Protein AF-A0A2A2JA33-F1 (afdb_monomer)

Mean predicted aligned error: 10.63 Å

Secondary structure (DSSP, 8-state):
--------------------------EEE-GGG-EEEEE-SS---------PPPTTEEEEEEEETTS--SEEEEEEPBSS--TTSEEEEEEEEEEEEEP-EEEEE--HHHHHHHHTS-HHHHHHHHHHHH-TTTS----EEE--SS--TTSSS---S--STT-TT-TT----SS-----TTGGG----EEEEE--GGG--HHHHHHHHHH-TTS-EEEEEE-----SSHHHHHHHHHHHGGG-----BTTB----TT-HHHHHHHHHHHHHHHTTTEEEEEEEES-EETTS---TT------SEEEEGGGTEEEE-HHHHHHHHHHTTS-TT-EEEEEEE-SS--TTEEEEEEE-TTS-EEEEEEE-SSS-EEEEEEETTSTT-EEEEEE-SSEEEEEEE-

Sequence (401 aa):
MFLKQYCTALILLVATELIEAQYPCAPRTYKDGYSVCVCNSTYCDSIEPPGQLQKGTGALYYSSKQGARMRKTIVSSQRSAPGQSKFLEIDSSQQFQKIFGFGATFTDASMVNINSLPKEMGANIIKQYYSRESGIGYTFGRVPMGATDFSTKGYTYDDVENDFDLRNFAIPQDEILGDAFAAKHVAGIGLHWYDDRDFNAFLVNNTHYKWPQYFILSTEVDFVLSKTREHVRQMKKRYGELARTDWRNGKTHVVLGDWTAGAGYASNVIQDLHTWYSGWIDMNLALDTEGGPSWTKNIADAPIIVNASATEYYKQPMYHAIAHFSKFIQPNATRIAETWMSLDTIGLDAVAFLNPDGTRTVVIHNYEMLQVGVNIVEKTNPGYYYSFEMDPYSIATLTIN

Solvent-accessible surface area (backbone atoms only — not comparable to full-atom values): 22130 Å² total; per-residue (Å²): 144,81,84,84,80,82,81,79,80,82,79,78,79,74,77,76,74,79,75,78,71,77,36,65,66,44,74,49,74,44,88,94,65,20,42,22,30,48,26,43,88,89,46,61,51,42,38,68,59,82,68,92,63,50,86,55,29,28,33,35,31,31,31,34,59,91,65,48,65,63,45,75,44,80,46,65,43,33,83,61,77,68,93,84,39,46,36,36,40,34,32,82,88,45,69,62,51,52,24,70,34,27,30,30,22,63,36,57,17,18,51,54,42,38,66,59,35,62,69,70,44,30,52,45,56,53,39,42,43,44,28,63,60,49,16,26,24,35,74,52,73,44,72,74,85,50,48,53,60,42,12,85,49,88,53,58,44,56,82,58,86,90,50,87,82,52,83,69,56,44,77,75,94,73,87,90,82,94,58,94,73,67,84,79,66,84,82,68,52,72,45,76,58,82,66,84,90,70,78,51,60,65,58,47,44,49,48,39,77,75,42,73,90,54,61,37,32,39,61,30,42,57,80,63,66,68,95,48,80,65,53,48,53,49,38,32,71,76,47,46,90,57,47,68,75,80,69,58,91,88,48,52,63,45,64,80,12,43,47,53,57,9,54,50,50,41,55,48,56,48,53,40,56,73,38,55,35,15,30,44,21,40,33,48,55,26,17,31,75,71,14,28,53,26,56,76,69,56,54,39,54,39,36,27,31,34,37,55,94,75,54,33,35,32,40,25,33,35,42,54,34,52,31,54,43,28,54,68,51,41,60,60,12,27,35,27,42,66,45,70,76,46,92,85,48,85,47,56,50,72,49,33,30,41,29,79,88,63,30,37,32,37,34,38,40,33,68,31,90,52,70,44,42,36,32,38,36,39,68,88,52,75,67,41,28,45,67,52,77,40,56,41,38,21,40,37,25,41,38,34,89

Foldseek 3Di:
DDDDDDDDDDPPPPPPPPPPPFAAFPWDADPPRFIWRKDFPPDDGFAAAFPDFDAQKWWKFKDFSNGRFRDIDIFGFDLDDDPFFFEKEFEPVFFDAFAQAEAAEPAQQQVVQLVLFPPSSSVVLVCQDCPLGTHLRGDDYHYDQFHDQQHPDHDHQDPDPPPPVCPSRHDPPDDDDDDPVVPPCDQADEDEDDDPPDPPLVVLLVVCVVPVPGAYAHAEDFQFLDLDPVSLVVLCVQQPPLSDRPQDPSAGFADRRRLSSLLVLLVVVLSCVVSRHNYYYYYHSEHERGQHDGPVPHGGYHQKYHDSVVSMITGYSNSSSVSLDRNHRDRRWIWTDMDGPDPPQRQKGKTWTQHPVRKIKMKIFGSDQAKHKHWYDYPVDPSTIGIDIHHHGMMMMMIHD

Radius of gyration: 23.58 Å; Cα contacts (8 Å, |Δi|>4): 847; chains: 1; bounding box: 51×94×74 Å

InterPro domains:
  IPR001139 Glycoside hydrolase family 30 [PR00843] (33-52)
  IPR001139 Glycoside hydrolase family 30 [PR00843] (89-109)
  IPR001139 Glycoside hydrolase family 30 [PR00843] (125-151)
  IPR001139 Glycoside hydrolase family 30 [PR00843] (153-181)
  IPR001139 Glycoside hydrolase family 30 [PTHR11069] (9-174)
  IPR017853 Glycoside hydrolase superfamily [SSF51445] (99-174)
  IPR017853 Glycoside hydrolase superfamily [SSF51445] (174-333)
  IPR033452 Glycosyl hydrolase family 30, beta sandwich domain [PF17189] (333-398)
  IPR033453 Glycosyl hydrolase family 30, TIM-barrel domain [PF02055] (174-329)

Organism: NCBI:txid2018661

pLDDT: mean 77.52, std 21.43, range [31.73, 98.81]

Structure (mmCIF, N/CA/C/O backbone):
data_AF-A0A2A2JA33-F1
#
_entry.id   AF-A0A2A2JA33-F1
#
loop_
_atom_site.group_PDB
_atom_site.id
_atom_site.type_symbol
_atom_site.label_atom_id
_atom_site.label_alt_id
_atom_site.label_comp_id
_atom_site.label_asym_id
_atom_site.label_entity_id
_atom_site.label_seq_id
_atom_site.pdbx_PDB_ins_code
_atom_site.Cartn_x
_atom_site.Cartn_y
_atom_site.Cartn_z
_atom_site.occupancy
_atom_site.B_iso_or_equiv
_atom_site.auth_seq_id
_atom_site.auth_comp_id
_atom_site.auth_asym_id
_atom_site.auth_atom_id
_atom_site.pdbx_PDB_model_num
ATOM 1 N N . MET A 1 1 ? 7.354 -69.196 31.008 1.00 38.91 1 MET A N 1
ATOM 2 C CA . MET A 1 1 ? 7.406 -67.981 31.844 1.00 38.91 1 MET A CA 1
ATOM 3 C C . MET A 1 1 ? 8.502 -67.065 31.307 1.00 38.91 1 MET A C 1
ATOM 5 O O . MET A 1 1 ? 9.614 -67.145 31.787 1.00 38.91 1 MET A O 1
ATOM 9 N N . PHE A 1 2 ? 8.216 -66.284 30.261 1.00 31.81 2 PHE A N 1
ATOM 10 C CA . PHE A 1 2 ? 9.035 -65.152 29.795 1.00 31.81 2 PHE A CA 1
ATOM 11 C C . PHE A 1 2 ? 8.123 -64.272 28.927 1.00 31.81 2 PHE A C 1
ATOM 13 O O . PHE A 1 2 ? 7.888 -64.577 27.761 1.00 31.81 2 PHE A O 1
ATOM 20 N N . LEU A 1 3 ? 7.538 -63.230 29.524 1.00 33.22 3 LEU A N 1
ATOM 21 C CA . LEU A 1 3 ? 6.851 -62.168 28.789 1.00 33.22 3 LEU A CA 1
ATOM 22 C C . LEU A 1 3 ? 7.920 -61.174 28.312 1.00 33.22 3 LEU A C 1
ATOM 24 O O . LEU A 1 3 ? 8.595 -60.559 29.134 1.00 33.22 3 LEU A O 1
ATOM 28 N N . LYS A 1 4 ? 8.083 -61.020 26.994 1.00 33.47 4 LYS A N 1
ATOM 29 C CA . LYS A 1 4 ? 8.830 -59.902 26.405 1.00 33.47 4 LYS A CA 1
ATOM 30 C C . LYS A 1 4 ? 7.938 -58.663 26.435 1.00 33.47 4 LYS A C 1
ATOM 32 O O . LYS A 1 4 ? 6.900 -58.621 25.781 1.00 33.47 4 LYS A O 1
ATOM 37 N N . GLN A 1 5 ? 8.351 -57.679 27.219 1.00 36.41 5 GLN A N 1
ATOM 38 C CA . GLN A 1 5 ? 7.718 -56.374 27.339 1.00 36.41 5 GLN A CA 1
ATOM 39 C C . GLN A 1 5 ? 8.142 -55.521 26.135 1.00 36.41 5 GLN A C 1
ATOM 41 O O . GLN A 1 5 ? 9.316 -55.190 25.986 1.00 36.41 5 GLN A O 1
ATOM 46 N N . TYR A 1 6 ? 7.203 -55.218 25.240 1.00 38.75 6 TYR A N 1
ATOM 47 C CA . TYR A 1 6 ? 7.419 -54.263 24.155 1.00 38.75 6 TYR A CA 1
ATOM 48 C C . TYR A 1 6 ? 7.201 -52.849 24.707 1.00 38.75 6 TYR A C 1
ATOM 50 O O . TYR A 1 6 ? 6.070 -52.447 24.961 1.00 38.75 6 TYR A O 1
ATOM 58 N N . CYS A 1 7 ? 8.289 -52.105 24.915 1.00 32.56 7 CYS A N 1
ATOM 59 C CA . CYS A 1 7 ? 8.237 -50.658 25.113 1.00 32.56 7 CYS A CA 1
ATOM 60 C C . CYS A 1 7 ? 8.021 -49.987 23.753 1.00 32.56 7 CYS A C 1
ATOM 62 O O . CYS A 1 7 ? 8.952 -49.867 22.957 1.00 32.56 7 CYS A O 1
ATOM 64 N N . THR A 1 8 ? 6.799 -49.546 23.478 1.00 39.16 8 THR A N 1
ATOM 65 C CA . THR A 1 8 ? 6.508 -48.610 22.391 1.00 39.16 8 THR A CA 1
ATOM 66 C C . THR A 1 8 ? 7.003 -47.227 22.809 1.00 39.16 8 THR A C 1
ATOM 68 O O . THR A 1 8 ? 6.399 -46.565 23.651 1.00 39.16 8 THR A O 1
ATOM 71 N N . ALA A 1 9 ? 8.136 -46.797 22.254 1.00 37.22 9 ALA A N 1
ATOM 72 C CA . ALA A 1 9 ? 8.608 -45.425 22.381 1.00 37.22 9 ALA A CA 1
ATOM 73 C C . ALA A 1 9 ? 7.684 -44.507 21.565 1.00 37.22 9 ALA A C 1
ATOM 75 O O . ALA A 1 9 ? 7.650 -44.580 20.337 1.00 37.22 9 ALA A O 1
ATOM 76 N N . LEU A 1 10 ? 6.911 -43.668 22.254 1.00 36.78 10 LEU A N 1
ATOM 77 C CA . LEU A 1 10 ? 6.149 -42.586 21.641 1.00 36.78 10 LEU A CA 1
ATOM 78 C C . LEU A 1 10 ? 7.155 -41.520 21.177 1.00 36.78 10 LEU A C 1
ATOM 80 O O . LEU A 1 10 ? 7.702 -40.778 21.990 1.00 36.78 10 LEU A O 1
ATOM 84 N N . ILE A 1 11 ? 7.443 -41.469 19.877 1.00 38.91 11 ILE A N 1
ATOM 85 C CA . ILE A 1 11 ? 8.210 -40.371 19.285 1.00 38.91 11 ILE A CA 1
ATOM 86 C C . ILE A 1 11 ? 7.257 -39.178 19.195 1.00 38.91 11 ILE A C 1
ATOM 88 O O . ILE A 1 11 ? 6.414 -39.110 18.302 1.00 38.91 11 ILE A O 1
ATOM 92 N N . LEU A 1 12 ? 7.360 -38.257 20.154 1.00 32.69 12 LEU A N 1
ATOM 93 C CA . LEU A 1 12 ? 6.752 -36.935 20.046 1.00 32.69 12 LEU A CA 1
ATOM 94 C C . LEU A 1 12 ? 7.494 -36.181 18.932 1.00 32.69 12 LEU A C 1
ATOM 96 O O . LEU A 1 12 ? 8.598 -35.679 19.135 1.00 32.69 12 LEU A O 1
ATOM 100 N N . LEU A 1 13 ? 6.901 -36.127 17.740 1.00 34.72 13 LEU A N 1
ATOM 101 C CA . LEU A 1 13 ? 7.266 -35.156 16.712 1.00 34.72 13 LEU A CA 1
ATOM 102 C C . LEU A 1 13 ? 6.826 -33.780 17.221 1.00 34.72 13 LEU A C 1
ATOM 104 O O . LEU A 1 13 ? 5.699 -33.346 16.999 1.00 34.72 13 LEU A O 1
ATOM 108 N N . VAL A 1 14 ? 7.709 -33.108 17.958 1.00 37.22 14 VAL A N 1
ATOM 109 C CA . VAL A 1 14 ? 7.598 -31.664 18.153 1.00 37.22 14 VAL A CA 1
ATOM 110 C C . VAL A 1 14 ? 7.934 -31.058 16.798 1.00 37.22 14 VAL A C 1
ATOM 112 O O . VAL A 1 14 ? 9.101 -30.970 16.424 1.00 37.22 14 VAL A O 1
ATOM 115 N N . ALA A 1 15 ? 6.905 -30.709 16.027 1.00 36.59 15 ALA A N 1
ATOM 116 C CA . ALA A 1 15 ? 7.065 -29.769 14.936 1.00 36.59 15 ALA A CA 1
ATOM 117 C C . ALA A 1 15 ? 7.534 -28.460 15.578 1.00 36.59 15 ALA A C 1
ATOM 119 O O . ALA A 1 15 ? 6.748 -27.721 16.164 1.00 36.59 15 ALA A O 1
ATOM 120 N N . THR A 1 16 ? 8.841 -28.217 15.563 1.00 35.62 16 THR A N 1
ATOM 121 C CA . THR A 1 16 ? 9.365 -26.877 15.782 1.00 35.62 16 THR A CA 1
ATOM 122 C C . THR A 1 16 ? 8.911 -26.070 14.579 1.00 35.62 16 THR A C 1
ATOM 124 O O . THR A 1 16 ? 9.553 -26.108 13.529 1.00 35.62 16 THR A O 1
ATOM 127 N N . GLU A 1 17 ? 7.763 -25.408 14.698 1.00 37.03 17 GLU A N 1
ATOM 128 C CA . GLU A 1 17 ? 7.465 -24.262 13.854 1.00 37.03 17 GLU A CA 1
ATOM 129 C C . GLU A 1 17 ? 8.668 -23.328 13.994 1.00 37.03 17 GLU A C 1
ATOM 131 O O . GLU A 1 17 ? 8.964 -22.816 15.076 1.00 37.03 17 GLU A O 1
ATOM 136 N N . LEU A 1 18 ? 9.447 -23.213 12.919 1.00 36.84 18 LEU A N 1
ATOM 137 C CA . LEU A 1 18 ? 10.440 -22.165 12.794 1.00 36.84 18 LEU A CA 1
ATOM 138 C C . LEU A 1 18 ? 9.643 -20.864 12.814 1.00 36.84 18 LEU A C 1
ATOM 140 O O . LEU A 1 18 ? 9.067 -20.473 11.804 1.00 36.84 18 LEU A O 1
ATOM 144 N N . ILE A 1 19 ? 9.560 -20.236 13.984 1.00 41.69 19 ILE A N 1
ATOM 145 C CA . ILE A 1 19 ? 9.138 -18.847 14.097 1.00 41.69 19 ILE A CA 1
ATOM 146 C C . ILE A 1 19 ? 10.212 -18.066 13.337 1.00 41.69 19 ILE A C 1
ATOM 148 O O . ILE A 1 19 ? 11.322 -17.883 13.842 1.00 41.69 19 ILE A O 1
ATOM 152 N N . GLU A 1 20 ? 9.929 -17.702 12.084 1.00 45.50 20 GLU A N 1
ATOM 153 C CA . GLU A 1 20 ? 10.741 -16.738 11.346 1.00 45.50 20 GLU A CA 1
ATOM 154 C C . GLU A 1 20 ? 10.719 -15.458 12.182 1.00 45.50 20 GLU A C 1
ATOM 156 O O . GLU A 1 20 ? 9.683 -14.819 12.311 1.00 45.50 20 GLU A O 1
ATOM 161 N N . ALA A 1 21 ? 11.832 -15.138 12.841 1.00 55.59 21 ALA A N 1
ATOM 162 C CA . ALA A 1 21 ? 11.924 -13.937 13.653 1.00 55.59 21 ALA A CA 1
ATOM 163 C C . ALA A 1 21 ? 11.736 -12.705 12.757 1.00 55.59 21 ALA A C 1
ATOM 165 O O . ALA A 1 21 ? 12.388 -12.611 11.715 1.00 55.59 21 ALA A O 1
ATOM 166 N N . GLN A 1 22 ? 10.896 -11.750 13.169 1.00 70.06 22 GLN A N 1
ATOM 167 C CA . GLN A 1 22 ? 10.787 -10.449 12.511 1.00 70.06 22 GLN A CA 1
ATOM 168 C C . GLN A 1 22 ? 12.181 -9.841 12.307 1.00 70.06 22 GLN A C 1
ATOM 170 O O . GLN A 1 22 ? 12.860 -9.468 13.268 1.00 70.06 22 GLN A O 1
ATOM 175 N N . TYR A 1 23 ? 12.594 -9.702 11.048 1.00 87.81 23 TYR A N 1
ATOM 176 C CA . TYR A 1 23 ? 13.821 -8.998 10.706 1.00 87.81 23 TYR A CA 1
ATOM 177 C C . TYR A 1 23 ? 13.508 -7.501 10.695 1.00 87.81 23 TYR A C 1
ATOM 179 O O . TYR A 1 23 ? 12.688 -7.070 9.882 1.00 87.81 23 TYR A O 1
ATOM 187 N N . PRO A 1 24 ? 14.094 -6.691 11.594 1.00 93.50 24 PRO A N 1
ATOM 188 C CA . PRO A 1 24 ? 13.806 -5.264 11.649 1.00 93.50 24 PRO A CA 1
ATOM 189 C C . PRO A 1 24 ? 14.399 -4.533 10.442 1.00 93.50 24 PRO A C 1
ATOM 191 O O . PRO A 1 24 ? 15.386 -4.972 9.856 1.00 93.50 24 PRO A O 1
ATOM 194 N N . CYS A 1 25 ? 13.849 -3.369 10.101 1.00 96.06 25 CYS A N 1
ATOM 195 C CA . CYS A 1 25 ? 14.460 -2.462 9.126 1.00 96.06 25 CYS A CA 1
ATOM 196 C C . CYS A 1 25 ? 15.956 -2.257 9.424 1.00 96.06 25 CYS A C 1
ATOM 198 O O . CYS A 1 25 ? 16.314 -1.968 10.566 1.00 96.06 25 CYS A O 1
ATOM 200 N N . ALA A 1 26 ? 16.817 -2.373 8.407 1.00 97.06 26 ALA A N 1
ATOM 201 C CA . ALA A 1 26 ? 18.203 -1.910 8.466 1.00 97.06 26 ALA A CA 1
ATOM 202 C C . ALA A 1 26 ? 18.253 -0.464 7.940 1.00 97.06 26 ALA A C 1
ATOM 204 O O . ALA A 1 26 ? 18.305 -0.265 6.721 1.00 97.06 26 ALA A O 1
ATOM 205 N N . PRO A 1 27 ? 18.159 0.561 8.812 1.00 96.44 27 PRO A N 1
ATOM 206 C CA . PRO A 1 27 ? 17.957 1.925 8.359 1.00 96.44 27 PRO A CA 1
ATOM 207 C C . PRO A 1 27 ? 19.230 2.496 7.734 1.00 96.44 27 PRO A C 1
ATOM 209 O O . PRO A 1 27 ? 20.317 2.415 8.309 1.00 96.44 27 PRO A O 1
ATOM 212 N N . ARG A 1 28 ? 19.079 3.170 6.595 1.00 96.19 28 ARG A N 1
ATOM 213 C CA . ARG A 1 28 ? 20.072 4.121 6.084 1.00 96.19 28 ARG A CA 1
ATOM 214 C C . ARG A 1 28 ? 19.472 5.512 6.100 1.00 96.19 28 ARG A C 1
ATOM 216 O O . ARG A 1 28 ? 18.480 5.762 5.420 1.00 96.19 28 ARG A O 1
ATOM 223 N N . THR A 1 29 ? 20.089 6.393 6.879 1.00 92.25 29 THR A N 1
ATOM 224 C CA . THR A 1 29 ? 19.624 7.766 7.074 1.00 92.25 29 THR A CA 1
ATOM 225 C C . THR A 1 29 ? 20.380 8.728 6.163 1.00 92.25 29 THR A C 1
ATOM 227 O O . THR A 1 29 ? 21.605 8.672 6.059 1.00 92.25 29 THR A O 1
ATOM 230 N N . TYR A 1 30 ? 19.644 9.632 5.529 1.00 85.62 30 TYR A N 1
ATOM 231 C CA . TYR A 1 30 ? 20.144 10.692 4.664 1.00 85.62 30 TYR A CA 1
ATOM 232 C C . TYR A 1 30 ? 20.037 12.055 5.362 1.00 85.62 30 TYR A C 1
ATOM 234 O O . TYR A 1 30 ? 19.546 12.180 6.489 1.00 85.62 30 TYR A O 1
ATOM 242 N N . LYS A 1 31 ? 20.532 13.105 4.697 1.00 66.69 31 LYS A N 1
ATOM 243 C CA . LYS A 1 31 ? 20.379 14.486 5.180 1.00 66.69 31 LYS A CA 1
ATOM 244 C C . LYS A 1 31 ? 18.882 14.790 5.368 1.00 66.69 31 LYS A C 1
ATOM 246 O O . LYS A 1 31 ? 18.063 14.280 4.616 1.00 66.69 31 LYS A O 1
ATOM 251 N N . ASP A 1 32 ? 18.550 15.571 6.395 1.00 69.75 32 ASP A N 1
ATOM 252 C CA . ASP A 1 32 ? 17.179 15.902 6.840 1.00 69.75 32 ASP A CA 1
ATOM 253 C C . ASP A 1 32 ? 16.404 14.803 7.600 1.00 69.75 32 ASP A C 1
ATOM 255 O O . ASP A 1 32 ? 15.228 14.981 7.914 1.00 69.75 32 ASP A O 1
ATOM 259 N N . GLY A 1 33 ? 17.063 13.699 7.979 1.00 75.44 33 GLY A N 1
ATOM 260 C CA . GLY A 1 33 ? 16.468 12.651 8.825 1.00 75.44 33 GLY A CA 1
ATOM 261 C C . GLY A 1 33 ? 15.633 11.619 8.061 1.00 75.44 33 GLY A C 1
ATOM 262 O O . GLY A 1 33 ? 15.019 10.749 8.675 1.00 75.44 33 GLY A O 1
ATOM 263 N N . TYR A 1 34 ? 15.636 11.691 6.731 1.00 86.38 34 TYR A N 1
ATOM 264 C CA . TYR A 1 34 ? 15.031 10.702 5.846 1.00 86.38 34 TYR A CA 1
ATOM 265 C C . TYR A 1 34 ? 15.714 9.351 5.962 1.00 86.38 34 TYR A C 1
ATOM 267 O O . TYR A 1 34 ? 16.938 9.283 6.054 1.00 86.38 34 TYR A O 1
ATOM 275 N N . SER A 1 35 ? 14.937 8.271 5.947 1.00 93.06 35 SER A N 1
ATOM 276 C CA . SER A 1 35 ? 15.489 6.925 6.067 1.00 93.06 35 SER A CA 1
ATOM 277 C C . SER A 1 35 ? 14.734 5.886 5.253 1.00 93.06 35 SER A C 1
ATOM 279 O O . SER A 1 35 ? 13.499 5.851 5.221 1.00 93.06 35 SER A O 1
ATOM 281 N N . VAL A 1 36 ? 15.517 5.008 4.632 1.00 96.88 36 VAL A N 1
ATOM 282 C CA . VAL A 1 36 ? 15.063 3.815 3.906 1.00 96.88 36 VAL A CA 1
ATOM 283 C C . VAL A 1 36 ? 15.464 2.559 4.670 1.00 96.88 36 VAL A C 1
ATOM 285 O O . VAL A 1 36 ? 16.403 2.604 5.469 1.00 96.88 36 VAL A O 1
ATOM 288 N N . CYS A 1 37 ? 14.805 1.436 4.389 1.00 98.12 37 CYS A N 1
ATOM 289 C CA . CYS A 1 37 ? 15.278 0.122 4.830 1.00 98.12 37 CYS A CA 1
ATOM 290 C C . CYS A 1 37 ? 16.112 -0.513 3.721 1.00 98.12 37 CYS A C 1
ATOM 292 O O . CYS A 1 37 ? 15.628 -0.681 2.600 1.00 98.12 37 CYS A O 1
ATOM 294 N N . VAL A 1 38 ? 17.377 -0.805 4.020 1.00 98.38 38 VAL A N 1
ATOM 295 C CA . VAL A 1 38 ? 18.322 -1.376 3.057 1.00 98.38 38 VAL A CA 1
ATOM 296 C C . VAL A 1 38 ? 18.185 -2.889 3.032 1.00 98.38 38 VAL A C 1
ATOM 298 O O . VAL A 1 38 ? 18.246 -3.541 4.074 1.00 98.38 38 VAL A O 1
ATOM 301 N N . CYS A 1 39 ? 18.079 -3.431 1.826 1.00 98.12 39 CYS A N 1
ATOM 302 C CA . CYS A 1 39 ? 18.133 -4.857 1.566 1.00 98.12 39 CYS A CA 1
ATOM 303 C C . CYS A 1 39 ? 19.263 -5.174 0.583 1.00 98.12 39 CYS A C 1
ATOM 305 O O . CYS A 1 39 ? 19.560 -4.401 -0.329 1.00 98.12 39 CYS A O 1
ATOM 307 N N . ASN A 1 40 ? 19.910 -6.315 0.785 1.00 97.38 40 ASN A N 1
ATOM 308 C CA . ASN A 1 40 ? 21.005 -6.815 -0.039 1.00 97.38 40 ASN A CA 1
ATOM 309 C C . ASN A 1 40 ? 20.909 -8.346 -0.170 1.00 97.38 40 ASN A C 1
ATOM 311 O O . ASN A 1 40 ? 19.884 -8.946 0.153 1.00 97.38 40 ASN A O 1
ATOM 315 N N . SER A 1 41 ? 21.969 -8.992 -0.653 1.00 93.44 41 SER A N 1
ATOM 316 C CA . SER A 1 41 ? 21.997 -10.442 -0.872 1.00 93.44 41 SER A CA 1
ATOM 317 C C . SER A 1 41 ? 21.915 -11.291 0.401 1.00 93.44 41 SER A C 1
ATOM 319 O O . SER A 1 41 ? 21.602 -12.476 0.308 1.00 93.44 41 SER A O 1
ATOM 321 N N . THR A 1 42 ? 22.194 -10.725 1.578 1.00 94.00 42 THR A N 1
ATOM 322 C CA . THR A 1 42 ? 22.243 -11.462 2.852 1.00 94.00 42 THR A CA 1
ATOM 323 C C . THR A 1 42 ? 21.194 -11.012 3.860 1.00 94.00 42 THR A C 1
ATOM 325 O O . THR A 1 42 ? 20.962 -11.718 4.841 1.00 94.00 42 THR A O 1
ATOM 328 N N . TYR A 1 43 ? 20.558 -9.860 3.645 1.00 96.62 43 TYR A N 1
ATOM 329 C CA . TYR A 1 43 ? 19.622 -9.279 4.596 1.00 96.62 43 TYR A CA 1
ATOM 330 C C . TYR A 1 43 ? 18.495 -8.517 3.908 1.00 96.62 43 TYR A C 1
ATOM 332 O O . TYR A 1 43 ? 18.732 -7.711 3.009 1.00 96.62 43 TYR A O 1
ATOM 340 N N . CYS A 1 44 ? 17.275 -8.702 4.404 1.00 96.56 44 CYS A N 1
ATOM 341 C CA . CYS A 1 44 ? 16.171 -7.780 4.188 1.00 96.56 44 CYS A CA 1
ATOM 342 C C . CYS A 1 44 ? 15.184 -7.888 5.352 1.00 96.56 44 CYS A C 1
ATOM 344 O O . CYS A 1 44 ? 14.970 -8.981 5.877 1.00 96.56 44 CYS A O 1
ATOM 346 N N . ASP A 1 45 ? 14.578 -6.772 5.751 1.00 96.75 45 ASP A N 1
ATOM 347 C CA . ASP A 1 45 ? 13.536 -6.771 6.776 1.00 96.75 45 ASP A CA 1
ATOM 348 C C . ASP A 1 45 ? 12.248 -7.447 6.286 1.00 96.75 45 ASP A C 1
ATOM 350 O O . ASP A 1 45 ? 11.980 -7.503 5.079 1.00 96.75 45 ASP A O 1
ATOM 354 N N . SER A 1 46 ? 11.457 -7.962 7.227 1.00 94.81 46 SER A N 1
ATOM 355 C CA . SER A 1 46 ? 10.220 -8.701 6.969 1.00 94.81 46 SER A CA 1
ATOM 356 C C . SER A 1 46 ? 9.054 -8.160 7.796 1.00 94.81 46 SER A C 1
ATOM 358 O O . SER A 1 46 ? 9.225 -7.576 8.869 1.00 94.81 46 SER A O 1
ATOM 360 N N . ILE A 1 47 ? 7.840 -8.361 7.284 1.00 95.81 47 ILE A N 1
ATOM 361 C CA . ILE A 1 47 ? 6.596 -7.976 7.956 1.00 95.81 47 ILE A CA 1
ATOM 362 C C . ILE A 1 47 ? 5.783 -9.243 8.189 1.00 95.81 47 ILE A C 1
ATOM 364 O O . ILE A 1 47 ? 5.248 -9.821 7.248 1.00 95.81 47 ILE A O 1
ATOM 368 N N . GLU A 1 48 ? 5.676 -9.668 9.443 1.00 92.75 48 GLU A N 1
ATOM 369 C CA . GLU A 1 48 ? 4.897 -10.847 9.829 1.00 92.75 48 GLU A CA 1
ATOM 370 C C . GLU A 1 48 ? 3.381 -10.584 9.785 1.00 92.75 48 GLU A C 1
ATOM 372 O O . GLU A 1 48 ? 2.948 -9.447 10.026 1.00 92.75 48 GLU A O 1
ATOM 377 N N . PRO A 1 49 ? 2.540 -11.611 9.561 1.00 94.75 49 PRO A N 1
ATOM 378 C CA . PRO A 1 49 ? 1.092 -11.502 9.728 1.00 94.75 49 PRO A CA 1
ATOM 379 C C . PRO A 1 49 ? 0.698 -11.227 11.195 1.00 94.75 49 PRO A C 1
ATOM 381 O O . PRO A 1 49 ? 1.492 -11.485 12.111 1.00 94.75 49 PRO A O 1
ATOM 384 N N . PRO A 1 50 ? -0.535 -10.737 11.454 1.00 93.75 50 PRO A N 1
ATOM 385 C CA . PRO A 1 50 ? -1.041 -10.506 12.813 1.00 93.75 50 PRO A CA 1
ATOM 386 C C . PRO A 1 50 ? -0.906 -11.723 13.737 1.00 93.75 50 PRO A C 1
ATOM 388 O O . PRO A 1 50 ? -0.650 -11.564 14.931 1.00 93.75 50 PRO A O 1
ATOM 391 N N . GLY A 1 51 ? -0.997 -12.930 13.171 1.00 91.25 51 GLY A N 1
ATOM 392 C CA . GLY A 1 51 ? -1.046 -14.184 13.914 1.00 91.25 51 GLY A CA 1
ATOM 393 C C . GLY A 1 51 ? -2.425 -14.420 14.529 1.00 91.25 51 GLY A C 1
ATOM 394 O O . GLY A 1 51 ? -3.382 -13.693 14.261 1.00 91.25 51 GLY A O 1
ATOM 395 N N . GLN A 1 52 ? -2.541 -15.455 15.359 1.00 91.00 52 GLN A N 1
ATOM 396 C CA . GLN A 1 52 ? -3.800 -15.779 16.021 1.00 91.00 52 GLN A CA 1
ATOM 397 C C . GLN A 1 52 ? -4.081 -14.799 17.170 1.00 91.00 52 GLN A C 1
ATOM 399 O O . GLN A 1 52 ? -3.339 -14.744 18.152 1.00 91.00 52 GLN A O 1
ATOM 404 N N . LEU A 1 53 ? -5.178 -14.048 17.063 1.00 92.81 53 LEU A N 1
ATOM 405 C CA . LEU A 1 53 ? -5.598 -13.076 18.072 1.00 92.81 53 LEU A CA 1
ATOM 406 C C . LEU A 1 53 ? -6.615 -13.683 19.042 1.00 92.81 53 LEU A C 1
ATOM 408 O O . LEU A 1 53 ? -7.620 -14.276 18.638 1.00 92.81 53 LEU A O 1
ATOM 412 N N . GLN A 1 54 ? -6.361 -13.507 20.337 1.00 90.62 54 GLN A N 1
ATOM 413 C CA . GLN A 1 54 ? -7.294 -13.878 21.395 1.00 90.62 54 GLN A CA 1
ATOM 414 C C . GLN A 1 54 ? -8.361 -12.792 21.558 1.00 90.62 54 GLN A C 1
ATOM 416 O O . GLN A 1 54 ? -8.153 -11.623 21.234 1.00 90.62 54 GLN A O 1
ATOM 421 N N . LYS A 1 55 ? -9.523 -13.164 22.099 1.00 89.19 55 LYS A N 1
ATOM 422 C CA . LYS A 1 55 ? -10.583 -12.194 22.383 1.00 89.19 55 LYS A CA 1
ATOM 423 C C . LYS A 1 55 ? -10.065 -11.115 23.340 1.00 89.19 55 LYS A C 1
ATOM 425 O O . LYS A 1 55 ? -9.575 -11.433 24.422 1.00 89.19 55 LYS A O 1
ATOM 430 N N . GLY A 1 56 ? -10.216 -9.849 22.959 1.00 91.50 56 GLY A N 1
ATOM 431 C CA . GLY A 1 56 ? -9.697 -8.719 23.730 1.00 91.50 56 GLY A CA 1
ATO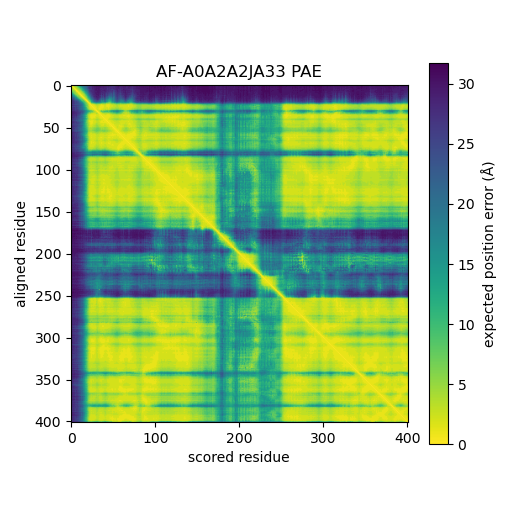M 432 C C . GLY A 1 56 ? -8.204 -8.456 23.546 1.00 91.50 56 GLY A C 1
ATOM 433 O O . GLY A 1 56 ? -7.645 -7.643 24.274 1.00 91.50 56 GLY A O 1
ATOM 434 N N . THR A 1 57 ? -7.548 -9.089 22.574 1.00 94.62 57 THR A N 1
ATOM 435 C CA . THR A 1 57 ? -6.230 -8.660 22.099 1.00 94.62 57 THR A CA 1
ATOM 436 C C . THR A 1 57 ? -6.315 -8.162 20.660 1.00 94.62 57 THR A C 1
ATOM 438 O O . THR A 1 57 ? -7.291 -8.413 19.952 1.00 94.62 57 THR A O 1
ATOM 441 N N . GLY A 1 58 ? -5.320 -7.382 20.254 1.00 96.25 58 GLY A N 1
ATOM 442 C CA . GLY A 1 58 ? -5.147 -6.904 18.889 1.00 96.25 58 GLY A CA 1
ATOM 443 C C . GLY A 1 58 ? -3.671 -6.838 18.522 1.00 96.25 58 GLY A C 1
ATOM 444 O O . GLY A 1 58 ? -2.820 -6.698 19.401 1.00 96.25 58 GLY A O 1
ATOM 445 N N . ALA A 1 59 ? -3.362 -6.934 17.233 1.00 97.94 59 ALA A N 1
ATOM 446 C CA . ALA A 1 59 ? -2.026 -6.681 16.707 1.00 97.94 59 ALA A CA 1
ATOM 447 C C . ALA A 1 59 ? -1.967 -5.262 16.139 1.00 97.94 59 ALA A C 1
ATOM 449 O O . ALA A 1 59 ? -2.689 -4.936 15.196 1.00 97.94 59 ALA A O 1
ATOM 450 N N . LEU A 1 60 ? -1.107 -4.430 16.721 1.00 98.25 60 LEU A N 1
ATOM 451 C CA . LEU A 1 60 ? -0.833 -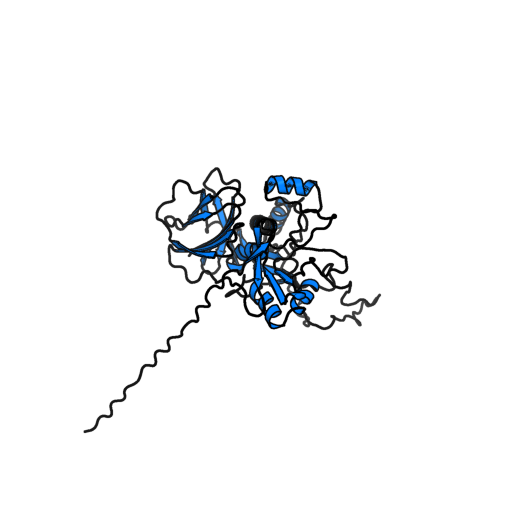3.068 16.290 1.00 98.25 60 LEU A CA 1
ATOM 452 C C . LEU A 1 60 ? 0.467 -3.048 15.486 1.00 98.25 60 LEU A C 1
ATOM 454 O O . LEU A 1 60 ? 1.513 -3.469 15.974 1.00 98.25 60 LEU A O 1
ATOM 458 N N . TYR A 1 61 ? 0.404 -2.524 14.270 1.00 98.44 61 TYR A N 1
ATOM 459 C CA . TYR A 1 61 ? 1.554 -2.262 13.414 1.00 98.44 61 TYR A CA 1
ATOM 460 C C . TYR A 1 61 ? 1.744 -0.767 13.290 1.00 98.44 61 TYR A C 1
ATOM 462 O O . TYR A 1 61 ? 0.776 -0.041 13.076 1.00 98.44 61 TYR A O 1
ATOM 470 N N . TYR A 1 62 ? 2.983 -0.308 13.414 1.00 97.31 62 TYR A N 1
ATOM 471 C CA . TYR A 1 62 ? 3.268 1.111 13.560 1.00 97.31 62 TYR A CA 1
ATOM 472 C C . TYR A 1 62 ? 4.468 1.555 12.722 1.00 97.31 62 TYR A C 1
ATOM 474 O O . TYR A 1 62 ? 5.554 0.969 12.822 1.00 97.31 62 TYR A O 1
ATOM 482 N N . SER A 1 63 ? 4.283 2.620 11.941 1.00 97.81 63 SER A N 1
ATOM 483 C CA . SER A 1 63 ? 5.348 3.306 11.208 1.00 97.81 63 SER A CA 1
ATOM 484 C C . SER A 1 63 ? 5.312 4.808 11.481 1.00 97.81 63 SER A C 1
ATOM 486 O O . SER A 1 63 ? 4.243 5.388 11.652 1.00 97.81 63 SER A O 1
ATOM 488 N N . SER A 1 64 ? 6.473 5.462 11.505 1.00 95.75 64 SER A N 1
ATOM 489 C CA . SER A 1 64 ? 6.554 6.900 11.780 1.00 95.75 64 SER A CA 1
ATOM 490 C C . SER A 1 64 ? 7.722 7.586 11.081 1.00 95.75 64 SER A C 1
ATOM 492 O O . SER A 1 64 ? 8.732 6.952 10.733 1.00 95.75 64 SER A O 1
ATOM 494 N N . LYS A 1 65 ? 7.617 8.911 10.930 1.00 92.75 65 LYS A N 1
ATOM 495 C CA . LYS A 1 65 ? 8.701 9.757 10.411 1.00 92.75 65 LYS A CA 1
ATOM 496 C C . LYS A 1 65 ? 9.996 9.592 11.209 1.00 92.75 65 LYS A C 1
ATOM 498 O O . LYS A 1 65 ? 11.075 9.671 10.634 1.00 92.75 65 LYS A O 1
ATOM 503 N N . GLN A 1 66 ? 9.899 9.310 12.510 1.00 91.06 66 GLN A N 1
ATOM 504 C CA . GLN A 1 66 ? 11.046 9.127 13.408 1.00 91.06 66 GLN A CA 1
ATOM 505 C C . GLN A 1 66 ? 11.784 7.793 13.190 1.00 91.06 66 GLN A C 1
ATOM 507 O O . GLN A 1 66 ? 12.835 7.579 13.788 1.00 91.06 66 GLN A O 1
ATOM 512 N N . GLY A 1 67 ? 11.272 6.909 12.326 1.00 91.88 67 GLY A N 1
ATOM 513 C CA . GLY A 1 67 ? 11.984 5.706 11.888 1.00 91.88 67 GLY A CA 1
ATOM 514 C C . GLY A 1 67 ? 11.317 4.388 12.264 1.00 91.88 67 GLY A C 1
ATOM 515 O O . GLY A 1 67 ? 11.870 3.338 11.946 1.00 91.88 67 GLY A O 1
ATOM 516 N N . ALA A 1 68 ? 10.134 4.396 12.891 1.00 94.81 68 ALA A N 1
ATOM 517 C CA . ALA A 1 68 ? 9.376 3.158 13.043 1.00 94.81 68 ALA A CA 1
ATOM 518 C C . ALA A 1 68 ? 8.954 2.636 11.658 1.00 94.81 68 ALA A C 1
ATOM 520 O O . ALA A 1 68 ? 8.543 3.412 10.787 1.00 94.81 68 ALA A O 1
ATOM 521 N N . ARG A 1 69 ? 9.090 1.327 11.443 1.00 96.56 69 ARG A N 1
ATOM 522 C CA . ARG A 1 69 ? 8.788 0.644 10.180 1.00 96.56 69 ARG A CA 1
ATOM 523 C C . ARG A 1 69 ? 8.078 -0.661 10.503 1.00 96.56 69 ARG A C 1
ATOM 525 O O . ARG A 1 69 ? 8.724 -1.604 10.949 1.00 96.56 69 ARG A O 1
ATOM 532 N N . MET A 1 70 ? 6.754 -0.680 10.347 1.00 97.19 70 MET A N 1
ATOM 533 C CA . MET A 1 70 ? 5.896 -1.848 10.588 1.00 97.19 70 MET A CA 1
ATOM 534 C C . MET A 1 70 ? 6.173 -2.557 11.923 1.00 97.19 70 MET A C 1
ATOM 536 O O . MET A 1 70 ? 6.140 -3.786 12.021 1.00 97.19 70 MET A O 1
ATOM 540 N N . ARG A 1 71 ? 6.458 -1.780 12.976 1.00 95.94 71 ARG A N 1
ATOM 541 C CA . ARG A 1 71 ? 6.747 -2.324 14.305 1.00 95.94 71 ARG A CA 1
ATOM 542 C C . ARG A 1 71 ? 5.480 -2.966 14.857 1.00 95.94 71 ARG A C 1
ATOM 544 O O . ARG A 1 71 ? 4.500 -2.255 15.071 1.00 95.94 71 ARG A O 1
ATOM 551 N N . LYS A 1 72 ? 5.526 -4.274 15.106 1.00 95.88 72 LYS A N 1
ATOM 552 C CA . LYS A 1 72 ? 4.413 -5.059 15.642 1.00 95.88 72 LYS A CA 1
ATOM 553 C C . LYS A 1 72 ? 4.417 -5.021 17.169 1.00 95.88 72 LYS A C 1
ATOM 555 O O . LYS A 1 72 ? 5.443 -5.270 17.799 1.00 95.88 72 LYS A O 1
ATOM 560 N N . THR A 1 73 ? 3.268 -4.750 17.773 1.00 95.75 73 THR A N 1
ATOM 561 C CA . THR A 1 73 ? 3.019 -4.925 19.207 1.00 95.75 73 THR A CA 1
ATOM 562 C C . THR A 1 73 ? 1.655 -5.571 19.420 1.00 95.75 73 THR A C 1
ATOM 564 O O . THR A 1 73 ? 0.729 -5.376 18.635 1.00 95.75 73 THR A O 1
ATOM 567 N N . ILE A 1 74 ? 1.514 -6.361 20.485 1.00 96.25 74 ILE A N 1
ATOM 568 C CA . ILE A 1 74 ? 0.206 -6.873 20.899 1.00 96.25 74 ILE A CA 1
ATOM 569 C C . ILE A 1 74 ? -0.391 -5.899 21.906 1.00 96.25 74 ILE A C 1
ATOM 571 O O . ILE A 1 74 ? 0.218 -5.605 22.934 1.00 96.25 74 ILE A O 1
ATOM 575 N N . VAL A 1 75 ? -1.589 -5.407 21.609 1.00 94.94 75 VAL A N 1
ATOM 576 C CA . VAL A 1 75 ? -2.363 -4.539 22.494 1.00 94.94 75 VAL A CA 1
ATOM 577 C C . VAL A 1 75 ? -3.469 -5.344 23.162 1.00 94.94 75 VAL A C 1
ATOM 579 O O . VAL A 1 75 ? -4.119 -6.179 22.536 1.00 94.94 75 VAL A O 1
ATOM 582 N N . SER A 1 76 ? -3.673 -5.109 24.455 1.00 94.69 76 SER A N 1
ATOM 583 C CA . SER A 1 76 ? -4.782 -5.695 25.210 1.00 94.69 76 SER A CA 1
ATOM 584 C C . SER A 1 76 ? -5.879 -4.661 25.384 1.00 94.69 76 SER A C 1
ATOM 586 O O . SER A 1 76 ? -5.605 -3.499 25.687 1.00 94.69 76 SER A O 1
ATOM 588 N N . SER A 1 77 ? -7.121 -5.094 25.221 1.00 92.88 77 SER A N 1
ATOM 589 C CA . SER A 1 77 ? -8.284 -4.256 25.438 1.00 92.88 77 SER A CA 1
ATOM 590 C C . SER A 1 77 ? -8.380 -3.832 26.899 1.00 92.88 77 SER A C 1
ATOM 592 O O . SER A 1 77 ? -8.174 -4.640 27.809 1.00 92.88 77 SER A O 1
ATOM 594 N N . GLN A 1 78 ? -8.792 -2.598 27.124 1.00 89.88 78 GLN A N 1
ATOM 595 C CA . GLN A 1 78 ? -9.136 -2.066 28.431 1.00 89.88 78 GLN A CA 1
ATOM 596 C C . GLN A 1 78 ? -10.657 -2.065 28.600 1.00 89.88 78 GLN A C 1
ATOM 598 O O . GLN A 1 78 ? -11.397 -2.140 27.621 1.00 89.88 78 GLN A O 1
ATOM 603 N N . ARG A 1 79 ? -11.135 -1.979 29.848 1.00 81.31 79 ARG A N 1
ATOM 604 C CA . ARG A 1 79 ? -12.576 -1.871 30.159 1.00 81.31 79 ARG A CA 1
ATOM 605 C C . ARG A 1 79 ? -13.114 -0.441 30.071 1.00 81.31 79 ARG A C 1
ATOM 607 O O . ARG A 1 79 ? -14.324 -0.244 30.117 1.00 81.31 79 ARG A O 1
ATOM 614 N N . SER A 1 80 ? -12.227 0.543 29.977 1.00 75.69 80 SER A N 1
ATOM 615 C CA . SER A 1 80 ? -12.561 1.963 29.918 1.00 75.69 80 SER A CA 1
ATOM 616 C C . SER A 1 80 ? -11.565 2.705 29.039 1.00 75.69 80 SER A C 1
ATOM 618 O O . SER A 1 80 ? -10.381 2.379 29.047 1.00 75.69 80 SER A O 1
ATOM 620 N N . ALA A 1 81 ? -12.051 3.727 28.343 1.00 70.31 81 ALA A N 1
ATOM 621 C CA . ALA A 1 81 ? -11.241 4.648 27.562 1.00 70.31 81 ALA A CA 1
ATOM 622 C C . ALA A 1 81 ? -10.389 5.569 28.457 1.00 70.31 81 ALA A C 1
ATOM 624 O O . ALA A 1 81 ? -10.931 6.136 29.412 1.00 70.31 81 ALA A O 1
ATOM 625 N N . PRO A 1 82 ? -9.105 5.804 28.140 1.00 73.12 82 PRO A N 1
ATOM 626 C CA . PRO A 1 82 ? -8.360 6.918 28.714 1.00 73.12 82 PRO A CA 1
ATOM 627 C C . PRO A 1 82 ? -9.014 8.258 28.335 1.00 73.12 82 PRO A C 1
ATOM 629 O O . PRO A 1 82 ? -9.397 8.473 27.187 1.00 73.12 82 PRO A O 1
ATOM 632 N N . GLY A 1 83 ? -9.139 9.181 29.295 1.00 66.88 83 GLY A N 1
ATOM 633 C CA . GLY A 1 83 ? -9.921 10.416 29.122 1.00 66.88 83 GLY A CA 1
ATOM 634 C C . GLY A 1 83 ? -9.329 11.477 28.181 1.00 66.88 83 GLY A C 1
ATOM 635 O O . GLY A 1 83 ? -10.018 12.445 27.881 1.00 66.88 83 GLY A O 1
ATOM 636 N N . GLN A 1 84 ? -8.076 11.330 27.730 1.00 72.69 84 GLN A N 1
ATOM 637 C CA . GLN A 1 84 ? -7.403 12.282 26.826 1.00 72.69 84 GLN A CA 1
ATOM 638 C C . GLN A 1 84 ? -7.249 11.768 25.383 1.00 72.69 84 GLN A C 1
ATOM 640 O O . GLN A 1 84 ? -6.737 12.493 24.534 1.00 72.69 84 GLN A O 1
ATOM 645 N N . SER A 1 85 ? -7.698 10.546 25.084 1.00 85.19 85 SER A N 1
ATOM 646 C CA . SER A 1 85 ? -7.552 9.945 23.754 1.00 85.19 85 SER A CA 1
ATOM 647 C C . SER A 1 85 ? -8.684 10.355 22.803 1.00 85.19 85 SER A C 1
ATOM 649 O O . SER A 1 85 ? -9.837 10.502 23.210 1.00 85.19 85 SER A O 1
ATOM 651 N N . LYS A 1 86 ? -8.367 10.491 21.512 1.00 92.38 86 LYS A N 1
ATOM 652 C CA . LYS A 1 86 ? -9.339 10.643 20.425 1.00 92.38 86 LYS A CA 1
ATOM 653 C C . LYS A 1 86 ? -10.061 9.316 20.214 1.00 92.38 86 LYS A C 1
ATOM 655 O O . LYS A 1 86 ? -9.425 8.268 20.124 1.00 92.38 86 LYS A O 1
ATOM 660 N N . PHE A 1 87 ? -11.386 9.361 20.160 1.00 93.12 87 PHE A N 1
ATOM 661 C CA . PHE A 1 87 ? -12.222 8.168 20.186 1.00 93.12 87 PHE A CA 1
ATOM 662 C C . PHE A 1 87 ? -12.778 7.843 18.799 1.00 93.12 87 PHE A C 1
ATOM 664 O O . PHE A 1 87 ? -13.481 8.669 18.213 1.00 93.12 87 PHE A O 1
ATOM 671 N N . LEU A 1 88 ? -12.481 6.644 18.301 1.00 95.88 88 LEU A N 1
ATOM 672 C CA . LEU A 1 88 ? -12.946 6.114 17.022 1.00 95.88 88 LEU A CA 1
ATOM 673 C C . LEU A 1 88 ? -13.862 4.908 17.263 1.00 95.88 88 LEU A C 1
ATOM 675 O O . LEU A 1 88 ? -13.443 3.898 17.829 1.00 95.88 88 LEU A O 1
ATOM 679 N N . GLU A 1 89 ? -15.109 5.004 16.820 1.00 96.50 89 GLU A N 1
ATOM 680 C CA . GLU A 1 89 ? -16.046 3.880 16.794 1.00 96.50 89 GLU A CA 1
ATOM 681 C C . GLU A 1 89 ? -16.040 3.236 15.402 1.00 96.50 89 GLU A C 1
ATOM 683 O O . GLU A 1 89 ? -16.120 3.944 14.398 1.00 96.50 89 GLU A O 1
ATOM 688 N N . ILE A 1 90 ? -15.967 1.903 15.338 1.00 97.94 90 ILE A N 1
ATOM 689 C CA . ILE A 1 90 ? -16.189 1.122 14.111 1.00 97.94 90 ILE A CA 1
ATOM 690 C C . ILE A 1 90 ? -17.496 0.324 14.209 1.00 97.94 90 ILE A C 1
ATOM 692 O O . ILE A 1 90 ? -17.842 -0.191 15.276 1.00 97.94 90 ILE A O 1
ATOM 696 N N . ASP A 1 91 ? -18.226 0.198 13.101 1.00 97.50 91 ASP A N 1
ATOM 697 C CA . ASP A 1 91 ? -19.536 -0.458 13.044 1.00 97.50 91 ASP A CA 1
ATOM 698 C C . ASP A 1 91 ? -19.601 -1.486 11.906 1.00 97.50 91 ASP A C 1
ATOM 700 O O . ASP A 1 91 ? -19.945 -1.171 10.766 1.00 97.50 91 ASP A O 1
ATOM 704 N N . SER A 1 92 ? -19.329 -2.751 12.244 1.00 95.88 92 SER A N 1
ATOM 705 C CA . SER A 1 92 ? -19.368 -3.885 11.309 1.00 95.88 92 SER A CA 1
ATOM 706 C C . SER A 1 92 ? -20.762 -4.179 10.726 1.00 95.88 92 SER A C 1
ATOM 708 O O . SER A 1 92 ? -20.877 -4.963 9.778 1.00 95.88 92 SER A O 1
ATOM 710 N N . SER A 1 93 ? -21.832 -3.581 11.273 1.00 95.75 93 SER A N 1
ATOM 711 C CA . SER A 1 93 ? -23.193 -3.723 10.735 1.00 95.75 93 SER A CA 1
ATOM 712 C C . SER A 1 93 ? -23.467 -2.802 9.540 1.00 95.75 93 SER A C 1
ATOM 714 O O . SER A 1 93 ? -24.370 -3.077 8.750 1.00 95.75 93 SER A O 1
ATOM 716 N N . GLN A 1 94 ? -22.669 -1.743 9.375 1.00 97.25 94 GLN A N 1
ATOM 717 C CA . GLN A 1 94 ? -22.739 -0.817 8.247 1.00 97.25 94 GLN A CA 1
ATOM 718 C C . GLN A 1 94 ? -21.595 -1.120 7.283 1.00 97.25 94 GLN A C 1
ATOM 720 O O . GLN A 1 94 ? -20.440 -0.809 7.560 1.00 97.25 94 GLN A O 1
ATOM 725 N N . GLN A 1 95 ? -21.926 -1.761 6.164 1.00 97.25 95 GLN A N 1
ATOM 726 C CA . GLN A 1 95 ? -20.967 -2.281 5.191 1.00 97.25 95 GLN A CA 1
ATOM 727 C C . GLN A 1 95 ? -21.034 -1.517 3.866 1.00 97.25 95 GLN A C 1
ATOM 729 O O . GLN A 1 95 ? -22.109 -1.097 3.436 1.00 97.25 95 GLN A O 1
ATOM 734 N N . PHE A 1 96 ? -19.883 -1.380 3.209 1.00 97.12 96 PHE A N 1
ATOM 735 C CA . PHE A 1 96 ? -19.716 -0.701 1.923 1.00 97.12 96 PHE A CA 1
ATOM 736 C C . PHE A 1 96 ? -19.126 -1.666 0.876 1.00 97.12 96 PHE A C 1
ATOM 738 O O . PHE A 1 96 ? -19.549 -2.820 0.789 1.00 97.12 96 PHE A O 1
ATOM 745 N N . GLN A 1 97 ? -18.185 -1.217 0.038 1.00 95.44 97 GLN A N 1
ATOM 746 C CA . GLN A 1 97 ? -17.590 -2.052 -1.002 1.00 95.44 97 GLN A CA 1
ATOM 747 C C . GLN A 1 97 ? -16.732 -3.190 -0.440 1.00 95.44 97 GLN A C 1
ATOM 749 O O . GLN A 1 97 ? -16.102 -3.076 0.616 1.00 95.44 97 GLN A O 1
ATOM 754 N N . LYS A 1 98 ? -16.654 -4.271 -1.219 1.00 96.62 98 LYS A N 1
ATOM 755 C CA . LYS A 1 98 ? -15.642 -5.310 -1.042 1.00 96.62 98 LYS A CA 1
ATOM 756 C C . LYS A 1 98 ? -14.335 -4.900 -1.701 1.00 96.62 98 LYS A C 1
AT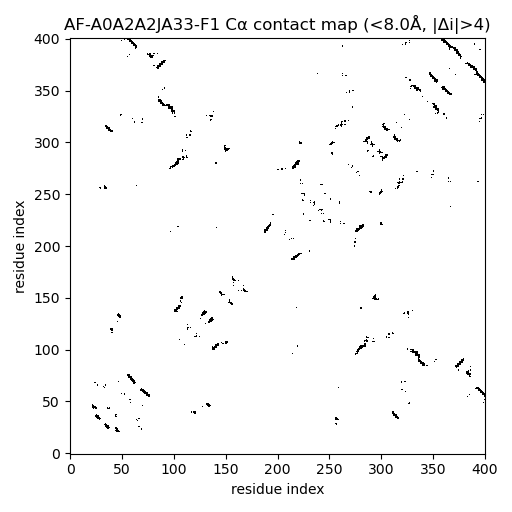OM 758 O O . LYS A 1 98 ? -14.336 -4.271 -2.754 1.00 96.62 98 LYS A O 1
ATOM 763 N N . ILE A 1 99 ? -13.232 -5.316 -1.102 1.00 96.69 99 ILE A N 1
ATOM 764 C CA . ILE A 1 99 ? -11.888 -5.042 -1.583 1.00 96.69 99 ILE A CA 1
ATOM 765 C C . ILE A 1 99 ? -11.421 -6.195 -2.465 1.00 96.69 99 ILE A C 1
ATOM 767 O O . ILE A 1 99 ? -11.287 -7.328 -2.019 1.00 96.69 99 ILE A O 1
ATOM 771 N N . PHE A 1 100 ? -11.185 -5.895 -3.734 1.00 92.12 100 PHE A N 1
ATOM 772 C CA . PHE A 1 100 ? -10.518 -6.745 -4.706 1.00 92.12 100 PHE A CA 1
ATOM 773 C C . PHE A 1 100 ? -9.075 -7.047 -4.282 1.00 92.12 100 PHE A C 1
ATOM 775 O O . PHE A 1 100 ? -8.684 -8.211 -4.250 1.00 92.12 100 PHE A O 1
ATOM 782 N N . GLY A 1 101 ? -8.311 -6.023 -3.887 1.00 92.06 101 GLY A N 1
ATOM 783 C CA . GLY A 1 101 ? -6.967 -6.196 -3.338 1.00 92.06 101 GLY A CA 1
ATOM 784 C C . GLY A 1 101 ? -6.051 -4.995 -3.551 1.00 92.06 101 GLY A C 1
ATOM 785 O O . GLY A 1 101 ? -6.494 -3.904 -3.912 1.00 92.06 101 GLY A O 1
ATOM 786 N N . PHE A 1 102 ? -4.748 -5.246 -3.412 1.00 94.44 102 PHE A N 1
ATOM 787 C CA . PHE A 1 102 ? -3.663 -4.295 -3.687 1.00 94.44 102 PHE A CA 1
ATOM 788 C C . PHE A 1 102 ? -2.602 -4.940 -4.588 1.00 94.44 102 PHE A C 1
ATOM 790 O O . PHE A 1 102 ? -2.382 -6.158 -4.500 1.00 94.44 102 PHE A O 1
ATOM 797 N N . GLY A 1 103 ? -1.967 -4.141 -5.443 1.00 88.88 103 GLY A N 1
ATOM 798 C CA . GLY A 1 103 ? -1.025 -4.608 -6.454 1.00 88.88 103 GLY A CA 1
ATOM 799 C C . GLY A 1 103 ? -0.093 -3.519 -6.977 1.00 88.88 103 GLY A C 1
ATOM 800 O O . GLY A 1 103 ? -0.078 -2.402 -6.471 1.00 88.88 103 GLY A O 1
ATOM 801 N N . ALA A 1 104 ? 0.668 -3.853 -8.016 1.00 83.94 104 ALA A N 1
ATOM 802 C CA . ALA A 1 104 ? 1.541 -2.919 -8.727 1.00 83.94 104 ALA A CA 1
ATOM 803 C C . ALA A 1 104 ? 1.663 -3.276 -10.217 1.00 83.94 104 ALA A C 1
ATOM 805 O O . ALA A 1 104 ? 1.272 -4.373 -10.636 1.00 83.94 104 ALA A O 1
ATOM 806 N N . THR A 1 105 ? 2.216 -2.366 -11.021 1.00 81.06 105 THR A N 1
ATOM 807 C CA . THR A 1 105 ? 2.464 -2.605 -12.449 1.00 81.06 105 THR A CA 1
ATOM 808 C C . THR A 1 105 ? 3.857 -3.199 -12.688 1.00 81.06 105 THR A C 1
ATOM 810 O O . THR A 1 105 ? 4.877 -2.692 -12.223 1.00 81.06 105 THR A O 1
ATOM 813 N N . PHE A 1 106 ? 3.906 -4.275 -13.473 1.00 74.75 106 PHE A N 1
ATOM 814 C CA . PHE A 1 106 ? 5.126 -4.911 -13.968 1.00 74.75 106 PHE A CA 1
ATOM 815 C C . PHE A 1 106 ? 5.590 -4.206 -15.245 1.00 74.75 106 PHE A C 1
ATOM 817 O O . PHE A 1 106 ? 5.416 -4.709 -16.351 1.00 74.75 106 PHE A O 1
ATOM 824 N N . THR A 1 107 ? 6.116 -2.993 -15.097 1.00 76.69 107 THR A N 1
ATOM 825 C CA . THR A 1 107 ? 6.678 -2.230 -16.220 1.00 76.69 107 THR A CA 1
ATOM 826 C C . THR A 1 107 ? 8.026 -2.798 -16.664 1.00 76.69 107 THR A C 1
ATOM 828 O O . THR A 1 107 ? 8.748 -3.405 -15.866 1.00 76.69 107 THR A O 1
ATOM 831 N N . ASP A 1 108 ? 8.413 -2.530 -17.914 1.00 69.44 108 ASP A N 1
ATOM 832 C CA . ASP A 1 108 ? 9.758 -2.843 -18.412 1.00 69.44 108 ASP A CA 1
ATOM 833 C C . ASP A 1 108 ? 10.834 -2.225 -17.508 1.00 69.44 108 ASP A C 1
ATOM 835 O O . ASP A 1 108 ? 11.799 -2.898 -17.158 1.00 69.44 108 ASP A O 1
ATOM 839 N N . ALA A 1 109 ? 10.656 -0.971 -17.074 1.00 83.50 109 ALA A N 1
ATOM 840 C CA . ALA A 1 109 ? 11.558 -0.305 -16.137 1.00 83.50 109 ALA A CA 1
ATOM 841 C C . ALA A 1 109 ? 11.726 -1.088 -14.829 1.00 83.50 109 ALA A C 1
ATOM 843 O O . ALA A 1 109 ? 12.854 -1.310 -14.384 1.00 83.50 109 ALA A O 1
ATOM 844 N N . SER A 1 110 ? 10.621 -1.565 -14.246 1.00 81.94 110 SER A N 1
ATOM 845 C CA . SER A 1 110 ? 10.665 -2.388 -13.035 1.00 81.94 110 SER A CA 1
ATOM 846 C C . SER A 1 110 ? 11.459 -3.665 -13.255 1.00 81.94 110 SER A C 1
ATOM 848 O O . SER A 1 110 ? 12.355 -3.981 -12.471 1.00 81.94 110 SER A O 1
ATOM 850 N N . MET A 1 111 ? 11.184 -4.376 -14.348 1.00 77.81 111 MET A N 1
ATOM 851 C CA . MET A 1 111 ? 11.848 -5.645 -14.629 1.00 77.81 111 MET A CA 1
ATOM 852 C C . MET A 1 111 ? 13.322 -5.469 -14.995 1.00 77.81 111 MET A C 1
ATOM 854 O O . MET A 1 111 ? 14.149 -6.253 -14.537 1.00 77.81 111 MET A O 1
ATOM 858 N N . VAL A 1 112 ? 13.683 -4.420 -15.736 1.00 80.25 112 VAL A N 1
ATOM 859 C CA . VAL A 1 112 ? 15.083 -4.072 -16.030 1.00 80.25 112 VAL A CA 1
ATOM 860 C C . VAL A 1 112 ? 15.862 -3.823 -14.739 1.00 80.25 112 VAL A C 1
ATOM 862 O O . VAL A 1 112 ? 16.955 -4.364 -14.573 1.00 80.25 112 VAL A O 1
ATOM 865 N N . ASN A 1 113 ? 15.295 -3.066 -13.798 1.00 88.88 113 ASN A N 1
ATOM 866 C CA . ASN A 1 113 ? 15.944 -2.791 -12.518 1.00 88.88 113 ASN A CA 1
ATOM 867 C C . ASN A 1 113 ? 16.059 -4.039 -11.645 1.00 88.88 113 ASN A C 1
ATOM 869 O O . ASN A 1 113 ? 17.135 -4.329 -11.128 1.00 88.88 113 ASN A O 1
ATOM 873 N N . ILE A 1 114 ? 14.992 -4.825 -11.522 1.00 77.88 114 ILE A N 1
ATOM 874 C CA . ILE A 1 114 ? 15.009 -6.082 -10.763 1.00 77.88 114 ILE A CA 1
ATOM 875 C C . ILE A 1 114 ? 16.053 -7.053 -11.339 1.00 77.88 114 ILE A C 1
ATOM 877 O O . ILE A 1 114 ? 16.837 -7.628 -10.585 1.00 77.88 114 ILE A O 1
ATOM 881 N N . ASN A 1 115 ? 16.121 -7.182 -12.667 1.00 78.62 115 ASN A N 1
ATOM 882 C CA . ASN A 1 115 ? 17.061 -8.068 -13.359 1.00 78.62 115 ASN A CA 1
ATOM 883 C C . ASN A 1 115 ? 18.504 -7.536 -13.394 1.00 78.62 115 ASN A C 1
ATOM 885 O O . ASN A 1 115 ? 19.416 -8.276 -13.759 1.00 78.62 115 ASN A O 1
ATOM 889 N N . SER A 1 116 ? 18.731 -6.277 -13.006 1.00 87.62 116 SER A N 1
ATOM 890 C CA . SER A 1 116 ? 20.080 -5.718 -12.837 1.00 87.62 116 SER A CA 1
ATOM 891 C C . SER A 1 116 ? 20.775 -6.200 -11.554 1.00 87.62 116 SER A C 1
ATOM 893 O O . SER A 1 116 ? 21.992 -6.063 -11.416 1.00 87.62 116 SER A O 1
ATOM 895 N N . LEU A 1 117 ? 20.016 -6.782 -10.619 1.00 86.69 117 LEU A N 1
ATOM 896 C CA . LEU A 1 117 ? 20.516 -7.392 -9.389 1.00 86.69 117 LEU A CA 1
ATOM 897 C C . LEU A 1 117 ? 20.743 -8.906 -9.570 1.00 86.69 117 LEU A C 1
ATOM 899 O O . LEU A 1 117 ? 20.195 -9.519 -10.489 1.00 86.69 117 LEU A O 1
ATOM 903 N N . PRO A 1 118 ? 21.500 -9.565 -8.668 1.00 91.62 118 PRO A N 1
ATOM 904 C CA . PRO A 1 118 ? 21.541 -11.023 -8.612 1.00 91.62 118 PRO A CA 1
ATOM 905 C C . PRO A 1 118 ? 20.133 -11.628 -8.523 1.00 91.62 118 PRO A C 1
ATOM 907 O O . PRO A 1 118 ? 19.283 -11.123 -7.790 1.00 91.62 118 PRO A O 1
ATOM 910 N N . LYS A 1 119 ? 19.905 -12.754 -9.211 1.00 80.50 119 LYS A N 1
ATOM 911 C CA . LYS A 1 119 ? 18.586 -13.408 -9.330 1.00 80.50 119 LYS A CA 1
ATOM 912 C C . LYS A 1 119 ? 17.858 -13.592 -7.991 1.00 80.50 119 LYS A C 1
ATOM 914 O O . LYS A 1 119 ? 16.661 -13.336 -7.907 1.00 80.50 119 LYS A O 1
ATOM 919 N N . GLU A 1 120 ? 18.580 -13.987 -6.942 1.00 81.81 120 GLU A N 1
ATOM 920 C CA . GLU A 1 120 ? 18.024 -14.170 -5.591 1.00 81.81 120 GLU A CA 1
ATOM 921 C C . GLU A 1 120 ? 17.501 -12.863 -4.978 1.00 81.81 120 GLU A C 1
ATOM 923 O O . GLU A 1 120 ? 16.477 -12.853 -4.299 1.00 81.81 120 GLU A O 1
ATOM 928 N N . MET A 1 121 ? 18.165 -11.736 -5.247 1.00 89.25 121 MET A N 1
ATOM 929 C CA . MET A 1 121 ? 17.703 -10.423 -4.797 1.00 89.25 121 MET A CA 1
ATOM 930 C C . MET A 1 121 ? 16.480 -9.961 -5.582 1.00 89.25 121 MET A C 1
ATOM 932 O O . MET A 1 121 ? 15.542 -9.441 -4.982 1.00 89.25 121 MET A O 1
ATOM 936 N N . GLY A 1 122 ? 16.453 -10.199 -6.896 1.00 79.00 122 GLY A N 1
ATOM 937 C CA . GLY A 1 122 ? 15.267 -9.923 -7.704 1.00 79.00 122 GLY A CA 1
ATOM 938 C C . GLY A 1 122 ? 14.053 -10.736 -7.236 1.00 79.00 122 GLY A C 1
ATOM 939 O O . GLY A 1 122 ? 12.973 -10.184 -7.028 1.00 79.00 122 GLY A O 1
ATOM 940 N N . ALA A 1 123 ? 14.248 -12.026 -6.942 1.00 78.50 123 ALA A N 1
ATOM 941 C CA . ALA A 1 123 ? 13.224 -12.867 -6.323 1.00 78.50 123 ALA A CA 1
ATOM 942 C C . ALA A 1 123 ? 12.819 -12.364 -4.926 1.00 78.50 123 ALA A C 1
ATOM 944 O O . ALA A 1 123 ? 11.637 -12.414 -4.575 1.00 78.50 123 ALA A O 1
ATOM 945 N N . ASN A 1 124 ? 13.763 -11.835 -4.136 1.00 86.62 124 ASN A N 1
ATOM 946 C CA . ASN A 1 124 ? 13.451 -11.232 -2.842 1.00 86.62 124 ASN A CA 1
ATOM 947 C C . ASN A 1 124 ? 12.554 -9.998 -2.988 1.00 86.62 124 ASN A C 1
ATOM 949 O O . ASN A 1 124 ? 11.583 -9.900 -2.249 1.00 86.62 124 ASN A O 1
ATOM 953 N N . ILE A 1 125 ? 12.798 -9.115 -3.962 1.00 88.00 125 ILE A N 1
ATOM 954 C CA . ILE A 1 125 ? 11.925 -7.958 -4.236 1.00 88.00 125 ILE A CA 1
ATOM 955 C C . ILE A 1 125 ? 10.481 -8.417 -4.492 1.00 88.00 125 ILE A C 1
ATOM 957 O O . ILE A 1 125 ? 9.550 -7.907 -3.868 1.00 88.00 125 ILE A O 1
ATOM 961 N N . ILE A 1 126 ? 10.280 -9.437 -5.333 1.00 84.19 126 ILE A N 1
ATOM 962 C CA . ILE A 1 126 ? 8.941 -9.999 -5.575 1.00 84.19 126 ILE A CA 1
ATOM 963 C C . ILE A 1 126 ? 8.357 -10.609 -4.291 1.00 84.19 126 ILE A C 1
ATOM 965 O O . ILE A 1 126 ? 7.188 -10.379 -3.974 1.00 84.19 126 ILE A O 1
ATOM 969 N N . LYS A 1 127 ? 9.165 -11.328 -3.498 1.00 85.56 127 LYS A N 1
ATOM 970 C CA . LYS A 1 127 ? 8.749 -11.877 -2.195 1.00 85.56 127 LYS A CA 1
ATOM 971 C C . LYS A 1 127 ? 8.315 -10.769 -1.227 1.00 85.56 127 LYS A C 1
ATOM 973 O O . LYS A 1 127 ? 7.313 -10.941 -0.541 1.00 85.56 127 LYS A O 1
ATOM 978 N N . GLN A 1 128 ? 9.023 -9.643 -1.177 1.00 93.62 128 GLN A N 1
ATOM 979 C CA . GLN A 1 128 ? 8.688 -8.489 -0.336 1.00 93.62 128 GLN A CA 1
ATOM 980 C C . GLN A 1 128 ? 7.307 -7.921 -0.697 1.00 93.62 128 GLN A C 1
ATOM 982 O O . GLN A 1 128 ? 6.505 -7.659 0.195 1.00 93.62 128 GLN A O 1
ATOM 987 N N . TYR A 1 129 ? 6.958 -7.851 -1.982 1.00 91.38 129 TYR A N 1
ATOM 988 C CA . TYR A 1 129 ? 5.626 -7.415 -2.401 1.00 91.38 129 TYR A CA 1
ATOM 989 C C . TYR A 1 129 ? 4.526 -8.453 -2.155 1.00 91.38 129 TYR A C 1
ATOM 991 O O . TYR A 1 129 ? 3.510 -8.137 -1.543 1.00 91.38 129 TYR A O 1
ATOM 999 N N . TYR A 1 130 ? 4.712 -9.697 -2.597 1.00 88.00 130 TYR A N 1
ATOM 1000 C CA . TYR A 1 130 ? 3.604 -10.653 -2.743 1.00 88.00 130 TYR A CA 1
ATOM 1001 C C . TYR A 1 130 ? 3.507 -11.702 -1.625 1.00 88.00 130 TYR A C 1
ATOM 1003 O O . TYR A 1 130 ? 2.465 -12.335 -1.461 1.00 88.00 130 TYR A O 1
ATOM 1011 N N . SER A 1 131 ? 4.551 -11.894 -0.811 1.00 89.12 131 SER A N 1
ATOM 1012 C CA . SER A 1 131 ? 4.493 -12.853 0.301 1.00 89.12 131 SER A CA 1
ATOM 1013 C C . SER A 1 131 ? 3.542 -12.369 1.395 1.00 89.12 131 SER A C 1
ATOM 1015 O O . SER A 1 131 ? 3.756 -11.315 1.997 1.00 89.12 131 SER A O 1
ATOM 1017 N N . ARG A 1 132 ? 2.522 -13.175 1.714 1.00 90.31 132 ARG A N 1
ATOM 1018 C CA . ARG A 1 132 ? 1.639 -12.941 2.870 1.00 90.31 132 ARG A CA 1
ATOM 1019 C C . ARG A 1 132 ? 2.302 -13.276 4.202 1.00 90.31 132 ARG A C 1
ATOM 1021 O O . ARG A 1 132 ? 1.868 -12.739 5.213 1.00 90.31 132 ARG A O 1
ATOM 1028 N N . GLU A 1 133 ? 3.383 -14.051 4.206 1.00 90.31 133 GLU A N 1
ATOM 1029 C CA . GLU A 1 133 ? 4.106 -14.399 5.435 1.00 90.31 133 GLU A CA 1
ATOM 1030 C C . GLU A 1 133 ? 5.141 -13.336 5.803 1.00 90.31 133 GLU A C 1
ATOM 1032 O O . GLU A 1 133 ? 5.148 -12.817 6.912 1.00 90.31 133 GLU A O 1
ATOM 1037 N N . SER A 1 134 ? 5.961 -12.927 4.839 1.00 89.19 134 SER A N 1
ATOM 1038 C CA . SER A 1 134 ? 7.155 -12.115 5.106 1.00 89.19 134 SER A CA 1
ATOM 1039 C C . SER A 1 134 ? 7.148 -10.741 4.431 1.00 89.19 134 SER A C 1
ATOM 1041 O O . SER A 1 134 ? 8.006 -9.914 4.729 1.00 89.19 134 SER A O 1
ATOM 1043 N N . GLY A 1 135 ? 6.237 -10.523 3.479 1.00 93.81 135 GLY A N 1
ATOM 1044 C CA . GLY A 1 135 ? 6.110 -9.304 2.680 1.00 93.81 135 GLY A CA 1
ATOM 1045 C C . GLY A 1 135 ? 4.848 -8.511 3.018 1.00 93.81 135 GLY A C 1
ATOM 1046 O O . GLY A 1 135 ? 4.267 -8.687 4.091 1.00 93.81 135 GLY A O 1
ATOM 1047 N N . ILE A 1 136 ? 4.402 -7.658 2.097 1.00 96.94 136 ILE A N 1
ATOM 1048 C CA . ILE A 1 136 ? 3.189 -6.835 2.252 1.00 96.94 136 ILE A CA 1
ATOM 1049 C C . ILE A 1 136 ? 1.939 -7.479 1.653 1.00 96.94 136 ILE A C 1
ATOM 1051 O O . ILE A 1 136 ? 0.832 -7.012 1.878 1.00 96.94 136 ILE A O 1
ATOM 1055 N N . GLY A 1 137 ? 2.092 -8.604 0.960 1.00 94.88 137 GLY A N 1
ATOM 1056 C CA . GLY A 1 137 ? 0.974 -9.436 0.551 1.00 94.88 137 GLY A CA 1
ATOM 1057 C C . GLY A 1 137 ? 0.086 -8.822 -0.527 1.00 94.88 137 GLY A C 1
ATOM 1058 O O . GLY A 1 137 ? -1.135 -8.931 -0.412 1.00 94.88 137 GLY A O 1
ATOM 1059 N N . TYR A 1 138 ? 0.682 -8.211 -1.554 1.00 93.38 138 TYR A N 1
ATOM 1060 C CA . TYR A 1 138 ? 0.003 -7.902 -2.814 1.00 93.38 138 TYR A CA 1
ATOM 1061 C C . TYR A 1 138 ? -0.631 -9.156 -3.414 1.00 93.38 138 TYR A C 1
ATOM 1063 O O . TYR A 1 138 ? -0.186 -10.281 -3.190 1.00 93.38 138 TYR A O 1
ATOM 1071 N N . THR A 1 139 ? -1.716 -8.952 -4.153 1.00 88.69 139 THR A N 1
ATOM 1072 C CA . THR A 1 139 ? -2.631 -10.034 -4.565 1.00 88.69 139 THR A CA 1
ATOM 1073 C C . THR A 1 139 ? -2.895 -10.056 -6.060 1.00 88.69 139 THR A C 1
ATOM 1075 O O . THR A 1 139 ? -3.404 -11.050 -6.569 1.00 88.69 139 THR A O 1
ATOM 1078 N N . PHE A 1 140 ? -2.522 -8.996 -6.774 1.00 82.88 140 PHE A N 1
ATOM 1079 C CA . PHE A 1 140 ? -2.637 -8.934 -8.220 1.00 82.88 140 PHE A CA 1
ATOM 1080 C C . PHE A 1 140 ? -1.600 -7.975 -8.811 1.00 82.88 140 PHE A C 1
ATOM 1082 O O . PHE A 1 140 ? -0.963 -7.206 -8.092 1.00 82.88 140 PHE A O 1
ATOM 1089 N N . GLY A 1 141 ? -1.427 -8.050 -10.126 1.00 76.56 141 GLY A N 1
ATOM 1090 C CA . GLY A 1 141 ? -0.487 -7.235 -10.880 1.00 76.56 141 GLY A CA 1
ATOM 1091 C C . GLY A 1 141 ? -1.114 -6.692 -12.150 1.00 76.56 141 GLY A C 1
ATOM 1092 O O . GLY A 1 141 ? -2.022 -7.308 -12.711 1.00 76.56 141 GLY A O 1
ATOM 1093 N N . ARG A 1 142 ? -0.604 -5.556 -12.620 1.00 78.50 142 ARG A N 1
ATOM 1094 C CA . ARG A 1 142 ? -0.930 -5.004 -13.937 1.00 78.50 142 ARG A CA 1
ATOM 1095 C C . ARG A 1 142 ? 0.245 -5.225 -14.883 1.00 78.50 142 ARG A C 1
ATOM 1097 O O . ARG A 1 142 ? 1.381 -4.946 -14.519 1.00 78.50 142 ARG A O 1
ATOM 1104 N N . VAL A 1 143 ? -0.028 -5.697 -16.094 1.00 70.25 143 VAL A N 1
ATOM 1105 C CA . VAL A 1 143 ? 0.982 -5.863 -17.147 1.00 70.25 143 VAL A CA 1
ATOM 1106 C C . VAL A 1 143 ? 0.589 -4.968 -18.319 1.00 70.25 143 VAL A C 1
ATOM 1108 O O . VAL A 1 143 ? -0.514 -5.133 -18.848 1.00 70.25 143 VAL A O 1
ATOM 1111 N N . PRO A 1 144 ? 1.432 -4.002 -18.714 1.00 69.25 144 PRO A N 1
ATOM 1112 C CA . PRO A 1 144 ? 1.186 -3.212 -19.911 1.00 69.25 144 PRO A CA 1
ATOM 1113 C C . PRO A 1 144 ? 1.200 -4.070 -21.183 1.00 69.25 144 PRO A C 1
ATOM 1115 O O . PRO A 1 144 ? 1.975 -5.015 -21.297 1.00 69.25 144 PRO A O 1
ATOM 1118 N N . MET A 1 145 ? 0.356 -3.723 -22.156 1.00 64.12 145 MET A N 1
ATOM 1119 C CA . MET A 1 145 ? 0.392 -4.320 -23.493 1.00 64.12 145 MET A CA 1
ATOM 1120 C C . MET A 1 145 ? 1.199 -3.417 -24.430 1.00 64.12 145 MET A C 1
ATOM 1122 O O . MET A 1 145 ? 0.734 -2.336 -24.789 1.00 64.12 145 MET A O 1
ATOM 1126 N N . GLY A 1 146 ? 2.388 -3.868 -24.829 1.00 62.28 146 GLY A N 1
ATOM 1127 C CA . GLY A 1 146 ? 3.358 -3.060 -25.573 1.00 62.28 146 GLY A CA 1
ATOM 1128 C C . GLY A 1 146 ? 4.125 -2.087 -24.672 1.00 62.28 146 GLY A C 1
ATOM 1129 O O . GLY A 1 146 ? 4.106 -2.206 -23.446 1.00 62.28 146 GLY A O 1
ATOM 1130 N N . ALA A 1 147 ? 4.810 -1.120 -25.282 1.00 69.38 147 ALA A N 1
ATOM 1131 C CA . ALA A 1 147 ? 5.600 -0.144 -24.543 1.00 69.38 147 ALA A CA 1
ATOM 1132 C C . ALA A 1 147 ? 4.743 0.858 -23.761 1.00 69.38 147 ALA A C 1
ATOM 1134 O O . ALA A 1 147 ? 3.718 1.345 -24.243 1.00 69.38 147 ALA A O 1
ATOM 1135 N N . THR A 1 148 ? 5.253 1.275 -22.605 1.00 80.81 148 THR A N 1
ATOM 1136 C CA . THR A 1 148 ? 4.806 2.485 -21.905 1.00 80.81 148 THR A CA 1
ATOM 1137 C C . THR A 1 148 ? 5.895 3.556 -21.965 1.00 80.81 148 THR A C 1
ATOM 1139 O O . THR A 1 148 ? 6.938 3.396 -22.602 1.00 80.81 148 THR A O 1
ATOM 1142 N N . ASP A 1 149 ? 5.675 4.697 -21.323 1.00 83.19 149 ASP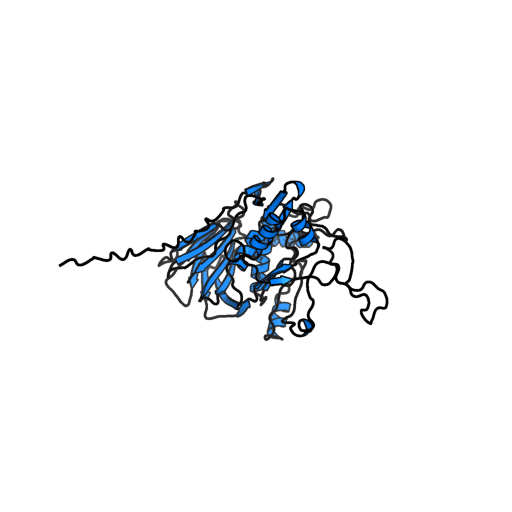 A N 1
ATOM 1143 C CA . ASP A 1 149 ? 6.736 5.671 -21.071 1.00 83.19 149 ASP A CA 1
ATOM 1144 C C . ASP A 1 149 ? 7.870 5.085 -20.207 1.00 83.19 149 ASP A C 1
ATOM 1146 O O . ASP A 1 149 ? 9.031 5.424 -20.437 1.00 83.19 149 ASP A O 1
ATOM 1150 N N . PHE A 1 150 ? 7.562 4.143 -19.310 1.00 83.75 150 PHE A N 1
ATOM 1151 C CA . PHE A 1 150 ? 8.504 3.331 -18.518 1.00 83.75 150 PHE A CA 1
ATOM 1152 C C . PHE A 1 150 ? 9.0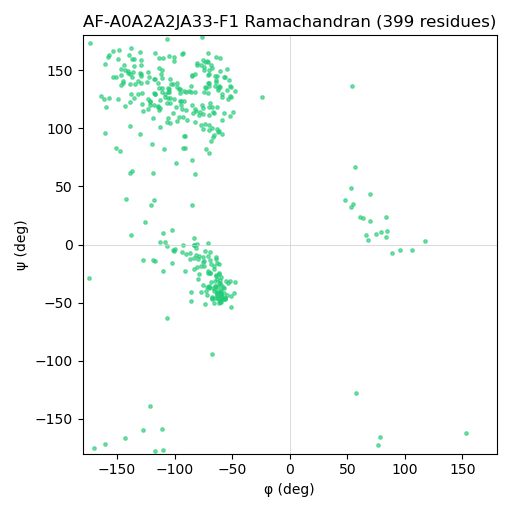18 2.080 -19.256 1.00 83.75 150 PHE A C 1
ATOM 1154 O O . PHE A 1 150 ? 9.309 1.049 -18.649 1.00 83.75 150 PHE A O 1
ATOM 1161 N N . SER A 1 151 ? 9.174 2.188 -20.576 1.00 73.31 151 SER A N 1
ATOM 1162 C CA . SER A 1 151 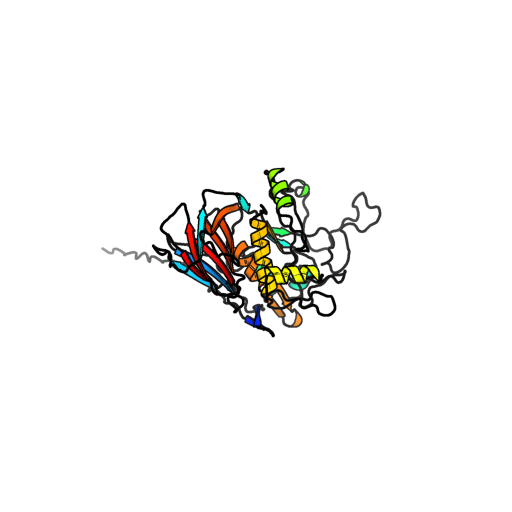? 9.924 1.248 -21.415 1.00 73.31 151 SER A CA 1
ATOM 1163 C C . SER A 1 151 ? 11.274 1.825 -21.839 1.00 73.31 151 SER A C 1
ATOM 1165 O O . SER A 1 151 ? 11.505 3.034 -21.797 1.00 73.31 151 SER A O 1
ATOM 1167 N N . THR A 1 152 ? 12.197 0.965 -22.276 1.00 74.38 152 THR A N 1
ATOM 1168 C CA . THR A 1 152 ? 13.522 1.390 -22.777 1.00 74.38 152 THR A CA 1
ATOM 1169 C C . THR A 1 152 ? 13.473 1.959 -24.199 1.00 74.38 152 THR A C 1
ATOM 1171 O O . THR A 1 152 ? 14.384 2.677 -24.612 1.00 74.38 152 THR A O 1
ATOM 1174 N N . LYS A 1 153 ? 12.395 1.675 -24.937 1.00 75.88 153 LYS A N 1
ATOM 1175 C CA . LYS A 1 153 ? 12.061 2.209 -26.264 1.00 75.88 153 LYS A CA 1
ATOM 1176 C C . LYS A 1 153 ? 10.550 2.108 -26.496 1.00 75.88 153 LYS A C 1
ATOM 1178 O O . LYS A 1 153 ? 9.889 1.319 -25.827 1.00 75.88 153 LYS A O 1
ATOM 1183 N N . GLY A 1 154 ? 10.028 2.844 -27.476 1.00 75.00 154 GLY A N 1
ATOM 1184 C CA . GLY A 1 154 ? 8.681 2.607 -27.999 1.00 75.00 154 GLY A CA 1
ATOM 1185 C C . GLY A 1 154 ? 8.638 1.328 -28.840 1.00 75.00 154 GLY A C 1
ATOM 1186 O O . GLY A 1 154 ? 9.544 1.096 -29.641 1.00 75.00 154 GLY A O 1
ATOM 1187 N N . TYR A 1 155 ? 7.615 0.505 -28.627 1.00 70.69 155 TYR A N 1
ATOM 1188 C CA . TYR A 1 155 ? 7.300 -0.687 -29.416 1.00 70.69 155 TYR A CA 1
ATOM 1189 C C . TYR A 1 155 ? 5.833 -1.079 -29.201 1.00 70.69 155 TYR A C 1
ATOM 1191 O O . TYR A 1 155 ? 5.249 -0.784 -28.154 1.00 70.69 155 TYR A O 1
ATOM 1199 N N . THR A 1 156 ? 5.251 -1.776 -30.166 1.00 66.31 156 THR A N 1
ATOM 1200 C CA . THR A 1 156 ? 4.004 -2.529 -29.998 1.00 66.31 156 THR A CA 1
ATOM 1201 C C . THR A 1 156 ? 4.279 -4.018 -30.226 1.00 66.31 156 THR A C 1
ATOM 1203 O O . THR A 1 156 ? 5.424 -4.424 -30.420 1.00 66.31 156 THR A O 1
ATOM 1206 N N . TYR A 1 157 ? 3.249 -4.861 -30.166 1.00 57.62 157 TYR A N 1
ATOM 1207 C CA . TYR A 1 157 ? 3.394 -6.266 -30.557 1.00 57.62 157 TYR A CA 1
ATOM 1208 C C . TYR A 1 157 ? 3.300 -6.472 -32.073 1.00 57.62 157 TYR A C 1
ATOM 1210 O O . TYR A 1 157 ? 3.571 -7.573 -32.530 1.00 57.62 157 TYR A O 1
ATOM 1218 N N . ASP A 1 158 ? 2.931 -5.443 -32.842 1.00 65.56 158 ASP A N 1
ATOM 1219 C CA . ASP A 1 158 ? 2.820 -5.494 -34.299 1.00 65.56 158 ASP A CA 1
ATOM 1220 C C . ASP A 1 158 ? 3.186 -4.133 -34.913 1.00 65.56 158 ASP A C 1
ATOM 1222 O O . ASP A 1 158 ? 2.339 -3.295 -35.218 1.00 65.56 158 ASP A O 1
ATOM 1226 N N . ASP A 1 159 ? 4.491 -3.890 -35.038 1.00 70.81 159 ASP A N 1
ATOM 1227 C CA . ASP A 1 159 ? 5.031 -2.633 -35.569 1.00 70.81 159 ASP A CA 1
ATOM 1228 C C . ASP A 1 159 ? 5.064 -2.599 -37.116 1.00 70.81 159 ASP A C 1
ATOM 1230 O O . ASP A 1 159 ? 5.610 -1.659 -37.703 1.00 70.81 159 ASP A O 1
ATOM 1234 N N . VAL A 1 160 ? 4.510 -3.612 -37.803 1.00 74.06 160 VAL A N 1
ATOM 1235 C CA . VAL A 1 160 ? 4.460 -3.656 -39.272 1.00 74.06 160 VAL A CA 1
ATOM 1236 C C . VAL A 1 160 ? 3.237 -2.895 -39.780 1.00 74.06 160 VAL A C 1
ATOM 1238 O O . VAL A 1 160 ? 2.089 -3.225 -39.499 1.00 74.06 160 VAL A O 1
ATOM 1241 N N . GLU A 1 161 ? 3.481 -1.857 -40.581 1.00 79.19 161 GLU A N 1
ATOM 1242 C CA . GLU A 1 161 ? 2.408 -1.038 -41.142 1.00 79.19 161 GLU A CA 1
ATOM 1243 C C . GLU A 1 161 ? 1.455 -1.876 -42.016 1.00 79.19 161 GLU A C 1
ATOM 1245 O O . GLU A 1 161 ? 1.887 -2.648 -42.873 1.00 79.19 161 GLU A O 1
ATOM 1250 N N . ASN A 1 162 ? 0.147 -1.660 -41.846 1.00 81.31 162 ASN A N 1
ATOM 1251 C CA . ASN A 1 162 ? -0.929 -2.340 -42.576 1.00 81.31 162 ASN A CA 1
ATOM 1252 C C . ASN A 1 162 ? -1.030 -3.864 -42.346 1.00 81.31 162 ASN A C 1
ATOM 1254 O O . ASN A 1 162 ? -1.642 -4.557 -43.164 1.00 81.31 162 ASN A O 1
ATOM 1258 N N . ASP A 1 163 ? -0.508 -4.395 -41.236 1.00 62.84 163 ASP A N 1
ATOM 1259 C CA . ASP A 1 163 ? -0.679 -5.803 -40.857 1.00 62.84 163 ASP A CA 1
ATOM 1260 C C . ASP A 1 163 ? -2.021 -6.080 -40.149 1.00 62.84 163 ASP A C 1
ATOM 1262 O O . ASP A 1 163 ? -2.107 -6.537 -39.014 1.00 62.84 163 ASP A O 1
ATOM 1266 N N . PHE A 1 164 ? -3.128 -5.818 -40.848 1.00 72.12 164 PHE A N 1
ATOM 1267 C CA . PHE A 1 164 ? -4.477 -6.056 -40.310 1.00 72.12 164 PHE A CA 1
ATOM 1268 C C . PHE A 1 164 ? -4.772 -7.538 -40.010 1.00 72.12 164 PHE A C 1
ATOM 1270 O O . PHE A 1 164 ? -5.728 -7.839 -39.296 1.00 72.12 164 PHE A O 1
ATOM 1277 N N . ASP A 1 165 ? -3.956 -8.447 -40.553 1.00 75.06 165 ASP A N 1
ATOM 1278 C CA . ASP A 1 165 ? -4.051 -9.893 -40.355 1.00 75.06 165 ASP A CA 1
ATOM 1279 C C . ASP A 1 165 ? -3.165 -10.394 -39.188 1.00 75.06 165 ASP A C 1
ATOM 1281 O O . ASP A 1 165 ? -3.163 -11.600 -38.926 1.00 75.06 165 ASP A O 1
ATOM 1285 N N . LEU A 1 166 ? -2.424 -9.509 -38.495 1.00 61.38 166 LEU A N 1
ATOM 1286 C CA . LEU A 1 166 ? -1.512 -9.819 -37.378 1.00 61.38 166 LEU A CA 1
ATOM 1287 C C . LEU A 1 166 ? -0.445 -10.880 -37.716 1.00 61.38 166 LEU A C 1
ATOM 1289 O O . LEU A 1 166 ? -0.074 -11.706 -36.878 1.00 61.38 166 LEU A O 1
ATOM 1293 N N . ARG A 1 167 ? 0.052 -10.906 -38.956 1.00 63.75 167 ARG A N 1
ATOM 1294 C CA . ARG A 1 167 ? 1.027 -11.914 -39.417 1.00 63.75 167 ARG A CA 1
ATOM 1295 C C . ARG A 1 167 ? 2.405 -11.752 -38.785 1.00 63.75 167 ARG A C 1
ATOM 1297 O O . ARG A 1 167 ? 3.156 -12.723 -38.722 1.00 63.75 167 ARG A O 1
ATOM 1304 N N . ASN A 1 168 ? 2.730 -10.546 -38.344 1.00 63.38 168 ASN A N 1
ATOM 1305 C CA . ASN A 1 168 ? 3.980 -10.158 -37.707 1.00 63.38 168 ASN A CA 1
ATOM 1306 C C . ASN A 1 168 ? 3.781 -9.839 -36.224 1.00 63.38 168 ASN A C 1
ATOM 1308 O O . ASN A 1 168 ? 4.723 -9.372 -35.581 1.00 63.38 168 ASN A O 1
ATOM 1312 N N . PHE A 1 169 ? 2.596 -10.142 -35.674 1.00 57.28 169 PHE A N 1
ATOM 1313 C CA . PHE A 1 169 ? 2.363 -10.057 -34.244 1.00 57.28 169 PHE A CA 1
ATOM 1314 C C . PHE A 1 169 ? 3.374 -10.941 -33.513 1.00 57.28 169 PHE A C 1
ATOM 1316 O O . PHE A 1 169 ? 3.363 -12.171 -33.619 1.00 57.28 169 PHE A O 1
ATOM 1323 N N . ALA A 1 170 ? 4.255 -10.302 -32.760 1.00 49.00 170 ALA A N 1
ATOM 1324 C CA . ALA A 1 170 ? 5.285 -10.948 -31.984 1.00 49.00 170 ALA A CA 1
ATOM 1325 C C . ALA A 1 170 ? 5.388 -10.254 -30.631 1.00 49.00 170 ALA A C 1
ATOM 1327 O O . ALA A 1 170 ? 5.655 -9.060 -30.525 1.00 49.00 170 ALA A O 1
ATOM 1328 N N . ILE A 1 171 ? 5.216 -11.037 -29.573 1.00 50.47 171 ILE A N 1
ATOM 1329 C CA . ILE A 1 171 ? 5.596 -10.609 -28.233 1.00 50.47 171 ILE A CA 1
ATOM 1330 C C . ILE A 1 171 ? 7.127 -10.728 -28.185 1.00 50.47 171 ILE A C 1
ATOM 1332 O O . ILE A 1 171 ? 7.634 -11.831 -28.424 1.00 50.47 171 ILE A O 1
ATOM 1336 N N . PRO A 1 172 ? 7.882 -9.638 -27.939 1.00 43.78 172 PRO A N 1
ATOM 1337 C CA . PRO A 1 172 ? 9.325 -9.730 -27.740 1.00 43.78 172 PRO A CA 1
ATOM 1338 C C . PRO A 1 172 ? 9.604 -10.799 -26.677 1.00 43.78 172 PRO A C 1
ATOM 1340 O O . PRO A 1 172 ? 8.984 -10.768 -25.617 1.00 43.78 172 PRO A O 1
ATOM 1343 N N . GLN A 1 173 ? 10.461 -11.780 -26.978 1.00 37.50 173 GLN A N 1
ATOM 1344 C CA . GLN A 1 173 ? 10.760 -12.897 -26.070 1.00 37.50 173 GLN A CA 1
ATOM 1345 C C . GLN A 1 173 ? 11.324 -12.376 -24.735 1.00 37.50 173 GLN A C 1
ATOM 1347 O O . GLN A 1 173 ? 12.487 -11.993 -24.673 1.00 37.50 173 GLN A O 1
ATOM 1352 N N . ASP A 1 174 ? 10.460 -12.213 -23.731 1.00 31.92 174 ASP A N 1
ATOM 1353 C CA . ASP A 1 174 ? 10.196 -13.158 -22.639 1.00 31.92 174 ASP A CA 1
ATOM 1354 C C . ASP A 1 174 ? 8.810 -12.832 -22.020 1.00 31.92 174 ASP A C 1
ATOM 1356 O O . ASP A 1 174 ? 8.601 -11.740 -21.508 1.00 31.92 174 ASP A O 1
ATOM 1360 N N . GLU A 1 175 ? 7.894 -13.812 -22.111 1.00 39.91 175 GLU A N 1
ATOM 1361 C CA . GLU A 1 175 ? 6.590 -14.017 -21.426 1.00 39.91 175 GLU A CA 1
ATOM 1362 C C . GLU A 1 175 ? 5.477 -12.930 -21.432 1.00 39.91 175 GLU A C 1
ATOM 1364 O O . GLU A 1 175 ? 5.712 -11.760 -21.163 1.00 39.91 175 GLU A O 1
ATOM 1369 N N . ILE A 1 176 ? 4.207 -13.359 -21.651 1.00 39.31 176 ILE A N 1
ATOM 1370 C CA . ILE A 1 176 ? 3.117 -13.255 -20.638 1.00 39.31 176 ILE A CA 1
ATOM 1371 C C . ILE A 1 176 ? 1.756 -13.920 -21.021 1.00 39.31 176 ILE A C 1
ATOM 1373 O O . ILE A 1 176 ? 1.105 -14.396 -20.100 1.00 39.31 176 ILE A O 1
ATOM 1377 N N . LEU A 1 177 ? 1.273 -14.085 -22.274 1.00 38.19 177 LEU A N 1
ATOM 1378 C CA . LEU A 1 177 ? -0.135 -14.568 -22.483 1.00 38.19 177 LEU A CA 1
ATOM 1379 C C . LEU A 1 177 ? -0.444 -15.369 -23.771 1.00 38.19 177 LEU A C 1
ATOM 1381 O O . LEU A 1 177 ? -1.022 -14.843 -24.719 1.00 38.19 177 LEU A O 1
ATOM 1385 N N . GLY A 1 178 ? -0.176 -16.674 -23.795 1.00 34.06 178 GLY A N 1
ATOM 1386 C CA . GLY A 1 178 ? -0.614 -17.562 -24.884 1.00 34.06 178 GLY A CA 1
ATOM 1387 C C . GLY A 1 178 ? -1.892 -18.360 -24.581 1.00 34.06 178 GLY A C 1
ATOM 1388 O O . GLY A 1 178 ? -1.782 -19.568 -24.419 1.00 34.06 178 GLY A O 1
ATOM 1389 N N . ASP A 1 179 ? -3.086 -17.745 -24.505 1.00 37.69 179 ASP A N 1
ATOM 1390 C CA . ASP A 1 179 ? -4.363 -18.503 -24.479 1.00 37.69 179 ASP A CA 1
ATOM 1391 C C . ASP A 1 179 ? -5.600 -17.690 -24.950 1.00 37.69 179 ASP A C 1
ATOM 1393 O O . ASP A 1 179 ? -5.941 -16.642 -24.397 1.00 37.69 179 ASP A O 1
ATOM 1397 N N . ALA A 1 180 ? -6.337 -18.224 -25.935 1.00 37.34 180 ALA A N 1
ATOM 1398 C CA . ALA A 1 180 ? -7.569 -17.674 -26.523 1.00 37.34 180 ALA A CA 1
ATOM 1399 C C . ALA A 1 180 ? -8.823 -17.718 -25.605 1.00 37.34 180 ALA A C 1
ATOM 1401 O O . ALA A 1 180 ? -9.909 -17.270 -25.986 1.00 37.34 180 ALA A O 1
ATOM 1402 N N . PHE A 1 181 ? -8.705 -18.218 -24.374 1.00 36.22 181 PHE A N 1
ATOM 1403 C CA . PHE A 1 181 ? -9.700 -18.104 -23.303 1.00 36.22 181 PHE A CA 1
ATOM 1404 C C . PHE A 1 181 ? -9.603 -16.769 -22.538 1.00 36.22 181 PHE A C 1
ATOM 1406 O O . PHE A 1 181 ? -10.590 -16.323 -21.938 1.00 36.22 181 PHE A O 1
ATOM 1413 N N . ALA A 1 182 ? -8.447 -16.098 -22.604 1.00 36.28 182 ALA A N 1
ATOM 1414 C CA . ALA A 1 182 ? -8.141 -14.899 -21.825 1.00 36.28 182 ALA A CA 1
ATOM 1415 C C . ALA A 1 182 ? -9.039 -13.688 -22.164 1.00 36.28 182 ALA A C 1
ATOM 1417 O O . ALA A 1 182 ? -9.327 -12.864 -21.301 1.00 36.28 182 ALA A O 1
ATOM 1418 N N . ALA A 1 183 ? -9.572 -13.609 -23.386 1.00 34.88 183 ALA A N 1
ATOM 1419 C CA . ALA A 1 183 ? -10.249 -12.413 -23.903 1.00 34.88 183 ALA A CA 1
ATOM 1420 C C . ALA A 1 183 ? -11.738 -12.238 -23.510 1.00 34.88 183 ALA A C 1
ATOM 1422 O O . ALA A 1 183 ? -12.358 -11.254 -23.901 1.00 34.88 183 ALA A O 1
ATOM 1423 N N . LYS A 1 184 ? -12.339 -13.158 -22.739 1.00 31.73 184 LYS A N 1
ATOM 1424 C CA . LYS A 1 184 ? -13.781 -13.124 -22.366 1.00 31.73 184 LYS A CA 1
ATOM 1425 C C . LYS A 1 184 ? -14.064 -12.779 -20.893 1.00 31.73 184 LYS A C 1
ATOM 1427 O O . LYS A 1 184 ? -15.221 -12.749 -20.490 1.00 31.73 184 LYS A O 1
ATOM 1432 N N . HIS A 1 185 ? -13.028 -12.499 -20.101 1.00 38.59 185 HIS A N 1
ATOM 1433 C CA . HIS A 1 185 ? -13.082 -12.434 -18.631 1.00 38.59 185 HIS A CA 1
ATOM 1434 C C . HIS A 1 185 ? -12.681 -11.059 -18.060 1.00 38.59 185 HIS A C 1
ATOM 1436 O O . HIS A 1 185 ? -12.090 -10.971 -16.986 1.00 38.59 185 HIS A O 1
ATOM 1442 N N . VAL A 1 186 ? -12.994 -9.971 -18.772 1.00 37.66 186 VAL A N 1
ATOM 1443 C CA . VAL A 1 186 ? -12.751 -8.602 -18.283 1.00 37.66 186 VAL A CA 1
ATOM 1444 C C . VAL A 1 186 ? -13.661 -8.320 -17.079 1.00 37.66 186 VAL A C 1
ATOM 1446 O O . VAL A 1 186 ? -14.881 -8.299 -17.217 1.00 37.66 186 VAL A O 1
ATOM 1449 N N . ALA A 1 187 ? -13.067 -8.132 -15.895 1.00 43.78 187 ALA A N 1
ATOM 1450 C CA . ALA A 1 187 ? -13.791 -8.102 -14.621 1.00 43.78 187 ALA A CA 1
ATOM 1451 C C . ALA A 1 187 ? -14.271 -6.703 -14.170 1.00 43.78 187 ALA A C 1
ATOM 1453 O O . ALA A 1 187 ? -15.223 -6.629 -13.398 1.00 43.78 187 ALA A O 1
ATOM 1454 N N . GLY A 1 188 ? -13.667 -5.598 -14.632 1.00 40.06 188 GLY A N 1
ATOM 1455 C CA . GLY A 1 188 ? -13.988 -4.257 -14.114 1.00 40.06 188 GLY A CA 1
ATOM 1456 C C . GLY A 1 188 ? -13.388 -3.082 -14.897 1.00 40.06 188 GLY A C 1
ATOM 1457 O O . GLY A 1 188 ? -12.787 -3.273 -15.953 1.00 40.06 188 GLY A O 1
ATOM 1458 N N . ILE A 1 189 ? -13.582 -1.863 -14.372 1.00 38.34 189 ILE A N 1
ATOM 1459 C CA . ILE A 1 189 ? -13.154 -0.580 -14.963 1.00 38.34 189 ILE A CA 1
ATOM 1460 C C . ILE A 1 189 ? -11.949 -0.037 -14.181 1.00 38.34 189 ILE A C 1
ATOM 1462 O O . ILE A 1 189 ? -12.025 0.117 -12.960 1.00 38.34 189 ILE A O 1
ATOM 1466 N N . GLY A 1 190 ? -10.858 0.263 -14.888 1.00 41.31 190 GLY A N 1
ATOM 1467 C CA . GLY A 1 190 ? -9.668 0.907 -14.331 1.00 41.31 190 GLY A CA 1
ATOM 1468 C C . GLY A 1 190 ? -9.671 2.420 -14.521 1.00 41.31 190 GLY A C 1
ATOM 1469 O O . GLY A 1 190 ? -9.968 2.900 -15.616 1.00 41.31 190 GLY A O 1
ATOM 1470 N N . LEU A 1 191 ? -9.348 3.165 -13.465 1.00 35.22 191 LEU A N 1
ATOM 1471 C CA . LEU A 1 191 ? -9.165 4.620 -13.487 1.00 35.22 191 LEU A CA 1
ATOM 1472 C C . LEU A 1 191 ? -7.714 4.964 -13.112 1.00 35.22 191 LEU A C 1
ATOM 1474 O O . LEU A 1 191 ? -7.124 4.300 -12.261 1.00 35.22 191 LEU A O 1
ATOM 1478 N N . HIS A 1 192 ? -7.139 5.984 -13.757 1.00 46.66 192 HIS A N 1
ATOM 1479 C CA . HIS A 1 192 ? -5.769 6.469 -13.510 1.00 46.66 192 HIS A CA 1
ATOM 1480 C C . HIS A 1 192 ? -5.801 7.858 -12.854 1.00 46.66 192 HIS A C 1
ATOM 1482 O O . HIS A 1 192 ? -6.689 8.654 -13.177 1.00 46.66 192 HIS A O 1
ATOM 1488 N N . TRP A 1 193 ? -4.796 8.200 -12.037 1.00 45.00 193 TRP A N 1
ATOM 1489 C CA . TRP A 1 193 ? -4.512 9.597 -11.680 1.00 45.00 193 TRP A CA 1
ATOM 1490 C C . TRP A 1 193 ? -3.015 9.900 -11.614 1.00 45.00 193 TRP A C 1
ATOM 1492 O O . TRP A 1 193 ? -2.200 9.056 -11.259 1.00 45.00 193 TRP A O 1
ATOM 1502 N N . TYR A 1 194 ? -2.672 11.150 -11.931 1.00 43.59 194 TYR A N 1
ATOM 1503 C CA . TYR A 1 194 ? -1.291 11.648 -11.940 1.00 43.59 194 TYR A CA 1
ATOM 1504 C C . TYR A 1 194 ? -1.169 13.059 -11.325 1.00 43.59 194 TYR A C 1
ATOM 1506 O O . TYR A 1 194 ? -0.121 13.695 -11.451 1.00 43.59 194 TYR A O 1
ATOM 1514 N N . ASP A 1 195 ? -2.248 13.590 -10.724 1.00 39.06 195 ASP A N 1
ATOM 1515 C CA . ASP A 1 195 ? -2.321 14.970 -10.223 1.00 39.06 195 ASP A CA 1
ATOM 1516 C C . ASP A 1 195 ? -3.458 15.173 -9.194 1.00 39.06 195 ASP A C 1
ATOM 1518 O O . ASP A 1 195 ? -4.625 14.924 -9.499 1.00 39.06 195 ASP A O 1
ATOM 1522 N N . ASP A 1 196 ? -3.138 15.678 -7.996 1.00 45.16 196 ASP A N 1
ATOM 1523 C CA . ASP A 1 196 ? -4.092 15.907 -6.890 1.00 45.16 196 ASP A CA 1
ATOM 1524 C C . ASP A 1 196 ? -5.092 17.051 -7.158 1.00 45.16 196 ASP A C 1
ATOM 1526 O O . ASP A 1 196 ? -5.981 17.307 -6.341 1.00 45.16 196 ASP A O 1
ATOM 1530 N N . ARG A 1 197 ? -4.933 17.792 -8.265 1.00 37.75 197 ARG A N 1
ATOM 1531 C CA . ARG A 1 197 ? -5.686 19.029 -8.534 1.00 37.75 197 ARG A CA 1
ATOM 1532 C C . ARG A 1 197 ? -7.192 18.834 -8.738 1.00 37.75 197 ARG A C 1
ATOM 1534 O O . ARG A 1 197 ? -7.925 19.789 -8.502 1.00 37.75 197 ARG A O 1
ATOM 1541 N N . ASP A 1 198 ? -7.653 17.631 -9.087 1.00 38.84 198 ASP A N 1
ATOM 1542 C CA . ASP A 1 198 ? -9.050 17.373 -9.468 1.00 38.84 198 ASP A CA 1
ATOM 1543 C C . ASP A 1 198 ? -9.594 16.019 -8.964 1.00 38.84 198 ASP A C 1
ATOM 1545 O O . ASP A 1 198 ? -10.357 15.349 -9.667 1.00 38.84 198 ASP A O 1
ATOM 1549 N N . PHE A 1 199 ? -9.251 15.581 -7.741 1.00 45.06 199 PHE A N 1
ATOM 1550 C CA . PHE A 1 199 ? -9.946 14.427 -7.153 1.00 45.06 199 PHE A CA 1
ATOM 1551 C C . PHE A 1 199 ? -11.417 14.772 -6.897 1.00 45.06 199 PHE A C 1
ATOM 1553 O O . PHE A 1 199 ? -11.804 15.333 -5.869 1.00 45.06 199 PHE A O 1
ATOM 1560 N N . ASN A 1 200 ? -12.264 14.433 -7.860 1.00 49.50 200 ASN A N 1
ATOM 1561 C CA . ASN A 1 200 ? -13.691 14.633 -7.763 1.00 49.50 200 ASN A CA 1
ATOM 1562 C C . ASN A 1 200 ? -14.326 13.374 -7.161 1.00 49.50 200 ASN A C 1
ATOM 1564 O O . ASN A 1 200 ? -14.858 12.526 -7.879 1.00 49.50 200 ASN A O 1
ATOM 1568 N N . ALA A 1 201 ? -14.297 13.273 -5.827 1.00 51.38 201 ALA A N 1
ATOM 1569 C CA . ALA A 1 201 ? -15.011 12.239 -5.068 1.00 51.38 201 ALA A CA 1
ATOM 1570 C C . ALA A 1 201 ? -16.474 12.093 -5.529 1.00 51.38 201 ALA A C 1
ATOM 1572 O O . ALA A 1 201 ? -17.037 11.002 -5.528 1.00 51.38 201 ALA A O 1
ATOM 1573 N N . PHE A 1 202 ? -17.087 13.196 -5.970 1.00 46.19 202 PHE A N 1
ATOM 1574 C CA . PHE A 1 202 ? -18.441 13.211 -6.506 1.00 46.19 202 PHE A CA 1
ATOM 1575 C C . PHE A 1 202 ? -18.561 12.487 -7.859 1.00 46.19 202 PHE A C 1
ATOM 1577 O O . PHE A 1 202 ? -19.576 11.836 -8.087 1.00 46.19 202 PHE A O 1
ATOM 1584 N N . LEU A 1 203 ? -17.541 12.490 -8.725 1.00 45.81 203 LEU A N 1
ATOM 1585 C CA . LEU A 1 203 ? -17.539 11.702 -9.964 1.00 45.81 203 LEU A CA 1
ATOM 1586 C C . LEU A 1 203 ? -17.494 10.194 -9.676 1.00 45.81 203 LEU A C 1
ATOM 1588 O O . LEU A 1 203 ? -18.271 9.440 -10.263 1.00 45.81 203 LEU A O 1
ATOM 1592 N N . VAL A 1 204 ? -16.629 9.760 -8.756 1.00 55.47 204 VAL A N 1
ATOM 1593 C CA . VAL A 1 204 ? -16.496 8.339 -8.387 1.00 55.47 204 VAL A CA 1
ATOM 1594 C C . VAL A 1 204 ? -17.758 7.857 -7.668 1.00 55.47 204 VAL A C 1
ATOM 1596 O O . VAL A 1 204 ? -18.354 6.862 -8.078 1.00 55.47 204 VAL A O 1
ATOM 1599 N N . ASN A 1 205 ? -18.255 8.630 -6.695 1.00 52.91 205 ASN A N 1
ATOM 1600 C CA . ASN A 1 205 ? -19.514 8.342 -6.005 1.00 52.91 205 ASN A CA 1
ATOM 1601 C C . ASN A 1 205 ? -20.699 8.273 -6.981 1.00 52.91 205 ASN A C 1
ATOM 1603 O O . ASN A 1 205 ? -21.476 7.325 -6.929 1.00 52.91 205 ASN A O 1
ATOM 1607 N N . ASN A 1 206 ? -20.831 9.224 -7.913 1.00 49.59 206 ASN A N 1
ATOM 1608 C CA . ASN A 1 206 ? -21.891 9.177 -8.926 1.00 49.59 206 ASN A CA 1
ATOM 1609 C C . ASN A 1 206 ? -21.741 7.990 -9.877 1.00 49.59 206 ASN A C 1
ATOM 1611 O O . ASN A 1 206 ? -22.747 7.428 -10.304 1.00 49.59 206 ASN A O 1
ATOM 1615 N N . THR A 1 207 ? -20.508 7.609 -10.218 1.00 42.19 207 THR A N 1
ATOM 1616 C CA . THR A 1 207 ? -20.239 6.432 -11.052 1.00 42.19 207 THR A CA 1
ATOM 1617 C C . THR A 1 207 ? -20.706 5.167 -10.340 1.00 42.19 207 THR A C 1
ATOM 1619 O O . THR A 1 207 ? -21.439 4.385 -10.943 1.00 42.19 207 THR A O 1
ATOM 1622 N N . HIS A 1 208 ? -20.387 5.018 -9.049 1.00 57.22 208 HIS A N 1
ATOM 1623 C CA . HIS A 1 208 ? -20.888 3.919 -8.226 1.00 57.22 208 HIS A CA 1
ATOM 1624 C C . HIS A 1 208 ? -22.420 3.938 -8.115 1.00 57.22 208 HIS A C 1
ATOM 1626 O O . HIS A 1 208 ? -23.062 2.938 -8.414 1.00 57.22 208 HIS A O 1
ATOM 1632 N N . TYR A 1 209 ? -23.038 5.074 -7.772 1.00 58.22 209 TYR A N 1
ATOM 1633 C CA . TYR A 1 209 ? -24.500 5.155 -7.641 1.00 58.22 209 TYR A CA 1
ATOM 1634 C C . TYR A 1 209 ? -25.244 4.884 -8.953 1.00 58.22 209 TYR A C 1
ATOM 1636 O O . TYR A 1 209 ? -26.365 4.377 -8.932 1.00 58.22 209 TYR A O 1
ATOM 1644 N N . LYS A 1 210 ? -24.634 5.203 -10.098 1.00 42.72 210 LYS A N 1
ATOM 1645 C CA . LYS A 1 210 ? -25.202 4.926 -11.420 1.00 42.72 210 LYS A CA 1
ATOM 1646 C C . LYS A 1 210 ? -25.000 3.470 -11.854 1.00 42.72 210 LYS A C 1
ATOM 1648 O O . LYS A 1 210 ? -25.839 2.950 -12.587 1.00 42.72 210 LYS A O 1
ATOM 1653 N N . TRP A 1 211 ? -23.922 2.825 -11.407 1.00 42.72 211 TRP A N 1
ATOM 1654 C CA . TRP A 1 211 ? -23.516 1.478 -11.823 1.00 42.72 211 TRP A CA 1
ATOM 1655 C C . TRP A 1 211 ? -23.016 0.619 -10.643 1.00 42.72 211 TRP A C 1
ATOM 1657 O O . TRP A 1 211 ? -21.864 0.175 -10.643 1.00 42.72 211 TRP A O 1
ATOM 1667 N N . PRO A 1 212 ? -23.862 0.351 -9.632 1.00 52.28 212 PRO A N 1
ATOM 1668 C CA . PRO A 1 212 ? -23.429 -0.232 -8.358 1.00 52.28 212 PRO A CA 1
ATOM 1669 C C . PRO A 1 212 ? -22.974 -1.697 -8.453 1.00 52.28 212 PRO A C 1
ATOM 1671 O O . PRO A 1 212 ? -22.382 -2.218 -7.512 1.00 52.28 212 PRO A O 1
ATOM 1674 N N . GLN A 1 213 ? -23.254 -2.378 -9.568 1.00 43.69 213 GLN A N 1
ATOM 1675 C CA . GLN A 1 213 ? -22.896 -3.780 -9.786 1.00 43.69 213 GLN A CA 1
ATOM 1676 C C . GLN A 1 213 ? -21.434 -4.001 -10.205 1.00 43.69 213 GLN A C 1
ATOM 1678 O O . GLN A 1 213 ? -20.980 -5.143 -10.211 1.00 43.69 213 GLN A O 1
ATOM 1683 N N . TYR A 1 214 ? -20.712 -2.943 -10.583 1.00 41.88 214 TYR A N 1
ATOM 1684 C CA . TYR A 1 214 ? -19.316 -3.030 -11.007 1.00 41.88 214 TYR A CA 1
ATOM 1685 C C . TYR A 1 214 ? -18.398 -2.486 -9.913 1.00 41.88 214 TYR A C 1
ATOM 1687 O O . TYR A 1 214 ? -18.652 -1.420 -9.350 1.00 41.88 214 TYR A O 1
ATOM 1695 N N . PHE A 1 215 ? -17.313 -3.204 -9.622 1.00 48.09 215 PHE A N 1
ATOM 1696 C CA . PHE A 1 215 ? -16.265 -2.687 -8.746 1.00 48.09 215 PHE A CA 1
ATOM 1697 C C . PHE A 1 215 ? -15.424 -1.637 -9.488 1.00 48.09 215 PHE A C 1
ATOM 1699 O O . PHE A 1 215 ? -15.257 -1.706 -10.709 1.00 48.09 215 PHE A O 1
ATOM 1706 N N . ILE A 1 216 ? -14.884 -0.670 -8.745 1.00 51.00 216 ILE A N 1
ATOM 1707 C CA . ILE A 1 216 ? -14.018 0.393 -9.273 1.00 51.00 216 ILE A CA 1
ATOM 1708 C C . ILE A 1 216 ? -12.593 0.119 -8.796 1.00 51.00 216 ILE A C 1
ATOM 1710 O O . ILE A 1 216 ? -12.378 -0.109 -7.606 1.00 51.00 216 ILE A O 1
ATOM 1714 N N . LEU A 1 217 ? -11.621 0.124 -9.706 1.00 58.09 217 LEU A N 1
ATOM 1715 C CA . LEU A 1 217 ? -10.221 -0.163 -9.401 1.00 58.09 217 LEU A CA 1
ATOM 1716 C C . LEU A 1 217 ? -9.356 1.059 -9.716 1.00 58.09 217 LEU A C 1
ATOM 1718 O O . LEU A 1 217 ? -9.440 1.610 -10.814 1.00 58.09 217 LEU A O 1
ATOM 1722 N N . SER A 1 218 ? -8.507 1.461 -8.769 1.00 55.56 218 SER A N 1
ATOM 1723 C CA . SER A 1 218 ? -7.400 2.361 -9.076 1.00 55.56 218 SER A CA 1
ATOM 1724 C C . SER A 1 218 ? -6.353 1.523 -9.787 1.00 55.56 218 SER A C 1
ATOM 1726 O O . SER A 1 218 ? -5.826 0.582 -9.190 1.00 55.56 218 SER A O 1
ATOM 1728 N N . THR A 1 219 ? -6.124 1.785 -11.075 1.00 52.84 219 THR A N 1
ATOM 1729 C CA . THR A 1 219 ? -5.247 0.937 -11.893 1.00 52.84 219 THR A CA 1
ATOM 1730 C C . THR A 1 219 ? -3.851 1.490 -12.105 1.00 52.84 219 THR A C 1
ATOM 1732 O O . THR A 1 219 ? -3.023 0.788 -12.685 1.00 52.84 219 THR A O 1
ATOM 1735 N N . GLU A 1 220 ? -3.580 2.707 -11.640 1.00 49.62 220 GLU A N 1
ATOM 1736 C CA . GLU A 1 220 ? -2.241 3.279 -11.657 1.00 49.62 220 GLU A CA 1
ATOM 1737 C C . GLU A 1 220 ? -2.145 4.483 -10.722 1.00 49.62 220 GLU A C 1
ATOM 1739 O O . GLU A 1 220 ? -2.937 5.423 -10.845 1.00 49.62 220 GLU A O 1
ATOM 1744 N N . VAL A 1 221 ? -1.147 4.459 -9.837 1.00 55.94 221 VAL A N 1
ATOM 1745 C CA . VAL A 1 221 ? -0.829 5.575 -8.950 1.00 55.94 221 VAL A CA 1
ATOM 1746 C C . VAL A 1 221 ? 0.659 5.840 -8.910 1.00 55.94 221 VAL A C 1
ATOM 1748 O O . VAL A 1 221 ? 1.460 4.972 -8.554 1.00 55.94 221 VAL A O 1
ATOM 1751 N N . ASP A 1 222 ? 1.008 7.086 -9.194 1.00 51.50 222 ASP A N 1
ATOM 1752 C CA . ASP A 1 222 ? 2.347 7.617 -9.017 1.00 51.50 222 ASP A CA 1
ATOM 1753 C C . ASP A 1 222 ? 2.294 8.816 -8.070 1.00 51.50 222 ASP A C 1
ATOM 1755 O O . ASP A 1 222 ? 1.563 9.781 -8.311 1.00 51.50 222 ASP A O 1
ATOM 1759 N N . PHE A 1 223 ? 3.065 8.763 -6.983 1.00 49.09 223 PHE A N 1
ATOM 1760 C CA . PHE A 1 223 ? 3.255 9.937 -6.144 1.00 49.09 223 PHE A CA 1
ATOM 1761 C C . PHE A 1 223 ? 4.478 10.689 -6.642 1.00 49.09 223 PHE A C 1
ATOM 1763 O O . PHE A 1 223 ? 5.612 10.446 -6.232 1.00 49.09 223 PHE A O 1
ATOM 1770 N N . VAL A 1 224 ? 4.225 11.652 -7.521 1.00 44.97 224 VAL A N 1
ATOM 1771 C CA . VAL A 1 224 ? 5.248 12.586 -7.972 1.00 44.97 224 VAL A CA 1
ATOM 1772 C C . VAL A 1 224 ? 5.158 13.853 -7.130 1.00 44.97 224 VAL A C 1
ATOM 1774 O O . VAL A 1 224 ? 4.124 14.523 -7.101 1.00 44.97 224 VAL A O 1
ATOM 1777 N N . LEU A 1 225 ? 6.259 14.236 -6.473 1.00 45.41 225 LEU A N 1
ATOM 1778 C CA . LEU A 1 225 ? 6.368 15.553 -5.842 1.00 45.41 225 LEU A CA 1
ATOM 1779 C C . LEU A 1 225 ? 6.014 16.645 -6.870 1.00 45.41 225 LEU A C 1
ATOM 1781 O O . LEU A 1 225 ? 6.533 16.677 -7.970 1.00 45.41 225 LEU A O 1
ATOM 1785 N N . SER A 1 226 ? 5.091 17.530 -6.517 1.00 45.62 226 SER A N 1
ATOM 1786 C CA . SER A 1 226 ? 4.461 18.561 -7.355 1.00 45.62 226 SER A CA 1
ATOM 1787 C C . SER A 1 226 ? 5.200 19.097 -8.609 1.00 45.62 226 SER A C 1
ATOM 1789 O O . SER A 1 226 ? 6.282 19.688 -8.526 1.00 45.62 226 SER A O 1
ATOM 1791 N N . LYS A 1 227 ? 4.516 19.065 -9.768 1.00 47.22 227 LYS A N 1
ATOM 1792 C CA . LYS A 1 227 ? 4.944 19.713 -11.031 1.00 47.22 227 LYS A CA 1
ATOM 1793 C C . LYS A 1 227 ? 4.511 21.194 -11.172 1.00 47.22 227 LYS A C 1
ATOM 1795 O O . LYS A 1 227 ? 4.951 21.852 -12.114 1.00 47.22 227 LYS A O 1
ATOM 1800 N N . THR A 1 228 ? 3.684 21.764 -10.273 1.00 48.50 228 THR A N 1
ATOM 1801 C CA . THR A 1 228 ? 3.116 23.133 -10.432 1.00 48.50 228 THR A CA 1
ATOM 1802 C C . THR A 1 228 ? 3.041 23.970 -9.137 1.00 48.50 228 THR A C 1
ATOM 1804 O O . THR A 1 228 ? 2.788 23.459 -8.050 1.00 48.50 228 THR A O 1
ATOM 1807 N N . ARG A 1 229 ? 3.193 25.306 -9.237 1.00 49.56 229 ARG A N 1
ATOM 1808 C CA . ARG A 1 229 ? 3.149 26.249 -8.085 1.00 49.56 229 ARG A CA 1
ATOM 1809 C C . ARG A 1 229 ? 1.830 26.237 -7.296 1.00 49.56 229 ARG A C 1
ATOM 1811 O O . ARG A 1 229 ? 1.821 26.580 -6.116 1.00 49.56 229 ARG A O 1
ATOM 1818 N N . GLU A 1 230 ? 0.721 25.894 -7.939 1.00 50.34 230 GLU A N 1
ATOM 1819 C CA . GLU A 1 230 ? -0.596 25.847 -7.302 1.00 50.34 230 GLU A CA 1
ATOM 1820 C C . GLU A 1 230 ? -0.765 24.591 -6.441 1.00 50.34 230 GLU A C 1
ATOM 1822 O O . GLU A 1 230 ? -1.216 24.677 -5.300 1.00 50.34 230 GLU A O 1
ATOM 1827 N N . HIS A 1 231 ? -0.290 23.446 -6.929 1.00 51.53 231 HIS A N 1
ATOM 1828 C CA . HIS A 1 231 ? -0.292 22.191 -6.180 1.00 51.53 231 HIS A CA 1
ATOM 1829 C C . HIS A 1 231 ? 0.646 22.244 -4.968 1.00 51.53 231 HIS A C 1
ATOM 1831 O O . HIS A 1 231 ? 0.260 21.833 -3.881 1.00 51.53 231 HIS A O 1
ATOM 1837 N N . VAL A 1 232 ? 1.799 22.909 -5.087 1.00 54.03 232 VAL A N 1
ATOM 1838 C CA . VAL A 1 232 ? 2.642 23.291 -3.937 1.00 54.03 232 VAL A CA 1
ATOM 1839 C C . VAL A 1 232 ? 1.850 24.025 -2.849 1.00 54.03 232 VAL A C 1
ATOM 1841 O O . VAL A 1 232 ? 2.015 23.756 -1.658 1.00 54.03 232 VAL A O 1
ATOM 1844 N N . ARG A 1 233 ? 0.992 24.974 -3.237 1.00 56.84 233 ARG A N 1
ATOM 1845 C CA . ARG A 1 233 ? 0.191 25.763 -2.295 1.00 56.84 233 ARG A CA 1
ATOM 1846 C C . ARG A 1 233 ? -0.892 24.910 -1.628 1.00 56.84 233 ARG A C 1
ATOM 1848 O O . ARG A 1 233 ? -1.158 25.110 -0.446 1.00 56.84 233 ARG A O 1
ATOM 1855 N N . GLN A 1 234 ? -1.487 23.964 -2.351 1.00 57.53 234 GLN A N 1
ATOM 1856 C CA . GLN A 1 234 ? -2.467 23.020 -1.803 1.00 57.53 234 GLN A CA 1
ATOM 1857 C C . GLN A 1 234 ? -1.816 21.974 -0.886 1.00 57.53 234 GLN A C 1
ATOM 1859 O O . GLN A 1 234 ? -2.301 21.765 0.222 1.00 57.53 234 GLN A O 1
ATOM 1864 N N . MET A 1 235 ? -0.671 21.411 -1.280 1.00 54.47 235 MET A N 1
ATOM 1865 C CA . MET A 1 235 ? 0.146 20.528 -0.443 1.00 54.47 235 MET A CA 1
ATOM 1866 C C . MET A 1 235 ? 0.545 21.231 0.855 1.00 54.47 235 MET A C 1
ATOM 1868 O O . MET A 1 235 ? 0.325 20.683 1.925 1.00 54.47 235 MET A O 1
ATOM 1872 N N . LYS A 1 236 ? 1.024 22.484 0.799 1.00 61.53 236 LYS A N 1
ATOM 1873 C CA . LYS A 1 236 ? 1.314 23.285 2.007 1.00 61.53 236 LYS A CA 1
ATOM 1874 C C . LYS A 1 236 ? 0.085 23.533 2.873 1.00 61.53 236 LYS A C 1
ATOM 1876 O O . LYS A 1 236 ? 0.204 23.604 4.090 1.00 61.53 236 LYS A O 1
ATOM 1881 N N . LYS A 1 237 ? -1.093 23.661 2.262 1.00 61.59 237 LYS A N 1
ATOM 1882 C CA . LYS A 1 237 ? -2.355 23.826 2.987 1.00 61.59 237 LYS A CA 1
ATOM 1883 C C . LYS A 1 237 ? -2.800 22.529 3.678 1.00 61.59 237 LYS A C 1
ATOM 1885 O O . LYS A 1 237 ? -3.353 22.617 4.766 1.00 61.59 237 LYS A O 1
ATOM 1890 N N . ARG A 1 238 ? -2.581 21.361 3.060 1.00 55.97 238 ARG A N 1
ATOM 1891 C CA . ARG A 1 238 ? -2.997 20.045 3.584 1.00 55.97 238 ARG A CA 1
ATOM 1892 C C . ARG A 1 238 ? -1.976 19.433 4.547 1.00 55.97 238 ARG A C 1
ATOM 1894 O O . ARG A 1 238 ? -2.369 18.896 5.570 1.00 55.97 238 ARG A O 1
ATOM 1901 N N . TYR A 1 239 ? -0.688 19.543 4.235 1.00 49.91 239 TYR A N 1
ATOM 1902 C CA . TYR A 1 239 ? 0.409 18.858 4.927 1.00 49.91 239 TYR A CA 1
ATOM 1903 C C . TYR A 1 239 ? 1.347 19.809 5.699 1.00 49.91 239 TYR A C 1
ATOM 1905 O O . TYR A 1 239 ? 2.341 19.368 6.272 1.00 49.91 239 TYR A O 1
ATOM 1913 N N . GLY A 1 240 ? 1.075 21.119 5.720 1.00 60.41 240 GLY A N 1
ATOM 1914 C CA . GLY A 1 240 ? 1.856 22.087 6.499 1.00 60.41 240 GLY A CA 1
ATOM 1915 C C . GLY A 1 240 ? 3.347 22.095 6.134 1.00 60.41 240 GLY A C 1
ATOM 1916 O O . GLY A 1 240 ? 3.711 22.215 4.963 1.00 60.41 240 GLY A O 1
ATOM 1917 N N . GLU A 1 241 ? 4.218 21.958 7.139 1.00 53.94 241 GLU A N 1
ATOM 1918 C CA . GLU A 1 241 ? 5.680 21.905 6.966 1.00 53.94 241 GLU A CA 1
ATOM 1919 C C . GLU A 1 241 ? 6.183 20.635 6.257 1.00 53.94 241 GLU A C 1
ATOM 1921 O O . GLU A 1 241 ? 7.311 20.627 5.759 1.00 53.94 241 GLU A O 1
ATOM 1926 N N . LEU A 1 242 ? 5.368 19.572 6.168 1.00 46.19 242 LEU A N 1
ATOM 1927 C CA . LEU A 1 242 ? 5.722 18.371 5.403 1.00 46.19 242 LEU A CA 1
ATOM 1928 C C . LEU A 1 242 ? 5.689 18.607 3.896 1.00 46.19 242 LEU A C 1
ATOM 1930 O O . LEU A 1 242 ? 6.350 17.881 3.168 1.00 46.19 242 LEU A O 1
ATOM 1934 N N . ALA A 1 243 ? 4.953 19.607 3.411 1.00 50.84 243 ALA A N 1
ATOM 1935 C CA . ALA A 1 243 ? 4.866 19.904 1.988 1.00 50.84 243 ALA A CA 1
ATOM 1936 C C . ALA A 1 243 ? 6.189 20.468 1.452 1.00 50.84 243 ALA A C 1
ATOM 1938 O O . ALA A 1 243 ? 6.350 21.680 1.252 1.00 50.84 243 ALA A O 1
ATOM 1939 N N . ARG A 1 244 ? 7.158 19.585 1.214 1.00 50.91 244 ARG A N 1
ATOM 1940 C CA . ARG A 1 244 ? 8.403 19.928 0.548 1.00 50.91 244 ARG A CA 1
ATOM 1941 C C . ARG A 1 244 ? 8.232 19.844 -0.956 1.00 50.91 244 ARG A C 1
ATOM 1943 O O . ARG A 1 244 ? 7.611 18.951 -1.518 1.00 50.91 244 ARG A O 1
ATOM 1950 N N . THR A 1 245 ? 8.781 20.860 -1.595 1.00 47.50 245 THR A N 1
ATOM 1951 C CA . THR A 1 245 ? 8.716 21.102 -3.028 1.00 47.50 245 THR A CA 1
ATOM 1952 C C . THR A 1 245 ? 10.139 21.070 -3.524 1.00 47.50 245 THR A C 1
ATOM 1954 O O . THR A 1 245 ? 10.669 22.119 -3.897 1.00 47.50 245 THR A O 1
ATOM 1957 N N . ASP A 1 246 ? 10.813 19.928 -3.369 1.00 45.31 246 ASP A N 1
ATOM 1958 C CA . ASP A 1 246 ? 12.230 19.847 -3.710 1.00 45.31 246 ASP A CA 1
ATOM 1959 C C . ASP A 1 246 ? 12.377 19.870 -5.238 1.00 45.31 246 ASP A C 1
ATOM 1961 O O . ASP A 1 246 ? 12.395 18.869 -5.950 1.00 45.31 246 ASP A O 1
ATOM 1965 N N . TRP A 1 247 ? 12.341 21.099 -5.741 1.00 40.03 247 TRP A N 1
ATOM 1966 C CA . TRP A 1 247 ? 12.336 21.498 -7.131 1.00 40.03 247 TRP A CA 1
ATOM 1967 C C . TRP A 1 247 ? 13.796 21.735 -7.511 1.00 40.03 247 TRP A C 1
ATOM 1969 O O . TRP A 1 247 ? 14.291 22.862 -7.484 1.00 40.03 247 TRP A O 1
ATOM 1979 N N . ARG A 1 248 ? 14.525 20.670 -7.851 1.00 39.88 248 ARG A N 1
ATOM 1980 C CA . ARG A 1 248 ? 15.824 20.815 -8.520 1.00 39.88 248 ARG A CA 1
ATOM 1981 C C . ARG A 1 248 ? 15.604 20.825 -10.026 1.00 39.88 248 ARG A C 1
ATOM 1983 O O . ARG A 1 248 ? 15.164 19.840 -10.605 1.00 39.88 248 ARG A O 1
ATOM 1990 N N . ASN A 1 249 ? 15.919 21.949 -10.669 1.00 39.09 249 ASN A N 1
ATOM 1991 C CA . ASN A 1 249 ? 15.976 22.081 -12.131 1.00 39.09 249 ASN A CA 1
ATOM 1992 C C . ASN A 1 249 ? 14.706 21.634 -12.893 1.00 39.09 249 ASN A C 1
ATOM 1994 O O . ASN A 1 249 ? 14.805 21.141 -14.014 1.00 39.09 249 ASN A O 1
ATOM 1998 N N . GLY A 1 250 ? 13.514 21.796 -12.308 1.00 42.62 250 GLY A N 1
ATOM 1999 C CA . GLY A 1 250 ? 12.246 21.496 -12.985 1.00 42.62 250 GLY A CA 1
ATOM 2000 C C . GLY A 1 250 ? 11.970 20.015 -13.247 1.00 42.62 250 GLY A C 1
ATOM 2001 O O . GLY A 1 250 ? 11.152 19.710 -14.113 1.00 42.62 250 GLY A O 1
ATOM 2002 N N . LYS A 1 251 ? 12.627 19.105 -12.514 1.00 43.59 251 LYS A N 1
ATOM 2003 C CA . LYS A 1 251 ? 12.366 17.663 -12.562 1.00 43.59 251 LYS A CA 1
ATOM 2004 C C . LYS A 1 251 ? 12.232 17.067 -11.161 1.00 43.59 251 LYS A C 1
ATOM 2006 O O . LYS A 1 251 ? 12.948 17.436 -10.232 1.00 43.59 251 LYS A O 1
ATOM 2011 N N . THR A 1 252 ? 11.297 16.142 -11.037 1.00 53.44 252 THR A N 1
ATOM 2012 C CA . THR A 1 252 ? 10.935 15.422 -9.817 1.00 53.44 252 THR A CA 1
ATOM 2013 C C . THR A 1 252 ? 11.801 14.178 -9.736 1.00 53.44 252 THR A C 1
ATOM 2015 O O . THR A 1 252 ? 11.647 13.289 -10.557 1.00 53.44 252 THR A O 1
ATOM 2018 N N . HIS A 1 253 ? 12.774 14.165 -8.832 1.00 66.25 253 HIS A N 1
ATOM 2019 C CA . HIS A 1 253 ? 13.753 13.086 -8.702 1.00 66.25 253 HIS A CA 1
ATOM 2020 C C . HIS A 1 253 ? 13.367 12.166 -7.543 1.00 66.25 253 HIS A C 1
ATOM 2022 O O . HIS A 1 253 ? 12.662 12.602 -6.635 1.00 66.25 253 HIS A O 1
ATOM 2028 N N . VAL A 1 254 ? 13.853 10.924 -7.569 1.00 81.75 254 VAL A N 1
ATOM 2029 C CA . VAL A 1 254 ? 13.753 9.994 -6.437 1.00 81.75 254 VAL A CA 1
ATOM 2030 C C . VAL A 1 254 ? 14.327 10.661 -5.189 1.00 81.75 254 VAL A C 1
ATOM 2032 O O . VAL A 1 254 ? 15.481 11.106 -5.192 1.00 81.75 254 VAL A O 1
ATOM 2035 N N . VAL A 1 255 ? 13.544 10.713 -4.110 1.00 85.81 255 VAL A N 1
ATOM 2036 C CA . VAL A 1 255 ? 14.015 11.220 -2.814 1.00 85.81 255 VAL A CA 1
ATOM 2037 C C . VAL A 1 255 ? 14.048 10.064 -1.826 1.00 85.81 255 VAL A C 1
ATOM 2039 O O . VAL A 1 255 ? 13.033 9.644 -1.270 1.00 85.81 255 VAL A O 1
ATOM 2042 N N . LEU A 1 256 ? 15.248 9.528 -1.603 1.00 90.50 256 LEU A N 1
ATOM 2043 C CA . LEU A 1 256 ? 15.436 8.382 -0.720 1.00 90.50 256 LEU A CA 1
ATOM 2044 C C . LEU A 1 256 ? 15.043 8.726 0.721 1.00 90.50 256 LEU A C 1
ATOM 2046 O O . LEU A 1 256 ? 15.658 9.569 1.374 1.00 90.50 256 LEU A O 1
ATOM 2050 N N . GLY A 1 257 ? 14.038 8.017 1.224 1.00 90.06 257 GLY A N 1
ATOM 2051 C CA . GLY A 1 257 ? 13.574 8.101 2.600 1.00 90.06 257 GLY A CA 1
ATOM 2052 C C . GLY A 1 257 ? 12.577 9.224 2.883 1.00 90.06 257 GLY A C 1
ATOM 2053 O O . GLY A 1 257 ? 12.326 9.479 4.064 1.00 90.06 257 GLY A O 1
ATOM 2054 N N . ASP A 1 258 ? 12.021 9.896 1.865 1.00 87.56 258 ASP A N 1
ATOM 2055 C CA . ASP A 1 258 ? 11.058 10.983 2.086 1.00 87.56 258 ASP A CA 1
ATOM 2056 C C . ASP A 1 258 ? 9.753 10.466 2.706 1.00 87.56 258 ASP A C 1
ATOM 2058 O O . ASP A 1 258 ? 8.974 9.727 2.101 1.00 87.56 258 ASP A O 1
ATOM 2062 N N . TRP A 1 259 ? 9.504 10.884 3.948 1.00 88.94 259 TRP A N 1
ATOM 2063 C CA . TRP A 1 259 ? 8.277 10.549 4.665 1.00 88.94 259 TRP A CA 1
ATOM 2064 C C . TRP A 1 259 ? 7.039 11.167 4.013 1.00 88.94 259 TRP A C 1
ATOM 2066 O O . TRP A 1 259 ? 5.961 10.583 4.076 1.00 88.94 259 TRP A O 1
ATOM 2076 N N . THR A 1 260 ? 7.184 12.335 3.384 1.00 83.62 260 THR A N 1
ATOM 2077 C CA . THR A 1 260 ? 6.066 13.064 2.770 1.00 83.62 260 THR A CA 1
ATOM 2078 C C . THR A 1 260 ? 5.419 12.235 1.673 1.00 83.62 260 THR A C 1
ATOM 2080 O O . THR A 1 260 ? 4.194 12.153 1.625 1.00 83.62 260 THR A O 1
ATOM 2083 N N . ALA A 1 261 ? 6.231 11.561 0.853 1.00 83.00 261 ALA A N 1
ATOM 2084 C CA . ALA A 1 261 ? 5.743 10.641 -0.162 1.00 83.00 261 ALA A CA 1
ATOM 2085 C C . ALA A 1 261 ? 4.921 9.496 0.439 1.00 83.00 261 ALA A C 1
ATOM 2087 O O . ALA A 1 261 ? 3.802 9.252 0.001 1.00 83.00 261 ALA A O 1
ATOM 2088 N N . GLY A 1 262 ? 5.415 8.857 1.507 1.00 88.50 262 GLY A N 1
ATOM 2089 C CA . GLY A 1 262 ? 4.672 7.807 2.215 1.00 88.50 262 GLY A CA 1
ATOM 2090 C C . GLY A 1 262 ? 3.367 8.299 2.855 1.00 88.50 262 GLY A C 1
ATOM 2091 O O . GLY A 1 262 ? 2.334 7.644 2.727 1.00 88.50 262 GLY A O 1
ATOM 2092 N N . ALA A 1 263 ? 3.387 9.466 3.503 1.00 87.69 263 ALA A N 1
ATOM 2093 C CA . ALA A 1 263 ? 2.206 10.074 4.120 1.00 87.69 263 ALA A CA 1
ATOM 2094 C C . ALA A 1 263 ? 1.153 10.493 3.077 1.00 87.69 263 ALA A C 1
ATOM 2096 O O . ALA A 1 263 ? -0.050 10.295 3.278 1.00 87.69 263 ALA A O 1
ATOM 2097 N N . GLY A 1 264 ? 1.602 11.034 1.940 1.00 82.50 264 GLY A N 1
ATOM 2098 C CA . GLY A 1 264 ? 0.760 11.319 0.783 1.00 82.50 264 GLY A CA 1
ATOM 2099 C C . GLY A 1 264 ? 0.113 10.045 0.245 1.00 82.50 264 GLY A C 1
ATOM 2100 O O . GLY A 1 264 ? -1.110 10.003 0.123 1.00 82.50 264 GLY A O 1
ATOM 2101 N N . TYR A 1 265 ? 0.910 8.989 0.035 1.00 84.25 265 TYR A N 1
ATOM 2102 C CA . TYR A 1 265 ? 0.442 7.657 -0.371 1.00 84.25 265 TYR A CA 1
ATOM 2103 C C . TYR A 1 265 ? -0.679 7.147 0.542 1.00 84.25 265 TYR A C 1
ATOM 2105 O O . TYR A 1 265 ? -1.770 6.842 0.070 1.00 84.25 265 TYR A O 1
ATOM 2113 N N . ALA A 1 266 ? -0.453 7.131 1.859 1.00 91.50 266 ALA A N 1
ATOM 2114 C CA . ALA A 1 266 ? -1.445 6.671 2.830 1.00 91.50 266 ALA A CA 1
ATOM 2115 C C . ALA A 1 266 ? -2.749 7.484 2.781 1.00 91.50 266 ALA A C 1
ATOM 2117 O O . ALA A 1 266 ? -3.837 6.912 2.804 1.00 91.50 266 ALA A O 1
ATOM 2118 N N . SER A 1 267 ? -2.642 8.811 2.679 1.00 88.88 267 SER A N 1
ATOM 2119 C CA . SER A 1 267 ? -3.809 9.700 2.607 1.00 88.88 267 SER A CA 1
ATOM 2120 C C . SER A 1 267 ? -4.629 9.462 1.336 1.00 88.88 267 SER A C 1
ATOM 2122 O O . SER A 1 267 ? -5.857 9.494 1.383 1.00 88.88 267 SER A O 1
ATOM 2124 N N . ASN A 1 268 ? -3.956 9.201 0.210 1.00 85.19 268 ASN A N 1
ATOM 2125 C CA . ASN A 1 268 ? -4.602 8.888 -1.066 1.00 85.19 268 ASN A CA 1
ATOM 2126 C C . ASN A 1 268 ? -5.353 7.557 -0.965 1.00 85.19 268 ASN A C 1
ATOM 2128 O O . ASN A 1 268 ? -6.554 7.523 -1.210 1.00 85.19 268 ASN A O 1
ATOM 2132 N N . VAL A 1 269 ? -4.692 6.502 -0.477 1.00 91.00 269 VAL A N 1
ATOM 2133 C CA . VAL A 1 269 ? -5.316 5.183 -0.292 1.00 91.00 269 VAL A CA 1
ATOM 2134 C C . VAL A 1 269 ? -6.560 5.269 0.601 1.00 91.00 269 VAL A C 1
ATOM 2136 O O . VAL A 1 269 ? -7.603 4.727 0.243 1.00 91.00 269 VAL A O 1
ATOM 2139 N N . ILE A 1 270 ? -6.500 5.979 1.737 1.00 94.00 270 ILE A N 1
ATOM 2140 C CA . ILE A 1 270 ? -7.672 6.160 2.618 1.00 94.00 270 ILE A CA 1
ATOM 2141 C C . ILE A 1 270 ? -8.802 6.889 1.881 1.00 94.00 270 ILE A C 1
ATOM 2143 O O . ILE A 1 270 ? -9.958 6.467 1.929 1.00 94.00 270 ILE A O 1
ATOM 2147 N N . GLN A 1 271 ? -8.475 7.965 1.168 1.00 88.69 271 GLN A N 1
ATOM 2148 C CA . GLN A 1 271 ? -9.441 8.762 0.419 1.00 88.69 271 GLN A CA 1
ATOM 2149 C C . GLN A 1 271 ? -10.116 7.958 -0.709 1.00 88.69 271 GLN A C 1
ATOM 2151 O O . GLN A 1 271 ? -11.335 8.047 -0.888 1.00 88.69 271 GLN A O 1
ATOM 2156 N N . ASP A 1 272 ? -9.364 7.126 -1.425 1.00 87.06 272 ASP A N 1
ATOM 2157 C CA . ASP A 1 272 ? -9.895 6.237 -2.460 1.00 87.06 272 ASP A CA 1
ATOM 2158 C C . ASP A 1 272 ? -10.825 5.183 -1.854 1.00 87.06 272 ASP A C 1
ATOM 2160 O O . ASP A 1 272 ? -11.955 4.985 -2.310 1.00 87.06 272 ASP A O 1
ATOM 2164 N N . LEU A 1 273 ? -10.402 4.551 -0.759 1.00 93.06 273 LEU A N 1
ATOM 2165 C CA . LEU A 1 273 ? -11.213 3.565 -0.045 1.00 93.06 273 LEU A CA 1
ATOM 2166 C C . LEU A 1 273 ? -12.487 4.195 0.549 1.00 93.06 273 LEU A C 1
ATOM 2168 O O . LEU A 1 273 ? -13.516 3.528 0.656 1.00 93.06 273 LEU A O 1
ATOM 2172 N N . HIS A 1 274 ? -12.487 5.494 0.851 1.00 92.00 274 HIS A N 1
ATOM 2173 C CA . HIS A 1 274 ? -13.700 6.226 1.225 1.00 92.00 274 HIS A CA 1
ATOM 2174 C C . HIS A 1 274 ? -14.648 6.529 0.060 1.00 92.00 274 HIS A C 1
ATOM 2176 O O . HIS A 1 274 ? -15.811 6.861 0.298 1.00 92.00 274 HIS A O 1
ATOM 2182 N N . THR A 1 275 ? -14.187 6.379 -1.180 1.00 87.06 275 THR A N 1
ATOM 2183 C CA . THR A 1 275 ? -14.921 6.713 -2.409 1.00 87.06 275 THR A CA 1
ATOM 2184 C C . THR A 1 275 ? -15.165 5.495 -3.299 1.00 87.06 275 THR A C 1
ATOM 2186 O O . THR A 1 275 ? -15.144 5.588 -4.519 1.00 87.06 275 THR A O 1
ATOM 2189 N N . TRP A 1 27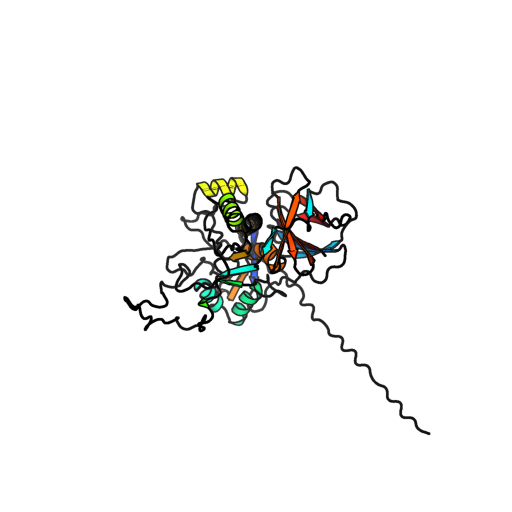6 ? -15.459 4.341 -2.692 1.00 84.12 276 TRP A N 1
ATOM 2190 C CA . TRP A 1 276 ? -15.868 3.101 -3.376 1.00 84.12 276 TRP A CA 1
ATOM 2191 C C . TRP A 1 276 ? -14.799 2.407 -4.224 1.00 84.12 276 TRP A C 1
ATOM 2193 O O . TRP A 1 276 ? -15.090 1.362 -4.820 1.00 84.12 276 TRP A O 1
ATOM 2203 N N . TYR A 1 277 ? -13.556 2.898 -4.237 1.00 83.50 277 TYR A N 1
ATOM 2204 C CA . TYR A 1 277 ? -12.469 2.111 -4.803 1.00 83.50 277 TYR A CA 1
ATOM 2205 C C . TYR A 1 277 ? -12.359 0.786 -4.053 1.00 83.50 277 TYR A C 1
ATOM 2207 O O . TYR A 1 277 ? -12.359 0.710 -2.822 1.00 83.50 277 TYR A O 1
ATOM 2215 N N . SER A 1 278 ? -12.330 -0.276 -4.841 1.00 88.06 278 SER A N 1
ATOM 2216 C CA . SER A 1 278 ? -12.277 -1.663 -4.400 1.00 88.06 278 SER A CA 1
ATOM 2217 C C . SER A 1 278 ? -10.854 -2.210 -4.480 1.00 88.06 278 SER A C 1
ATOM 2219 O O . SER A 1 278 ? -10.607 -3.329 -4.067 1.00 88.06 278 SER A O 1
ATOM 2221 N N . GLY A 1 279 ? -9.888 -1.453 -4.986 1.00 84.88 279 GLY A N 1
ATOM 2222 C CA . GLY A 1 279 ? -8.491 -1.859 -4.959 1.00 84.88 279 GLY A CA 1
ATOM 2223 C C . GLY A 1 279 ? -7.565 -0.763 -5.450 1.00 84.88 279 GLY A C 1
ATOM 2224 O O . GLY A 1 279 ? -8.024 0.272 -5.943 1.00 84.88 279 GLY A O 1
ATOM 2225 N N . TRP A 1 280 ? -6.270 -1.028 -5.317 1.00 88.50 280 TRP A N 1
ATOM 2226 C CA . TRP A 1 280 ? -5.207 -0.059 -5.556 1.00 88.50 280 TRP A CA 1
ATOM 2227 C C . TRP A 1 280 ? -4.029 -0.698 -6.289 1.00 88.50 280 TRP A C 1
ATOM 2229 O O . TRP A 1 280 ? -3.650 -1.825 -5.961 1.00 88.50 280 TRP A O 1
ATOM 2239 N N . ILE A 1 281 ? -3.461 0.009 -7.265 1.00 84.31 281 ILE A N 1
ATOM 2240 C CA . ILE A 1 281 ? -2.298 -0.440 -8.036 1.00 84.31 281 ILE A CA 1
ATOM 2241 C C . ILE A 1 281 ? -1.218 0.639 -8.011 1.00 84.31 281 ILE A C 1
ATOM 2243 O O . ILE A 1 281 ? -1.395 1.697 -8.617 1.00 84.31 281 ILE A O 1
ATOM 2247 N N . ASP A 1 282 ? -0.074 0.343 -7.393 1.00 82.69 282 ASP A N 1
ATOM 2248 C CA . ASP A 1 282 ? 1.129 1.163 -7.555 1.00 82.69 282 ASP A CA 1
ATOM 2249 C C . ASP A 1 282 ? 1.548 1.173 -9.034 1.00 82.69 282 ASP A C 1
ATOM 2251 O O . ASP A 1 282 ? 1.375 0.183 -9.753 1.00 82.69 282 ASP A O 1
ATOM 2255 N N . MET A 1 283 ? 2.158 2.265 -9.497 1.00 85.06 283 MET A N 1
ATOM 2256 C CA . MET A 1 283 ? 2.722 2.311 -10.844 1.00 85.06 283 MET A CA 1
ATOM 2257 C C . MET A 1 283 ? 3.926 1.356 -10.970 1.00 85.06 283 MET A C 1
ATOM 2259 O O . MET A 1 283 ? 3.741 0.168 -11.213 1.00 85.06 283 MET A O 1
ATOM 2263 N N . ASN A 1 284 ? 5.163 1.812 -10.778 1.00 85.69 284 ASN A N 1
ATOM 2264 C CA . ASN A 1 284 ? 6.335 0.938 -10.893 1.00 85.69 284 ASN A CA 1
ATOM 2265 C C . ASN A 1 284 ? 6.584 0.136 -9.606 1.00 85.69 284 ASN A C 1
ATOM 2267 O O . ASN A 1 284 ? 6.685 0.712 -8.523 1.00 85.69 284 ASN A O 1
ATOM 2271 N N . LEU A 1 285 ? 6.780 -1.182 -9.734 1.00 83.38 285 LEU A N 1
ATOM 2272 C CA . LEU A 1 285 ? 7.269 -2.040 -8.644 1.00 83.38 285 LEU A CA 1
ATOM 2273 C C . LEU A 1 285 ? 8.652 -1.606 -8.151 1.00 83.38 285 LEU A C 1
ATOM 2275 O O . LEU A 1 285 ? 8.927 -1.640 -6.956 1.00 83.38 285 LEU A O 1
ATOM 2279 N N . ALA A 1 286 ? 9.542 -1.246 -9.073 1.00 90.44 286 ALA A N 1
ATOM 2280 C CA . ALA A 1 286 ? 10.883 -0.804 -8.736 1.00 90.44 286 ALA A CA 1
ATOM 2281 C C . ALA A 1 286 ? 11.418 0.176 -9.780 1.00 90.44 286 ALA A C 1
ATOM 2283 O O . ALA A 1 286 ? 11.176 0.016 -10.973 1.00 90.44 286 ALA A O 1
ATOM 2284 N N . LEU A 1 287 ? 12.190 1.164 -9.343 1.00 94.50 287 LEU A N 1
ATOM 2285 C CA . LEU A 1 287 ? 12.945 2.057 -10.227 1.00 94.50 287 LEU A CA 1
ATOM 2286 C C . LEU A 1 287 ? 14.401 2.141 -9.772 1.00 94.50 287 LEU A C 1
ATOM 2288 O O . LEU A 1 287 ? 14.728 1.708 -8.668 1.00 94.50 287 LEU A O 1
ATOM 2292 N N . ASP A 1 288 ? 15.288 2.668 -10.610 1.00 93.94 288 ASP A N 1
ATOM 2293 C CA . ASP A 1 288 ? 16.658 2.981 -10.192 1.00 93.94 288 ASP A CA 1
ATOM 2294 C C . ASP A 1 288 ? 16.716 4.270 -9.352 1.00 93.94 288 ASP A C 1
ATOM 2296 O O . ASP A 1 288 ? 15.716 4.952 -9.122 1.00 93.94 288 ASP A O 1
ATOM 2300 N N . THR A 1 289 ? 17.913 4.632 -8.885 1.00 92.50 289 THR A N 1
ATOM 2301 C CA . THR A 1 289 ? 18.141 5.863 -8.111 1.00 92.50 289 THR A CA 1
ATOM 2302 C C . THR A 1 289 ? 17.875 7.156 -8.889 1.00 92.50 289 THR A C 1
ATOM 2304 O O . THR A 1 289 ? 17.852 8.220 -8.276 1.00 92.50 289 THR A O 1
ATOM 2307 N N . GLU A 1 290 ? 17.680 7.085 -10.208 1.00 89.56 290 GLU A N 1
ATOM 2308 C CA . GLU A 1 290 ? 17.338 8.222 -11.069 1.00 89.56 290 GLU A CA 1
ATOM 2309 C C . GLU A 1 290 ? 15.839 8.257 -11.428 1.00 89.56 290 GLU A C 1
ATOM 2311 O O . GLU A 1 290 ? 15.375 9.225 -12.036 1.00 89.56 290 GLU A O 1
ATOM 2316 N N . GLY A 1 291 ? 15.065 7.241 -11.027 1.00 87.88 291 GLY A N 1
ATOM 2317 C CA . GLY A 1 291 ? 13.623 7.156 -11.253 1.00 87.88 291 GLY A CA 1
ATOM 2318 C C . GLY A 1 291 ? 13.227 6.607 -12.623 1.00 87.88 291 GLY A C 1
ATOM 2319 O O . GLY A 1 291 ? 12.142 6.921 -13.110 1.00 87.88 291 GLY A O 1
ATOM 2320 N N . GLY A 1 292 ? 14.106 5.838 -13.270 1.00 87.38 292 GLY A N 1
ATOM 2321 C CA . GLY A 1 292 ? 13.889 5.246 -14.591 1.00 87.38 292 GLY A CA 1
ATOM 2322 C C . GLY A 1 292 ? 14.136 3.729 -14.628 1.00 87.38 292 GLY A C 1
ATOM 2323 O O . GLY A 1 292 ? 14.100 3.075 -13.581 1.00 87.38 292 GLY A O 1
ATOM 2324 N N . PRO A 1 293 ? 14.386 3.150 -15.823 1.00 89.25 293 PRO A N 1
ATOM 2325 C CA . PRO A 1 293 ? 14.539 3.818 -17.122 1.00 89.25 293 PRO A CA 1
ATOM 2326 C C . PRO A 1 293 ? 13.213 4.257 -17.769 1.00 89.25 293 PRO A C 1
ATOM 2328 O O . PRO A 1 293 ? 12.167 3.656 -17.567 1.00 89.25 293 PRO A O 1
ATOM 2331 N N . SER A 1 294 ? 13.280 5.284 -18.618 1.00 85.25 294 SER A N 1
ATOM 2332 C CA . SER A 1 294 ? 12.162 5.747 -19.452 1.00 85.25 294 SER A CA 1
ATOM 2333 C C . SER A 1 294 ? 12.685 6.331 -20.763 1.00 85.25 294 SER A C 1
ATOM 2335 O O . SER A 1 294 ? 13.501 7.259 -20.766 1.00 85.25 294 SER A O 1
ATOM 2337 N N . TRP A 1 295 ? 12.195 5.830 -21.896 1.00 80.12 295 TRP A N 1
ATOM 2338 C CA . TRP A 1 295 ? 12.591 6.317 -23.223 1.00 80.12 295 TRP A CA 1
ATOM 2339 C C . TRP A 1 295 ? 12.081 7.731 -23.532 1.00 80.12 295 TRP A C 1
ATOM 2341 O O . TRP A 1 295 ? 12.712 8.463 -24.297 1.00 80.12 295 TRP A O 1
ATOM 2351 N N . THR A 1 296 ? 10.989 8.157 -22.892 1.00 81.38 296 THR A N 1
ATOM 2352 C CA . THR A 1 296 ? 10.469 9.532 -22.978 1.00 81.38 296 THR A CA 1
ATOM 2353 C C . THR A 1 296 ? 11.175 10.488 -22.013 1.00 81.38 296 THR A C 1
ATOM 2355 O O . THR A 1 296 ? 10.894 11.688 -22.016 1.00 81.38 296 THR A O 1
ATOM 2358 N N . LYS A 1 297 ? 12.137 9.982 -21.221 1.00 80.94 297 LYS A N 1
ATOM 2359 C CA . LYS A 1 297 ? 12.837 10.707 -20.148 1.00 80.94 297 LYS A CA 1
ATOM 2360 C C . LYS A 1 297 ? 11.889 11.183 -19.042 1.00 80.94 297 LYS A C 1
ATOM 2362 O O . LYS A 1 297 ? 12.206 12.169 -18.363 1.00 80.94 297 LYS A O 1
ATOM 2367 N N . ASN A 1 298 ? 10.740 10.517 -18.896 1.00 79.19 298 ASN A N 1
ATOM 2368 C CA . ASN A 1 298 ? 9.901 10.656 -17.717 1.00 79.19 298 ASN A CA 1
ATOM 2369 C C . ASN A 1 298 ? 10.619 10.000 -16.530 1.00 79.19 298 ASN A C 1
ATOM 2371 O O . ASN A 1 298 ? 11.374 9.051 -16.710 1.00 79.19 298 ASN A O 1
ATOM 2375 N N . ILE A 1 299 ? 10.433 10.537 -15.333 1.00 81.75 299 ILE A N 1
ATOM 2376 C CA . ILE A 1 299 ? 11.017 9.974 -14.116 1.00 81.75 299 ILE A CA 1
ATOM 2377 C C . ILE A 1 299 ? 9.970 10.003 -13.011 1.00 81.75 299 ILE A C 1
ATOM 2379 O O . ILE A 1 299 ? 9.172 10.943 -12.942 1.00 81.75 299 ILE A O 1
ATOM 2383 N N . ALA A 1 300 ? 9.990 8.977 -12.169 1.00 83.25 300 ALA A N 1
ATOM 2384 C CA . ALA A 1 300 ? 9.080 8.807 -11.045 1.00 83.25 300 ALA A CA 1
ATOM 2385 C C . ALA A 1 300 ? 9.829 8.300 -9.808 1.00 83.25 300 ALA A C 1
ATOM 2387 O O . ALA A 1 300 ? 10.996 7.916 -9.885 1.00 83.25 300 ALA A O 1
ATOM 2388 N N . ASP A 1 301 ? 9.151 8.313 -8.664 1.00 87.38 301 ASP A N 1
ATOM 2389 C CA . ASP A 1 301 ? 9.590 7.565 -7.486 1.00 87.38 301 ASP A CA 1
ATOM 2390 C C . ASP A 1 301 ? 8.906 6.184 -7.490 1.00 87.38 301 ASP A C 1
ATOM 2392 O O . ASP A 1 301 ? 7.961 5.939 -8.241 1.00 87.38 301 ASP A O 1
ATOM 2396 N N . ALA A 1 302 ? 9.397 5.251 -6.682 1.00 91.56 302 ALA A N 1
ATOM 2397 C CA . ALA A 1 302 ? 8.801 3.927 -6.536 1.00 91.56 302 ALA A CA 1
ATOM 2398 C C . ALA A 1 302 ? 8.979 3.427 -5.102 1.00 91.56 302 ALA A C 1
ATOM 2400 O O . ALA A 1 302 ? 9.969 3.770 -4.458 1.00 91.56 302 ALA A O 1
ATOM 2401 N N . PRO A 1 303 ? 8.076 2.586 -4.567 1.00 95.62 303 PRO A N 1
ATOM 2402 C CA . PRO A 1 303 ? 8.217 2.109 -3.195 1.00 95.62 303 PRO A CA 1
ATOM 2403 C C . PRO A 1 303 ? 9.510 1.308 -2.955 1.00 95.62 303 PRO A C 1
ATOM 2405 O O . PRO A 1 303 ? 10.020 1.306 -1.829 1.00 95.62 303 PRO A O 1
ATOM 2408 N N . ILE A 1 304 ? 10.073 0.686 -3.998 1.00 97.50 304 ILE A N 1
ATOM 2409 C CA . ILE A 1 304 ? 11.416 0.102 -3.991 1.00 97.50 304 ILE A CA 1
ATOM 2410 C C . ILE A 1 304 ? 12.324 0.811 -5.000 1.00 97.50 304 ILE A C 1
ATOM 2412 O O . ILE A 1 304 ? 11.994 0.929 -6.177 1.00 97.50 304 ILE A O 1
ATOM 2416 N N . ILE A 1 305 ? 13.509 1.215 -4.538 1.00 97.62 305 ILE A N 1
ATOM 2417 C CA . ILE A 1 305 ? 14.565 1.795 -5.374 1.00 97.62 305 ILE A CA 1
ATOM 2418 C C . ILE A 1 305 ? 15.758 0.844 -5.447 1.00 97.62 305 ILE A C 1
ATOM 2420 O O . ILE A 1 305 ? 16.314 0.464 -4.418 1.00 97.62 305 ILE A O 1
ATOM 2424 N N . VAL A 1 306 ? 16.172 0.468 -6.653 1.00 97.12 306 VAL A N 1
ATOM 2425 C CA . VAL A 1 306 ? 17.304 -0.425 -6.914 1.00 97.12 306 VAL A CA 1
ATOM 2426 C C . VAL A 1 306 ? 18.589 0.378 -7.098 1.00 97.12 306 VAL A C 1
ATOM 2428 O O . VAL A 1 306 ? 18.655 1.323 -7.880 1.00 97.12 306 VAL A O 1
ATOM 2431 N N . ASN A 1 307 ? 19.649 -0.044 -6.411 1.00 97.31 307 ASN A N 1
ATOM 2432 C CA . ASN A 1 307 ? 21.008 0.428 -6.632 1.00 97.31 307 ASN A CA 1
ATOM 2433 C C . ASN A 1 307 ? 21.900 -0.753 -7.030 1.00 97.31 307 ASN A C 1
ATOM 2435 O O . ASN A 1 307 ? 22.560 -1.380 -6.194 1.00 97.31 307 ASN A O 1
ATOM 2439 N N . ALA A 1 308 ? 21.927 -1.042 -8.331 1.00 93.19 308 ALA A N 1
ATOM 2440 C CA . ALA A 1 308 ? 22.693 -2.152 -8.893 1.00 93.19 308 ALA A CA 1
ATOM 2441 C C . ALA A 1 308 ? 24.198 -2.035 -8.600 1.00 93.19 308 ALA A C 1
ATOM 2443 O O . ALA A 1 308 ? 24.836 -3.019 -8.232 1.00 93.19 308 ALA A O 1
ATOM 2444 N N . SER A 1 309 ? 24.751 -0.819 -8.668 1.00 95.88 309 SER A N 1
ATOM 2445 C CA . SER A 1 309 ? 26.170 -0.545 -8.397 1.00 95.88 309 SER A CA 1
ATOM 2446 C C . SER A 1 309 ? 26.588 -0.915 -6.973 1.00 95.88 309 SER A C 1
ATOM 2448 O O . SER A 1 309 ? 27.720 -1.340 -6.756 1.00 95.88 309 SER A O 1
ATOM 2450 N N . ALA A 1 310 ? 25.681 -0.765 -6.003 1.00 96.31 310 ALA A N 1
ATOM 2451 C CA . ALA A 1 310 ? 25.901 -1.183 -4.620 1.00 96.31 310 ALA A CA 1
ATOM 2452 C C . ALA A 1 310 ? 25.450 -2.629 -4.346 1.00 96.31 310 ALA A C 1
ATOM 2454 O O . ALA A 1 310 ? 25.726 -3.146 -3.269 1.00 96.31 310 ALA A O 1
ATOM 2455 N N . THR A 1 311 ? 24.774 -3.285 -5.300 1.00 96.94 311 THR A N 1
ATOM 2456 C CA . THR A 1 311 ? 24.089 -4.574 -5.092 1.00 96.94 311 THR A CA 1
ATOM 2457 C C . THR A 1 311 ? 23.129 -4.502 -3.896 1.00 96.94 311 THR A C 1
ATOM 2459 O O . THR A 1 311 ? 23.136 -5.332 -2.988 1.00 96.94 311 THR A O 1
ATOM 2462 N N . GLU A 1 312 ? 22.306 -3.453 -3.888 1.00 97.88 312 GLU A N 1
ATOM 2463 C CA . GLU A 1 312 ? 21.331 -3.146 -2.841 1.00 97.88 312 GLU A CA 1
ATOM 2464 C C . GLU A 1 312 ? 20.003 -2.707 -3.464 1.00 97.88 312 GLU A C 1
ATOM 2466 O O . GLU A 1 312 ? 19.956 -2.216 -4.593 1.00 97.88 312 GLU A O 1
ATOM 2471 N N . TYR A 1 313 ? 18.926 -2.802 -2.693 1.00 98.38 313 TYR A N 1
ATOM 2472 C CA . TYR A 1 313 ? 17.715 -2.027 -2.939 1.00 98.38 313 TYR A CA 1
ATOM 2473 C C . TYR A 1 313 ? 17.184 -1.428 -1.638 1.00 98.38 313 TYR A C 1
ATOM 2475 O O . TYR A 1 313 ? 17.516 -1.863 -0.531 1.00 98.38 313 TYR A O 1
ATOM 2483 N N . TYR A 1 314 ? 16.373 -0.390 -1.780 1.00 98.25 314 TYR A N 1
ATOM 2484 C CA . TYR A 1 314 ? 15.900 0.452 -0.696 1.00 98.25 314 TYR A CA 1
ATOM 2485 C C . TYR A 1 314 ? 14.381 0.428 -0.662 1.00 98.25 314 TYR A C 1
ATOM 2487 O O . TYR A 1 314 ? 13.736 0.800 -1.639 1.00 98.25 314 TYR A O 1
ATOM 2495 N N . LYS A 1 315 ? 13.805 0.030 0.472 1.00 98.25 315 LYS A N 1
ATOM 2496 C CA . LYS A 1 315 ? 12.370 0.178 0.722 1.00 98.25 315 LYS A CA 1
ATOM 2497 C C . LYS A 1 315 ? 12.093 1.582 1.250 1.00 98.25 315 LYS A C 1
ATOM 2499 O O . LYS A 1 315 ? 12.528 1.937 2.352 1.00 98.25 315 LYS A O 1
ATOM 2504 N N . GLN A 1 316 ? 11.382 2.370 0.451 1.00 96.31 316 GLN A N 1
ATOM 2505 C CA . GLN A 1 316 ? 10.980 3.741 0.762 1.00 96.31 316 GLN A CA 1
ATOM 2506 C C . GLN A 1 316 ? 9.899 3.767 1.863 1.00 96.31 316 GLN A C 1
ATOM 2508 O O . GLN A 1 316 ? 9.241 2.755 2.133 1.00 96.31 316 GLN A O 1
ATOM 2513 N N . PRO A 1 317 ? 9.627 4.927 2.488 1.00 96.00 317 PRO A N 1
ATOM 2514 C CA . PRO A 1 317 ? 8.447 5.105 3.334 1.00 96.00 317 PRO A CA 1
ATOM 2515 C C . PRO A 1 317 ? 7.134 4.729 2.631 1.00 96.00 317 PRO A C 1
ATOM 2517 O O . PRO A 1 317 ? 6.258 4.169 3.282 1.00 96.00 317 PRO A O 1
ATOM 2520 N N . MET A 1 318 ? 7.027 4.932 1.309 1.00 95.00 318 MET A N 1
ATOM 2521 C CA . MET A 1 318 ? 5.872 4.503 0.502 1.00 95.00 318 MET A CA 1
ATOM 2522 C C . MET A 1 318 ? 5.595 2.998 0.606 1.00 95.00 318 MET A C 1
ATOM 2524 O O . MET A 1 318 ? 4.445 2.614 0.788 1.00 95.00 318 MET A O 1
ATOM 2528 N N . TYR A 1 319 ? 6.635 2.152 0.594 1.00 97.94 319 TYR A N 1
ATOM 2529 C CA . TYR A 1 319 ? 6.480 0.696 0.730 1.00 97.94 319 TYR A CA 1
ATOM 2530 C C . TYR A 1 319 ? 5.817 0.327 2.060 1.00 97.94 319 TYR A C 1
ATOM 2532 O O . TYR A 1 319 ? 4.940 -0.529 2.131 1.00 97.94 319 TYR A O 1
ATOM 2540 N N . HIS A 1 320 ? 6.217 1.004 3.134 1.00 97.88 320 HIS A N 1
ATOM 2541 C CA . HIS A 1 320 ? 5.661 0.759 4.459 1.00 97.88 320 HIS A CA 1
ATOM 2542 C C . HIS A 1 320 ? 4.262 1.369 4.589 1.00 97.88 320 HIS A C 1
ATOM 2544 O O . HIS A 1 320 ? 3.400 0.769 5.218 1.00 97.88 320 HIS A O 1
ATOM 2550 N N . ALA A 1 321 ? 4.005 2.517 3.954 1.00 97.06 321 ALA A N 1
ATOM 2551 C CA . ALA A 1 321 ? 2.683 3.132 3.916 1.00 97.06 321 ALA A CA 1
ATOM 2552 C C . ALA A 1 321 ? 1.649 2.205 3.262 1.00 97.06 321 ALA A C 1
ATOM 2554 O O . ALA A 1 321 ? 0.619 1.932 3.867 1.00 97.06 321 ALA A O 1
ATOM 2555 N N . ILE A 1 322 ? 1.938 1.646 2.082 1.00 97.38 322 ILE A N 1
ATOM 2556 C CA . ILE A 1 322 ? 1.020 0.711 1.416 1.00 97.38 322 ILE A CA 1
ATOM 2557 C C . ILE A 1 322 ? 0.938 -0.651 2.133 1.00 97.38 322 ILE A C 1
ATOM 2559 O O . ILE A 1 322 ? -0.102 -1.316 2.085 1.00 97.38 322 ILE A O 1
ATOM 2563 N N . ALA A 1 323 ? 1.971 -1.044 2.893 1.00 98.31 323 ALA A N 1
ATOM 2564 C CA . ALA A 1 323 ? 1.936 -2.222 3.767 1.00 98.31 323 ALA A CA 1
ATOM 2565 C C . ALA A 1 323 ? 0.845 -2.141 4.843 1.00 98.31 323 ALA A C 1
ATOM 2567 O O . ALA A 1 323 ? 0.239 -3.159 5.172 1.00 98.31 323 ALA A O 1
ATOM 2568 N N . HIS A 1 324 ? 0.560 -0.944 5.370 1.00 98.62 324 HIS A N 1
ATOM 2569 C CA . HIS A 1 324 ? -0.500 -0.729 6.363 1.00 98.62 324 HIS A CA 1
ATOM 2570 C C . HIS A 1 324 ? -1.905 -1.080 5.848 1.00 98.62 324 HIS A C 1
ATOM 2572 O O . HIS A 1 324 ? -2.803 -1.301 6.662 1.00 98.62 324 HIS A O 1
ATOM 2578 N N . PHE A 1 325 ? -2.078 -1.193 4.529 1.00 98.50 325 PHE A N 1
ATOM 2579 C CA . PHE A 1 325 ? -3.325 -1.580 3.872 1.00 98.50 325 PHE A CA 1
ATOM 2580 C C . PHE A 1 325 ? -3.227 -3.001 3.319 1.00 98.50 325 PHE A C 1
ATOM 2582 O O . PHE A 1 325 ? -3.917 -3.903 3.789 1.00 98.50 325 PHE A O 1
ATOM 2589 N N . SER A 1 326 ? -2.314 -3.216 2.371 1.00 97.81 326 SER A N 1
ATOM 2590 C CA . SER A 1 326 ? -2.196 -4.460 1.601 1.00 97.81 326 SER A CA 1
ATOM 2591 C C . SER A 1 326 ? -1.988 -5.711 2.455 1.00 97.81 326 SER A C 1
ATOM 2593 O O . SER A 1 326 ? -2.580 -6.757 2.173 1.00 97.81 326 SER A O 1
ATOM 2595 N N . LYS A 1 327 ? -1.219 -5.603 3.545 1.00 97.88 327 LYS A N 1
ATOM 2596 C CA . LYS A 1 327 ? -0.920 -6.739 4.426 1.00 97.88 327 LYS A CA 1
ATOM 2597 C C . LYS A 1 327 ? -2.131 -7.193 5.232 1.00 97.88 327 LYS A C 1
ATOM 2599 O O . LYS A 1 327 ? -2.275 -8.388 5.487 1.00 97.88 327 LYS A O 1
ATOM 2604 N N . PHE A 1 328 ? -2.981 -6.253 5.642 1.00 98.19 328 PHE A N 1
ATOM 2605 C CA . PHE A 1 328 ? -4.006 -6.482 6.666 1.00 98.19 328 PHE A CA 1
ATOM 2606 C C . PHE A 1 328 ? -5.430 -6.479 6.117 1.00 98.19 328 PHE A C 1
ATOM 2608 O O . PHE A 1 328 ? -6.310 -7.087 6.719 1.00 98.19 328 PHE A O 1
ATOM 2615 N N . ILE A 1 329 ? -5.654 -5.848 4.966 1.00 98.06 329 ILE A N 1
ATOM 2616 C CA . ILE A 1 329 ? -6.930 -5.864 4.256 1.00 98.06 329 ILE A CA 1
ATOM 2617 C C . ILE A 1 329 ? -6.876 -7.008 3.245 1.00 98.06 329 ILE A C 1
ATOM 2619 O O . ILE A 1 329 ? -6.122 -6.982 2.271 1.00 98.06 329 ILE A O 1
ATOM 2623 N N . GLN A 1 330 ? -7.640 -8.063 3.505 1.00 96.06 330 GLN A N 1
ATOM 2624 C CA . GLN A 1 330 ? -7.637 -9.259 2.665 1.00 96.06 330 GLN A CA 1
ATOM 2625 C C . GLN A 1 330 ? -8.506 -9.072 1.411 1.00 96.06 330 GLN A C 1
ATOM 2627 O O . GLN A 1 330 ? -9.467 -8.302 1.444 1.00 96.06 330 GLN A O 1
ATOM 2632 N N . PRO A 1 331 ? -8.242 -9.801 0.310 1.00 95.62 331 PRO A N 1
ATOM 2633 C CA . PRO A 1 331 ? -9.214 -9.917 -0.771 1.00 95.62 331 PRO A CA 1
ATOM 2634 C C . PRO A 1 331 ? -10.578 -10.345 -0.228 1.00 95.62 331 PRO A C 1
ATOM 2636 O O . PRO A 1 331 ? -10.667 -11.241 0.609 1.00 95.62 331 PRO A O 1
ATOM 2639 N N . ASN A 1 332 ? -11.639 -9.713 -0.716 1.00 96.62 332 ASN A N 1
ATOM 2640 C CA . ASN A 1 332 ? -13.015 -9.804 -0.226 1.00 96.62 332 ASN A CA 1
ATOM 2641 C C . ASN A 1 332 ? -13.278 -9.230 1.176 1.00 96.62 332 ASN A C 1
ATOM 2643 O O . ASN A 1 332 ? -14.401 -9.381 1.666 1.00 96.62 332 ASN A O 1
ATOM 2647 N N . ALA A 1 333 ? -12.318 -8.545 1.809 1.00 98.19 333 ALA A N 1
ATOM 2648 C CA . ALA A 1 333 ? -12.616 -7.716 2.973 1.00 98.19 333 ALA A CA 1
ATOM 2649 C C . ALA A 1 333 ? -13.669 -6.669 2.603 1.00 98.19 333 ALA A C 1
ATOM 2651 O O . ALA A 1 333 ? -13.694 -6.167 1.483 1.00 98.19 333 ALA A O 1
ATOM 2652 N N . THR A 1 334 ? -14.556 -6.348 3.531 1.00 98.44 334 THR A N 1
ATOM 2653 C CA . THR A 1 334 ? -15.629 -5.376 3.314 1.00 98.44 334 THR A CA 1
ATOM 2654 C C . THR A 1 334 ? -15.304 -4.121 4.100 1.00 98.44 334 THR A C 1
ATOM 2656 O O . THR A 1 334 ? -15.035 -4.220 5.296 1.00 98.44 334 THR A O 1
ATOM 2659 N N . ARG A 1 335 ? -15.309 -2.946 3.458 1.00 98.44 335 ARG A N 1
ATOM 2660 C CA . ARG A 1 335 ? -15.192 -1.684 4.200 1.00 98.44 335 ARG A CA 1
ATOM 2661 C C . ARG A 1 335 ? -16.397 -1.562 5.134 1.00 98.44 335 ARG A C 1
ATOM 2663 O O . ARG A 1 335 ? -17.527 -1.809 4.710 1.00 98.44 335 ARG A O 1
ATOM 2670 N N . ILE A 1 336 ? -16.157 -1.183 6.382 1.00 98.31 336 ILE A N 1
ATOM 2671 C CA . ILE A 1 336 ? -17.195 -0.954 7.394 1.00 98.31 336 ILE A CA 1
ATOM 2672 C C . ILE A 1 336 ? -17.186 0.508 7.834 1.00 98.31 336 ILE A C 1
ATOM 2674 O O . ILE A 1 336 ? -16.246 1.230 7.525 1.00 98.31 336 ILE A O 1
ATOM 2678 N N . ALA A 1 337 ? -18.237 0.969 8.508 1.00 98.00 337 ALA A N 1
ATOM 2679 C CA . ALA A 1 337 ? -18.293 2.361 8.941 1.00 98.00 337 ALA A CA 1
ATOM 2680 C C . ALA A 1 337 ? -17.302 2.640 10.073 1.00 98.00 337 ALA A C 1
ATOM 2682 O O . ALA A 1 337 ? -17.183 1.861 11.019 1.00 98.00 337 ALA A O 1
ATOM 2683 N N . GLU A 1 338 ? -16.655 3.799 9.990 1.00 97.44 338 GLU A N 1
ATOM 2684 C CA . GLU A 1 338 ? -15.829 4.378 11.040 1.00 97.44 338 GLU A CA 1
ATOM 2685 C C . GLU A 1 338 ? -16.333 5.787 11.381 1.00 97.44 338 GLU A C 1
ATOM 2687 O O . GLU A 1 338 ? -16.766 6.543 10.511 1.00 97.44 338 GLU A O 1
ATOM 2692 N N . THR A 1 339 ? -16.354 6.154 12.662 1.00 95.94 339 THR A N 1
ATOM 2693 C CA . THR A 1 339 ? -16.815 7.475 13.108 1.00 95.94 339 THR A CA 1
ATOM 2694 C C . THR A 1 339 ? -15.983 7.971 14.279 1.00 95.94 339 THR A C 1
ATOM 2696 O O . THR A 1 339 ? -15.953 7.369 15.353 1.00 95.94 339 THR A O 1
ATOM 2699 N N . TRP A 1 340 ? -15.325 9.111 14.083 1.00 94.50 340 TRP A N 1
ATOM 2700 C CA . TRP A 1 340 ? -14.687 9.845 15.167 1.00 94.50 340 TRP A CA 1
ATOM 2701 C C . TRP A 1 340 ? -15.759 10.465 16.070 1.00 94.50 340 TRP A C 1
ATOM 2703 O O . TRP A 1 340 ? -16.548 11.299 15.633 1.00 94.50 340 TRP A O 1
ATOM 2713 N N . MET A 1 341 ? -15.787 10.068 17.342 1.00 90.06 341 MET A N 1
ATOM 2714 C CA . MET A 1 341 ? -16.706 10.631 18.341 1.00 90.06 341 MET A CA 1
ATOM 2715 C C . MET A 1 341 ? -16.142 11.888 19.019 1.00 90.06 341 MET A C 1
ATOM 2717 O O . MET A 1 341 ? -16.854 12.593 19.734 1.00 90.06 341 MET A O 1
ATOM 2721 N N . SER A 1 342 ? -14.853 12.168 18.828 1.00 87.88 342 SER A N 1
ATOM 2722 C CA . SER A 1 342 ? -14.194 13.384 19.308 1.00 87.88 342 SER A CA 1
ATOM 2723 C C . SER A 1 342 ? -14.378 14.541 18.318 1.00 87.88 342 SER A C 1
ATOM 2725 O O . SER A 1 342 ? -14.365 14.330 17.114 1.00 87.88 342 SER A O 1
ATOM 2727 N N . LEU A 1 343 ? -14.517 15.774 18.820 1.00 77.25 343 LEU A N 1
ATOM 2728 C CA . LEU A 1 343 ? -14.748 16.966 17.982 1.00 77.25 343 LEU A CA 1
ATOM 2729 C C . LEU A 1 343 ? -13.481 17.505 17.297 1.00 77.25 343 LEU A C 1
ATOM 2731 O O . LEU A 1 343 ? -13.5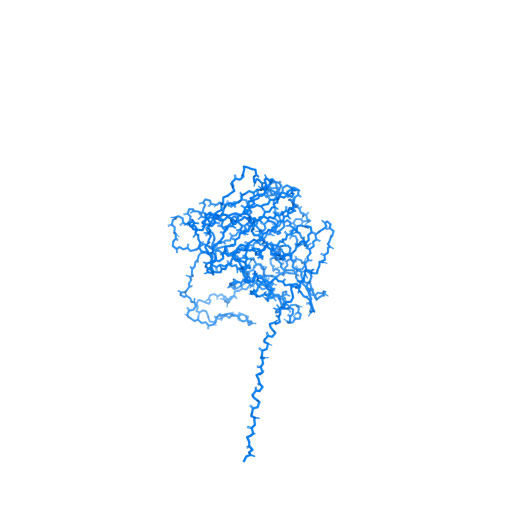68 18.174 16.273 1.00 77.25 343 LEU A O 1
ATOM 2735 N N . ASP A 1 344 ? -12.313 17.242 17.877 1.00 81.81 344 ASP A N 1
ATOM 2736 C CA . ASP A 1 344 ? -11.021 17.733 17.396 1.00 81.81 344 ASP A CA 1
ATOM 2737 C C . ASP A 1 344 ? -10.215 16.564 16.819 1.00 81.81 344 ASP A C 1
ATOM 2739 O O . ASP A 1 344 ? -9.433 15.935 17.527 1.00 81.81 344 ASP A O 1
ATOM 2743 N N . THR A 1 345 ? -10.487 16.203 15.567 1.00 84.12 345 THR A N 1
ATOM 2744 C CA . THR A 1 345 ? -9.787 15.127 14.834 1.00 84.12 345 THR A CA 1
ATOM 2745 C C . THR A 1 345 ? -9.221 15.614 13.508 1.00 84.12 345 THR A C 1
ATOM 2747 O O . THR A 1 345 ? -8.943 14.818 12.613 1.00 84.12 345 THR A O 1
ATOM 2750 N N . ILE A 1 346 ? -9.064 16.934 13.371 1.00 83.38 346 ILE A N 1
ATOM 2751 C CA . ILE A 1 346 ? -8.255 17.506 12.296 1.00 83.38 346 ILE A CA 1
ATOM 2752 C C . ILE A 1 346 ? -6.879 16.841 12.393 1.00 83.38 346 ILE A C 1
ATOM 2754 O O . ILE A 1 346 ? -6.378 16.663 13.503 1.00 83.38 346 ILE A O 1
ATOM 2758 N N . GLY A 1 347 ? -6.340 16.385 11.258 1.00 84.94 347 GLY A N 1
ATOM 2759 C CA . GLY A 1 347 ? -5.045 15.711 11.262 1.00 84.94 347 GLY A CA 1
ATOM 2760 C C . GLY A 1 347 ? -5.063 14.192 11.317 1.00 84.94 347 GLY A C 1
ATOM 2761 O O . GLY A 1 347 ? -3.999 13.573 11.260 1.00 84.94 347 GLY A O 1
ATOM 2762 N N . LEU A 1 348 ? -6.250 13.596 11.449 1.00 93.00 348 LEU A N 1
ATOM 2763 C CA . LEU A 1 348 ? -6.433 12.157 11.571 1.00 93.00 348 LEU A CA 1
ATOM 2764 C C . LEU A 1 348 ? -7.358 11.639 10.475 1.00 93.00 348 LEU A C 1
ATOM 2766 O O . LEU A 1 348 ? -8.551 11.941 10.458 1.00 93.00 348 LEU A O 1
ATOM 2770 N N . ASP A 1 349 ? -6.813 10.781 9.624 1.00 94.12 349 ASP A N 1
ATOM 2771 C CA . ASP A 1 349 ? -7.590 9.982 8.682 1.00 94.12 349 ASP A CA 1
ATOM 2772 C C . ASP A 1 349 ? -7.679 8.543 9.202 1.00 94.12 349 ASP A C 1
ATOM 2774 O O . ASP A 1 349 ? -6.718 8.019 9.767 1.00 94.12 349 ASP A O 1
ATOM 2778 N N . ALA A 1 350 ? -8.828 7.892 9.028 1.00 97.56 350 ALA A N 1
ATOM 2779 C CA . ALA A 1 350 ? -9.025 6.504 9.430 1.00 97.56 350 ALA A CA 1
ATOM 2780 C C . ALA A 1 350 ? -9.911 5.765 8.432 1.00 97.56 350 ALA A C 1
ATOM 2782 O O . ALA A 1 350 ? -10.790 6.386 7.850 1.00 97.56 350 ALA A O 1
ATOM 2783 N N . VAL A 1 351 ? -9.704 4.458 8.280 1.00 98.44 351 VAL A N 1
ATOM 2784 C CA . VAL A 1 351 ? -10.572 3.569 7.496 1.00 98.44 351 VAL A CA 1
ATOM 2785 C C . VAL A 1 351 ? -10.641 2.192 8.158 1.00 98.44 351 VAL A C 1
ATOM 2787 O O . VAL A 1 351 ? -9.629 1.703 8.677 1.00 98.44 351 VAL A O 1
ATOM 2790 N N . ALA A 1 352 ? -11.819 1.565 8.158 1.00 98.56 352 ALA A N 1
ATOM 2791 C CA . ALA A 1 352 ? -12.046 0.274 8.803 1.00 98.56 352 ALA A CA 1
ATOM 2792 C C . ALA A 1 352 ? -12.585 -0.810 7.852 1.00 98.56 352 ALA A C 1
ATOM 2794 O O . ALA A 1 352 ? -13.340 -0.546 6.914 1.00 98.56 352 ALA A O 1
ATOM 2795 N N . PHE A 1 353 ? -12.222 -2.065 8.130 1.00 98.56 353 PHE A N 1
ATOM 2796 C CA . PHE A 1 353 ? -12.588 -3.237 7.333 1.00 98.56 353 PHE A CA 1
ATOM 2797 C C . PHE A 1 353 ? -12.973 -4.433 8.199 1.00 98.56 353 PHE A C 1
ATOM 2799 O O . PHE A 1 353 ? -12.369 -4.666 9.244 1.00 98.56 353 PHE A O 1
ATOM 2806 N N . LEU A 1 354 ? -13.920 -5.232 7.706 1.00 98.19 354 LEU A N 1
ATOM 2807 C CA . LEU A 1 354 ? -14.199 -6.595 8.151 1.00 98.19 354 LEU A CA 1
ATOM 2808 C C . LEU A 1 354 ? -13.585 -7.575 7.144 1.00 98.19 354 LEU A C 1
ATOM 2810 O O . LEU A 1 354 ? -14.021 -7.645 5.992 1.00 98.19 354 LEU A O 1
ATOM 2814 N N . ASN A 1 355 ? -12.573 -8.324 7.567 1.00 97.94 355 ASN A N 1
ATOM 2815 C CA . ASN A 1 355 ? -11.930 -9.345 6.748 1.00 97.94 355 ASN A CA 1
ATOM 2816 C C . ASN A 1 355 ? -12.797 -10.616 6.637 1.00 97.94 355 ASN A C 1
ATOM 2818 O O . ASN A 1 355 ? -13.636 -10.876 7.503 1.00 97.94 355 ASN A O 1
ATOM 2822 N N . PRO A 1 356 ? -12.580 -11.459 5.606 1.00 97.06 356 PRO A N 1
ATOM 2823 C CA . PRO A 1 356 ? -13.311 -12.720 5.440 1.00 97.06 356 PRO A CA 1
ATOM 2824 C C . PRO A 1 356 ? -13.114 -13.724 6.583 1.00 97.06 356 PRO A C 1
ATOM 2826 O O . PRO A 1 356 ? -13.971 -14.578 6.794 1.00 97.06 356 PRO A O 1
ATOM 2829 N N . ASP A 1 357 ? -12.001 -13.630 7.314 1.00 95.12 357 ASP A N 1
ATOM 2830 C CA . ASP A 1 357 ? -11.712 -14.452 8.495 1.00 95.12 357 ASP A CA 1
ATOM 2831 C C . ASP A 1 357 ? -12.412 -13.959 9.777 1.00 95.12 357 ASP A C 1
ATOM 2833 O O . ASP A 1 357 ? -12.260 -14.565 10.837 1.00 95.12 357 ASP A O 1
ATOM 2837 N N . GLY A 1 358 ? -13.196 -12.880 9.679 1.00 94.44 358 GLY A N 1
ATOM 2838 C CA . GLY A 1 358 ? -13.934 -12.273 10.783 1.00 94.44 358 GLY A CA 1
ATOM 2839 C C . GLY A 1 358 ? -13.157 -11.210 11.558 1.00 94.44 358 GLY A C 1
ATOM 2840 O O . GLY A 1 358 ? -13.761 -10.527 12.384 1.00 94.44 358 GLY A O 1
ATOM 2841 N N . THR A 1 359 ? -11.861 -11.021 11.287 1.00 96.56 359 THR A N 1
ATOM 2842 C CA . THR A 1 359 ? -11.072 -9.969 11.940 1.00 96.56 359 THR A CA 1
ATOM 2843 C C . THR A 1 359 ? -11.486 -8.584 11.459 1.00 96.56 359 THR A C 1
ATOM 2845 O O . THR A 1 359 ? -11.913 -8.396 10.317 1.00 96.56 359 THR A O 1
ATOM 2848 N N . ARG A 1 360 ? -11.344 -7.584 12.331 1.00 97.38 360 ARG A N 1
ATOM 2849 C CA . ARG A 1 360 ? -11.524 -6.176 11.968 1.00 97.38 360 ARG A CA 1
ATOM 2850 C C . ARG A 1 360 ? -10.164 -5.516 11.883 1.00 97.38 360 ARG A C 1
ATOM 2852 O O . ARG A 1 360 ? -9.363 -5.636 12.809 1.00 97.38 360 ARG A O 1
ATOM 2859 N N . THR A 1 361 ? -9.922 -4.793 10.802 1.00 98.25 361 THR A N 1
ATOM 2860 C CA . THR A 1 361 ? -8.689 -4.035 10.583 1.00 98.25 361 THR A CA 1
ATOM 2861 C C . THR A 1 361 ? -9.023 -2.557 10.495 1.00 98.25 361 THR A C 1
ATOM 2863 O O . THR A 1 361 ? -9.894 -2.165 9.724 1.00 98.25 361 THR A O 1
ATOM 2866 N N . VAL A 1 362 ? -8.315 -1.735 11.263 1.00 98.69 362 VAL A N 1
ATOM 2867 C CA . VAL A 1 362 ? -8.442 -0.277 11.251 1.00 98.69 362 VAL A CA 1
ATOM 2868 C C . VAL A 1 362 ? -7.084 0.325 10.940 1.00 98.69 362 VAL A C 1
ATOM 2870 O O . VAL A 1 362 ? -6.110 0.034 11.634 1.00 98.69 362 VAL A O 1
ATOM 2873 N N . VAL A 1 363 ? -7.020 1.164 9.910 1.00 98.75 363 VAL A N 1
ATOM 2874 C CA . VAL A 1 363 ? -5.829 1.949 9.572 1.00 98.75 363 VAL A CA 1
ATOM 2875 C C . VAL A 1 363 ? -6.081 3.389 9.983 1.00 98.75 363 VAL A C 1
ATOM 2877 O O . VAL A 1 363 ? -7.131 3.933 9.656 1.00 98.75 363 VAL A O 1
ATOM 2880 N N . ILE A 1 364 ? -5.137 4.000 10.697 1.00 98.44 364 ILE A N 1
ATOM 2881 C CA . ILE A 1 364 ? -5.197 5.398 11.128 1.00 98.44 364 ILE A CA 1
ATOM 2882 C C . ILE A 1 364 ? -3.908 6.089 10.712 1.00 98.44 364 ILE A C 1
ATOM 2884 O O . ILE A 1 364 ? -2.814 5.600 10.993 1.00 98.44 364 ILE A O 1
ATOM 2888 N N . HIS A 1 365 ? -4.037 7.239 10.066 1.00 97.38 365 HIS A N 1
ATOM 2889 C CA . HIS A 1 365 ? -2.937 8.093 9.651 1.00 97.38 365 HIS A CA 1
ATOM 2890 C C . HIS A 1 365 ? -2.983 9.401 10.446 1.00 97.38 365 HIS A C 1
ATOM 2892 O O . HIS A 1 365 ? -3.951 10.152 10.353 1.00 97.38 365 HIS A O 1
ATOM 2898 N N . ASN A 1 366 ? -1.932 9.654 11.226 1.00 95.44 366 ASN A N 1
ATOM 2899 C CA . ASN A 1 366 ? -1.709 10.900 11.944 1.00 95.44 366 ASN A CA 1
ATOM 2900 C C . ASN A 1 366 ? -0.747 11.787 11.150 1.00 95.44 366 ASN A C 1
ATOM 2902 O O . ASN A 1 366 ? 0.460 11.533 11.130 1.00 95.44 366 ASN A O 1
ATOM 2906 N N . TYR A 1 367 ? -1.268 12.844 10.535 1.00 89.62 367 TYR A N 1
ATOM 2907 C CA . TYR A 1 367 ? -0.469 13.859 9.851 1.00 89.62 367 TYR A CA 1
ATOM 2908 C C . TYR A 1 367 ? -0.302 15.147 10.677 1.00 89.62 367 TYR A C 1
ATOM 2910 O O . TYR A 1 367 ? 0.205 16.141 10.155 1.00 89.62 367 TYR A O 1
ATOM 2918 N N . GLU A 1 368 ? -0.660 15.121 11.967 1.00 87.62 368 GLU A N 1
ATOM 2919 C CA . GLU A 1 368 ? -0.382 16.205 12.912 1.00 87.62 368 GLU A CA 1
ATOM 2920 C C . GLU A 1 368 ? 1.095 16.301 13.291 1.00 87.62 368 GLU A C 1
ATOM 2922 O O . GLU A 1 368 ? 1.865 15.335 13.271 1.00 87.62 368 GLU A O 1
ATOM 2927 N N . MET A 1 369 ? 1.458 17.497 13.756 1.00 88.12 369 MET A N 1
ATOM 2928 C CA . MET A 1 369 ? 2.757 17.776 14.377 1.00 88.12 369 MET A CA 1
ATOM 2929 C C . MET A 1 369 ? 2.812 17.360 15.852 1.00 88.12 369 MET A C 1
ATOM 2931 O O . MET A 1 369 ? 3.851 17.506 16.497 1.00 88.12 369 MET A O 1
ATOM 2935 N N . LEU A 1 370 ? 1.694 16.875 16.393 1.00 90.19 370 LEU A N 1
ATOM 2936 C CA . LEU A 1 370 ? 1.525 16.499 17.788 1.00 90.19 370 LEU A CA 1
ATOM 2937 C C . LEU A 1 370 ? 1.318 14.992 17.925 1.00 90.19 370 LEU A C 1
ATOM 2939 O O . LEU A 1 370 ? 0.812 14.321 17.024 1.00 90.19 370 LEU A O 1
ATOM 2943 N N . GLN A 1 371 ? 1.735 14.473 19.078 1.00 94.06 371 GLN A N 1
ATOM 2944 C CA . GLN A 1 371 ? 1.386 13.121 19.480 1.00 94.06 371 GLN A CA 1
ATOM 2945 C C . GLN A 1 371 ? -0.108 13.074 19.807 1.00 94.06 371 GLN A C 1
ATOM 2947 O O . GLN A 1 371 ? -0.641 13.993 20.434 1.00 94.06 371 GLN A O 1
ATOM 2952 N N . VAL A 1 372 ? -0.768 12.003 19.380 1.00 93.44 372 VAL A N 1
ATOM 2953 C CA . VAL A 1 372 ? -2.200 11.798 19.562 1.00 93.44 372 VAL A CA 1
ATOM 2954 C C . VAL A 1 372 ? -2.445 10.432 20.185 1.00 93.44 372 VAL A C 1
ATOM 2956 O O . VAL A 1 372 ? -2.129 9.402 19.590 1.00 93.44 372 VAL A O 1
ATOM 2959 N N . GLY A 1 373 ? -3.082 10.421 21.352 1.00 94.19 373 GLY A N 1
ATOM 2960 C CA . GLY A 1 373 ? -3.645 9.203 21.920 1.00 94.19 373 GLY A CA 1
ATOM 2961 C C . GLY A 1 373 ? -4.912 8.816 21.172 1.00 94.19 373 GLY A C 1
ATOM 2962 O O . GLY A 1 373 ? -5.800 9.648 20.989 1.00 94.19 373 GLY A O 1
ATOM 2963 N N . VAL A 1 374 ? -5.026 7.558 20.767 1.00 95.19 374 VAL A N 1
ATOM 2964 C CA . VAL A 1 374 ? -6.181 7.008 20.053 1.00 95.19 374 VAL A CA 1
ATOM 2965 C C . VAL A 1 374 ? -6.817 5.912 20.889 1.00 95.19 374 VAL A C 1
ATOM 2967 O O . VAL A 1 374 ? -6.124 5.121 21.528 1.00 95.19 374 VAL A O 1
ATOM 2970 N N . ASN A 1 375 ? -8.144 5.846 20.864 1.00 94.62 375 ASN A N 1
ATOM 2971 C CA . ASN A 1 375 ? -8.898 4.732 21.404 1.00 94.62 375 ASN A CA 1
ATOM 2972 C C . ASN A 1 375 ? -9.953 4.243 20.408 1.00 94.62 375 ASN A C 1
ATOM 2974 O O . ASN A 1 375 ? -10.745 5.042 19.912 1.00 94.62 375 ASN A O 1
ATOM 2978 N N . ILE A 1 376 ? -9.972 2.935 20.154 1.00 95.56 376 ILE A N 1
ATOM 2979 C CA . ILE A 1 376 ? -10.868 2.286 19.195 1.00 95.56 376 ILE A CA 1
ATOM 2980 C C . ILE A 1 376 ? -11.848 1.372 19.933 1.00 95.56 376 ILE A C 1
ATOM 2982 O O . ILE A 1 376 ? -11.437 0.583 20.791 1.00 95.56 376 ILE A O 1
ATOM 2986 N N . VAL A 1 377 ? -13.129 1.447 19.568 1.00 94.12 377 VAL A N 1
ATOM 2987 C CA . VAL A 1 377 ? -14.183 0.527 20.020 1.00 94.12 377 VAL A CA 1
ATOM 2988 C C . VAL A 1 377 ? -14.963 -0.019 18.827 1.00 94.12 377 VAL A C 1
ATOM 2990 O O . VAL A 1 377 ? -15.215 0.699 17.861 1.00 94.12 377 VAL A O 1
ATOM 2993 N N . GLU A 1 378 ? -15.398 -1.274 18.906 1.00 93.81 378 GLU A N 1
ATOM 2994 C CA . GLU A 1 378 ? -16.393 -1.809 17.979 1.00 93.81 378 GLU A CA 1
ATOM 2995 C C . GLU A 1 378 ? -17.797 -1.683 18.582 1.00 93.81 378 GLU A C 1
ATOM 2997 O O . GLU A 1 378 ? -18.087 -2.233 19.646 1.00 93.81 378 GLU A O 1
ATOM 3002 N N . LYS A 1 379 ? -18.703 -1.015 17.866 1.00 92.88 379 LYS A N 1
ATOM 3003 C CA . LYS A 1 379 ? -20.088 -0.782 18.291 1.00 92.88 379 LYS A CA 1
ATOM 3004 C C . LYS A 1 379 ? -20.859 -2.072 18.576 1.00 92.88 379 LYS A C 1
ATOM 3006 O O . LYS A 1 379 ? -21.667 -2.127 19.500 1.00 92.88 379 LYS A O 1
ATOM 3011 N N . THR A 1 380 ? -20.611 -3.123 17.792 1.00 86.75 380 THR A N 1
ATOM 3012 C CA . THR A 1 380 ? -21.257 -4.436 17.950 1.00 86.75 380 THR A CA 1
ATOM 3013 C C . THR A 1 380 ? -20.650 -5.282 19.071 1.00 86.75 380 THR A C 1
ATOM 3015 O O . THR A 1 380 ? -21.222 -6.311 19.427 1.00 86.75 380 THR A O 1
ATOM 3018 N N . ASN A 1 381 ? -19.516 -4.870 19.641 1.00 84.94 381 ASN A N 1
ATOM 3019 C CA . ASN A 1 381 ? -18.850 -5.554 20.747 1.00 84.94 381 ASN A CA 1
ATOM 3020 C C . ASN A 1 381 ? -18.356 -4.539 21.802 1.00 84.94 381 ASN A C 1
ATOM 3022 O O . ASN A 1 381 ? -17.149 -4.396 22.029 1.00 84.94 381 ASN A O 1
ATOM 3026 N N . PRO A 1 382 ? -19.284 -3.808 22.452 1.00 80.56 382 PRO A N 1
ATOM 3027 C CA . PRO A 1 382 ? -18.923 -2.779 23.414 1.00 80.56 382 PRO A CA 1
ATOM 3028 C C . PRO A 1 382 ? -18.227 -3.390 24.639 1.00 80.56 382 PRO A C 1
ATOM 3030 O O . PRO A 1 382 ? -18.574 -4.477 25.101 1.00 80.56 382 PRO A O 1
ATOM 3033 N N . GLY A 1 383 ? -17.258 -2.661 25.199 1.00 82.44 383 GLY A N 1
ATOM 3034 C CA . GLY A 1 383 ? -16.501 -3.075 26.390 1.00 82.44 383 GLY A CA 1
ATOM 3035 C C . GLY A 1 383 ? -15.065 -3.533 26.121 1.00 82.44 383 GLY A C 1
ATOM 3036 O O . GLY A 1 383 ? -14.326 -3.762 27.078 1.00 82.44 383 GLY A O 1
ATOM 3037 N N . TYR A 1 384 ? -14.662 -3.609 24.850 1.00 90.56 384 TYR A N 1
ATOM 3038 C CA . TYR A 1 384 ? -13.277 -3.794 24.424 1.00 90.56 384 TYR A CA 1
ATOM 3039 C C . TYR A 1 384 ? -12.741 -2.480 23.847 1.00 90.56 384 TYR A C 1
ATOM 3041 O O . TYR A 1 384 ? -13.113 -2.089 22.745 1.00 90.56 384 TYR A O 1
ATOM 3049 N N . TYR A 1 385 ? -11.886 -1.793 24.608 1.00 92.62 385 TYR A N 1
ATOM 3050 C CA . TYR A 1 385 ? -11.259 -0.536 24.190 1.00 92.62 385 TYR A CA 1
ATOM 3051 C C . TYR A 1 385 ? -9.788 -0.762 23.861 1.00 92.62 385 TYR A C 1
ATOM 3053 O O . TYR A 1 385 ? -9.030 -1.205 24.725 1.00 92.62 385 TYR A O 1
ATOM 3061 N N . TYR A 1 386 ? -9.371 -0.454 22.640 1.00 95.19 386 TYR A N 1
ATOM 3062 C CA . TYR A 1 386 ? -7.985 -0.609 22.206 1.00 95.19 386 TYR A CA 1
ATOM 3063 C C . TYR A 1 386 ? -7.326 0.760 22.112 1.00 95.19 386 TYR A C 1
ATOM 3065 O O . TYR A 1 386 ? -7.650 1.543 21.221 1.00 95.19 386 TYR A O 1
ATOM 3073 N N . SER A 1 387 ? -6.414 1.049 23.041 1.00 94.25 387 SER A N 1
ATOM 3074 C CA . SER A 1 387 ? -5.776 2.362 23.153 1.00 94.25 387 SER A CA 1
ATOM 3075 C C . SER A 1 387 ? -4.279 2.305 22.865 1.00 94.25 387 SER A C 1
ATOM 3077 O O . SER A 1 387 ? -3.595 1.377 23.302 1.00 94.25 387 SER A O 1
ATOM 3079 N N . PHE A 1 388 ? -3.772 3.302 22.147 1.00 95.12 388 PHE A N 1
ATOM 3080 C CA . PHE A 1 388 ? -2.351 3.468 21.841 1.00 95.12 388 PHE A CA 1
ATOM 3081 C C . PHE A 1 388 ? -2.033 4.927 21.496 1.00 95.12 388 PHE A C 1
ATOM 3083 O O . PHE A 1 388 ? -2.920 5.701 21.148 1.00 95.12 388 PHE A O 1
ATOM 3090 N N . GLU A 1 389 ? -0.756 5.290 21.582 1.00 94.94 389 GLU A N 1
ATOM 3091 C CA . GLU A 1 389 ? -0.260 6.619 21.220 1.00 94.94 389 GLU A CA 1
ATOM 3092 C C . GLU A 1 389 ? 0.315 6.607 19.802 1.00 94.94 389 GLU A C 1
ATOM 3094 O O . GLU A 1 389 ? 1.023 5.674 19.414 1.00 94.94 389 GLU A O 1
ATOM 3099 N N . MET A 1 390 ? 0.024 7.659 19.043 1.00 96.12 390 MET A N 1
ATOM 3100 C CA . MET A 1 390 ? 0.556 7.903 17.708 1.00 96.12 390 MET A CA 1
ATOM 3101 C C . MET A 1 390 ? 1.450 9.137 17.739 1.00 96.12 390 MET A C 1
ATOM 3103 O O . MET A 1 390 ? 0.975 10.243 17.984 1.00 96.12 390 MET A O 1
ATOM 3107 N N . ASP A 1 391 ? 2.741 8.969 17.468 1.00 95.75 391 ASP A N 1
ATOM 3108 C CA . ASP A 1 391 ? 3.691 10.079 17.340 1.00 95.75 391 ASP A CA 1
ATOM 3109 C C . ASP A 1 391 ? 3.274 11.027 16.202 1.00 95.75 391 ASP A C 1
ATOM 3111 O O . ASP A 1 391 ? 2.530 10.617 15.301 1.00 95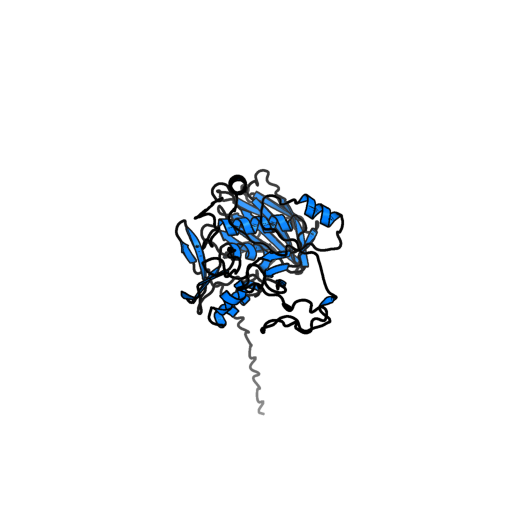.75 391 ASP A O 1
ATOM 3115 N N . PRO A 1 392 ? 3.782 12.273 16.191 1.00 93.88 392 PRO A N 1
ATOM 3116 C CA . PRO A 1 392 ? 3.631 13.160 15.047 1.00 93.88 392 PRO A CA 1
ATOM 3117 C C . PRO A 1 392 ? 4.063 12.480 13.751 1.00 93.88 392 PRO A C 1
ATOM 3119 O O . PRO A 1 392 ? 5.155 11.897 13.698 1.00 93.88 392 PRO A O 1
ATOM 3122 N N . TYR A 1 393 ? 3.264 12.631 12.697 1.00 93.50 393 TYR A N 1
ATOM 3123 C CA . TYR A 1 393 ? 3.561 12.085 11.372 1.00 93.50 393 TYR A CA 1
ATOM 3124 C C . TYR A 1 393 ? 3.790 10.564 11.407 1.00 93.50 393 TYR A C 1
ATOM 3126 O O . TYR A 1 393 ? 4.902 10.068 11.183 1.00 93.50 393 TYR A O 1
ATOM 3134 N N . SER A 1 394 ? 2.731 9.822 11.715 1.00 97.19 394 SER A N 1
ATOM 3135 C CA . SER A 1 394 ? 2.752 8.369 11.875 1.00 97.19 394 SER A CA 1
ATOM 3136 C C . SER A 1 394 ? 1.525 7.699 11.269 1.00 97.19 394 SER A C 1
ATOM 3138 O O . SER A 1 394 ? 0.510 8.330 10.991 1.00 97.19 394 SER A O 1
ATOM 3140 N N . ILE A 1 395 ? 1.624 6.395 11.051 1.00 98.56 395 ILE A N 1
ATOM 3141 C CA . ILE A 1 395 ? 0.529 5.549 10.590 1.00 98.56 395 ILE A CA 1
ATOM 3142 C C . ILE A 1 395 ? 0.504 4.271 11.427 1.00 98.56 395 ILE A C 1
ATOM 3144 O O . ILE A 1 395 ? 1.542 3.689 11.761 1.00 98.56 395 ILE A O 1
ATOM 3148 N N . ALA A 1 396 ? -0.702 3.854 11.791 1.00 98.56 396 ALA A N 1
ATOM 3149 C CA . ALA A 1 396 ? -0.962 2.691 12.612 1.00 98.56 396 ALA A CA 1
ATOM 3150 C C . ALA A 1 396 ? -2.006 1.798 11.940 1.00 98.56 396 ALA A C 1
ATOM 3152 O O . ALA A 1 396 ? -3.004 2.294 11.425 1.00 98.56 396 ALA A O 1
ATOM 3153 N N . THR A 1 397 ? -1.804 0.484 11.998 1.00 98.81 397 THR A N 1
ATOM 3154 C CA . THR A 1 397 ? -2.832 -0.498 11.640 1.00 98.81 397 THR A CA 1
ATOM 3155 C C . THR A 1 397 ? -3.093 -1.400 12.826 1.00 98.81 397 THR A C 1
ATOM 3157 O O . THR A 1 397 ? -2.187 -2.092 13.287 1.00 98.81 397 THR A O 1
ATOM 3160 N N . LEU A 1 398 ? -4.328 -1.409 13.313 1.00 98.62 398 LEU A N 1
ATOM 3161 C CA . LEU A 1 398 ? -4.785 -2.316 14.353 1.00 98.62 398 LEU A CA 1
ATOM 3162 C C . LEU A 1 398 ? -5.637 -3.415 13.717 1.00 98.62 398 LEU A C 1
ATOM 3164 O O . LEU A 1 398 ? -6.616 -3.116 13.044 1.00 98.62 398 LEU A O 1
ATOM 3168 N N . THR A 1 399 ? -5.299 -4.678 13.967 1.00 98.12 399 THR A N 1
ATOM 3169 C CA . THR A 1 399 ? -6.172 -5.823 13.660 1.00 98.12 399 THR A CA 1
ATOM 3170 C C . THR A 1 399 ? -6.665 -6.457 14.958 1.00 98.12 399 THR A C 1
ATOM 3172 O O . THR A 1 399 ? -5.856 -6.712 15.851 1.00 98.12 399 THR A O 1
ATOM 3175 N N . ILE A 1 400 ? -7.972 -6.698 15.071 1.00 96.50 400 ILE A N 1
ATOM 3176 C CA . ILE A 1 400 ? -8.651 -7.304 16.231 1.00 96.50 400 ILE A CA 1
ATOM 3177 C C . ILE A 1 400 ? -9.542 -8.472 15.792 1.00 96.50 400 ILE A C 1
ATOM 3179 O O . ILE A 1 400 ? -9.919 -8.557 14.623 1.00 96.50 400 ILE A O 1
ATOM 3183 N N . ASN A 1 401 ? -9.864 -9.366 16.732 1.00 89.44 401 ASN A N 1
ATOM 3184 C CA . ASN A 1 401 ? -10.789 -10.490 16.527 1.00 89.44 401 ASN A CA 1
ATOM 3185 C C . ASN A 1 401 ? -12.234 -10.075 16.797 1.00 89.44 401 ASN A C 1
ATOM 3187 O O . ASN A 1 401 ? -12.509 -9.608 17.930 1.00 89.44 401 ASN A O 1
#

Nearest PDB structures (foldseek):
  6yut-assembly1_AAA  TM=8.635E-01  e=2.814E-37  Homo sapiens
  2vt0-assembly2_B  TM=8.383E-01  e=1.607E-36  Homo sapiens
  6t13-assembly1_D  TM=8.493E-01  e=2.305E-36  Homo sapiens
  2v3d-assembly1_A  TM=8.565E-01  e=9.177E-36  Homo sapiens
  2wcg-assembly2_B  TM=8.313E-01  e=2.170E-36  Homo sapiens